Protein 5IRB (pdb70)

InterPro domains:
  IPR013783 Immunoglobulin-like fold [G3DSA:2.60.40.10] (187-290)
  IPR013783 Immunoglobulin-like fold [G3DSA:2.60.40.10] (291-393)
  IPR013783 Immunoglobulin-like fold [G3DSA:2.60.40.10] (394-494)
  IPR013783 Immunoglobulin-like fold [G3DSA:2.60.40.10] (497-598)
  IPR047777 LapA-like, retention module [NF033682] (15-150)
  IPR049826 Ig-like Ice domain [NF012196] (190-263)
  IPR049826 Ig-like Ice domain [NF012196] (267-366)
  IPR049826 Ig-like Ice domain [NF012196] (369-468)
  IPR049826 Ig-like Ice domain [NF012196] (473-572)

Structure (mmCIF, N/CA/C/O backbone):
data_5IRB
#
_entry.id   5IRB
#
_cell.length_a   85.601
_cell.length_b   247.023
_cell.length_c   84.255
_cell.angle_alpha   90.00
_cell.angle_beta   90.00
_cell.angle_gamma   90.00
#
_symmetry.space_group_name_H-M   'C 2 2 21'
#
loop_
_entity.id
_entity.type
_entity.pdbx_description
1 polymer RTX-adhesin
2 non-polymer 'CALCIUM ION'
3 non-polymer 'MAGNESIUM ION'
4 non-polymer 1,2-ETHANEDIOL
5 water water
#
loop_
_atom_site.group_PDB
_atom_site.id
_atom_site.type_symbol
_atom_site.label_atom_id
_atom_site.label_alt_id
_atom_site.label_comp_id
_atom_site.label_asym_id
_atom_site.label_entity_id
_atom_site.label_seq_id
_atom_site.pdbx_PDB_ins_code
_atom_site.Cartn_x
_atom_site.Cartn_y
_atom_site.Cartn_z
_atom_site.occupancy
_atom_site.B_iso_or_equiv
_atom_site.auth_seq_id
_atom_site.auth_comp_id
_atom_site.auth_asym_id
_atom_site.auth_atom_id
_atom_site.pdbx_PDB_model_num
ATOM 1 N N . LEU A 1 1 ? -24.455 27.456 -3.226 1.00 48.98 182 LEU A N 1
ATOM 2 C CA . LEU A 1 1 ? -25.824 27.406 -2.741 1.00 49.13 182 LEU A CA 1
ATOM 3 C C . LEU A 1 1 ? -26.685 27.589 -3.982 1.00 47.95 182 LEU A C 1
ATOM 4 O O . LEU A 1 1 ? -27.611 26.797 -4.231 1.00 47.69 182 LEU A O 1
ATOM 9 N N . ASN A 1 2 ? -26.309 28.581 -4.793 1.00 46.49 183 ASN A N 1
ATOM 10 C CA . ASN A 1 2 ? -26.600 28.565 -6.226 1.00 44.88 183 ASN A CA 1
ATOM 11 C C . ASN A 1 2 ? -25.352 28.245 -7.060 1.00 42.55 183 ASN A C 1
ATOM 12 O O . ASN A 1 2 ? -25.449 27.957 -8.255 1.00 40.94 183 ASN A O 1
ATOM 17 N N . GLN A 1 3 ? -24.178 28.338 -6.443 1.00 42.08 184 GLN A N 1
ATOM 18 C CA . GLN A 1 3 ? -22.939 28.033 -7.153 1.00 41.55 184 GLN A CA 1
ATOM 19 C C . GLN A 1 3 ? -22.268 26.760 -6.646 1.00 40.17 184 GLN A C 1
ATOM 20 O O . GLN A 1 3 ? -21.352 26.256 -7.283 1.00 39.61 184 GLN A O 1
ATOM 26 N N . SER A 1 4 ? -22.722 26.262 -5.500 1.00 39.80 185 SER A N 1
ATOM 27 C CA . SER A 1 4 ? -22.147 25.074 -4.842 1.00 39.20 185 SER A CA 1
ATOM 28 C C . SER A 1 4 ? -22.364 23.755 -5.556 1.00 37.77 185 SER A C 1
ATOM 29 O O . SER A 1 4 ? -23.266 23.640 -6.379 1.00 36.76 185 SER A O 1
ATOM 32 N N . PRO A 1 5 ? -21.459 22.779 -5.321 1.00 37.69 186 PRO A N 1
ATOM 33 C CA . PRO A 1 5 ? -21.720 21.435 -5.858 1.00 36.33 186 PRO A CA 1
ATOM 34 C C . PRO A 1 5 ? -23.001 20.917 -5.227 1.00 35.90 186 PRO A C 1
ATOM 35 O O . PRO A 1 5 ? -23.235 21.196 -4.060 1.00 36.76 186 PRO A O 1
ATOM 39 N N . LEU A 1 6 ? -23.798 20.133 -5.929 1.00 35.13 187 LEU A N 1
ATOM 40 C CA . LEU A 1 6 ? -24.948 19.536 -5.259 1.00 35.62 187 LEU A CA 1
ATOM 41 C C . LEU A 1 6 ? -24.542 18.325 -4.428 1.00 35.96 187 LEU A C 1
ATOM 42 O O . LEU A 1 6 ? -23.718 17.528 -4.868 1.00 35.66 187 LEU A O 1
ATOM 47 N N . LEU A 1 7 ? -25.071 18.229 -3.211 1.00 37.75 188 LEU A N 1
ATOM 48 C CA . LEU A 1 7 ? -24.793 17.085 -2.342 1.00 39.14 188 LEU A CA 1
ATOM 49 C C . LEU A 1 7 ? -25.940 16.055 -2.454 1.00 38.65 188 LEU A C 1
ATOM 50 O O . LEU A 1 7 ? -27.071 16.315 -2.030 1.00 38.79 188 LEU A O 1
ATOM 55 N N . ILE A 1 8 ? -25.650 14.915 -3.074 1.00 38.03 189 ILE A N 1
ATOM 56 C CA . ILE A 1 8 ? -26.634 13.831 -3.225 1.00 38.26 189 ILE A CA 1
ATOM 57 C C . ILE A 1 8 ? -26.164 12.462 -2.735 1.00 38.02 189 ILE A C 1
ATOM 58 O O . ILE A 1 8 ? -24.975 12.223 -2.533 1.00 37.65 189 ILE A O 1
ATOM 63 N N . ASN A 1 9 ? -27.133 11.570 -2.563 1.00 38.23 190 ASN A N 1
ATOM 64 C CA . ASN A 1 9 ? -26.899 10.211 -2.112 1.00 38.88 190 ASN A CA 1
ATOM 65 C C . ASN A 1 9 ? -27.552 9.235 -3.095 1.00 37.36 190 ASN A C 1
ATOM 66 O O . ASN A 1 9 ? -28.689 9.440 -3.504 1.00 36.61 190 ASN A O 1
ATOM 71 N N . LEU A 1 10 ? -26.846 8.166 -3.444 1.00 36.64 191 LEU A N 1
ATOM 72 C CA . LEU A 1 10 ? -27.327 7.208 -4.432 1.00 37.00 191 LEU A CA 1
ATOM 73 C C . LEU A 1 10 ? -27.545 5.847 -3.782 1.00 38.79 191 LEU A C 1
ATOM 74 O O . LEU A 1 10 ? -26.634 5.298 -3.173 1.00 38.68 191 LEU A O 1
ATOM 79 N N . ASP A 1 11 ? -28.760 5.322 -3.890 1.00 40.73 192 ASP A N 1
ATOM 80 C CA . ASP A 1 11 ? -29.065 3.997 -3.359 1.00 42.99 192 ASP A CA 1
ATOM 81 C C . ASP A 1 11 ? -29.536 3.079 -4.452 1.00 40.71 192 ASP A C 1
ATOM 82 O O . ASP A 1 11 ? -30.248 3.498 -5.369 1.00 38.76 192 ASP A O 1
ATOM 87 N N . ILE A 1 12 ? -29.147 1.812 -4.319 1.00 39.86 193 ILE A N 1
ATOM 88 C CA . ILE A 1 12 ? -29.585 0.741 -5.198 1.00 37.64 193 ILE A CA 1
ATOM 89 C C . ILE A 1 12 ? -30.473 -0.178 -4.372 1.00 38.58 193 ILE A C 1
ATOM 90 O O . ILE A 1 12 ? -30.096 -0.573 -3.267 1.00 39.78 193 ILE A O 1
ATOM 95 N N . ASP A 1 13 ? -31.669 -0.473 -4.873 1.00 38.92 194 ASP A N 1
ATOM 96 C CA . ASP A 1 13 ? -32.564 -1.416 -4.199 1.00 40.24 194 ASP A CA 1
ATOM 97 C C . ASP A 1 13 ? -31.993 -2.828 -4.281 1.00 39.50 194 ASP A C 1
ATOM 98 O O . ASP A 1 13 ? -31.225 -3.123 -5.200 1.00 37.99 194 ASP A O 1
ATOM 103 N N . PRO A 1 14 ? -32.375 -3.708 -3.335 1.00 41.14 195 PRO A N 1
ATOM 104 C CA . PRO A 1 14 ? -31.952 -5.113 -3.382 1.00 40.76 195 PRO A CA 1
ATOM 105 C C . PRO A 1 14 ? -32.216 -5.729 -4.749 1.00 39.78 195 PRO A C 1
ATOM 106 O O . PRO A 1 14 ? -33.292 -5.535 -5.309 1.00 40.38 195 PRO A O 1
ATOM 110 N N . VAL A 1 15 ? -31.230 -6.443 -5.279 1.00 38.35 196 VAL A N 1
ATOM 111 C CA . VAL A 1 15 ? -31.330 -7.019 -6.607 1.00 37.87 196 VAL A CA 1
ATOM 112 C C . VAL A 1 15 ? -32.441 -8.070 -6.733 1.00 39.40 196 VAL A C 1
ATOM 113 O O . VAL A 1 15 ? -32.438 -9.075 -6.012 1.00 39.84 196 VAL A O 1
ATOM 117 N N . THR A 1 16 ? -33.374 -7.812 -7.654 1.00 40.14 197 THR A N 1
ATOM 118 C CA . THR A 1 16 ? -34.642 -8.543 -7.797 1.00 42.27 197 THR A CA 1
ATOM 119 C C . THR A 1 16 ? -35.446 -8.658 -6.504 1.00 44.43 197 THR A C 1
ATOM 120 O O . THR A 1 16 ? -36.172 -9.637 -6.305 1.00 46.22 197 THR A O 1
ATOM 124 N N . GLY A 1 17 ? -35.322 -7.671 -5.624 1.00 45.03 198 GLY A N 1
ATOM 125 C CA . GLY A 1 17 ? -36.048 -7.704 -4.366 1.00 47.18 198 GLY A CA 1
ATOM 126 C C . GLY A 1 17 ? -35.488 -8.607 -3.274 1.00 48.20 198 GLY A C 1
ATOM 127 O O . GLY A 1 17 ? -35.438 -8.193 -2.112 1.00 49.62 198 GLY A O 1
ATOM 128 N N . ASP A 1 18 ? -35.117 -9.842 -3.612 1.00 47.72 199 ASP A N 1
ATOM 129 C CA . ASP A 1 18 ? -34.560 -10.754 -2.612 1.00 48.22 199 ASP A CA 1
ATOM 130 C C . ASP A 1 18 ? -33.026 -10.823 -2.564 1.00 45.86 199 ASP A C 1
ATOM 131 O O . ASP A 1 18 ? -32.477 -11.635 -1.809 1.00 46.56 199 ASP A O 1
ATOM 136 N N . SER A 1 19 ? -32.346 -9.994 -3.358 1.00 43.14 200 SER A N 1
ATOM 137 C CA . SER A 1 19 ? -30.876 -9.962 -3.387 1.00 41.40 200 SER A CA 1
ATOM 138 C C . SER A 1 19 ? -30.245 -11.259 -3.939 1.00 40.19 200 SER A C 1
ATOM 139 O O . SER A 1 19 ? -29.029 -11.451 -3.822 1.00 38.64 200 SER A O 1
ATOM 142 N N . VAL A 1 20 ? -31.061 -12.120 -4.558 1.00 40.13 201 VAL A N 1
ATOM 143 C CA . VAL A 1 20 ? -30.596 -13.411 -5.077 1.00 39.52 201 VAL A CA 1
ATOM 144 C C . VAL A 1 20 ? -30.902 -13.560 -6.560 1.00 38.68 201 VAL A C 1
ATOM 145 O O . VAL A 1 20 ? -32.039 -13.399 -7.001 1.00 39.33 201 VAL A O 1
ATOM 149 N N . ILE A 1 21 ? -29.871 -13.907 -7.320 1.00 37.45 202 ILE A N 1
ATOM 150 C CA . ILE A 1 21 ? -30.021 -14.213 -8.728 1.00 37.54 202 ILE A CA 1
ATOM 151 C C . ILE A 1 21 ? -30.024 -15.735 -8.960 1.00 38.70 202 ILE A C 1
ATOM 152 O O . ILE A 1 21 ? -29.033 -16.414 -8.668 1.00 38.48 202 ILE A O 1
ATOM 157 N N . ASN A 1 22 ? -31.148 -16.260 -9.434 1.00 39.95 203 ASN A N 1
ATOM 158 C CA . ASN A 1 22 ? -31.274 -17.692 -9.682 1.00 41.33 203 ASN A CA 1
ATOM 159 C C . ASN A 1 22 ? -31.086 -17.971 -11.168 1.00 41.51 203 ASN A C 1
ATOM 160 O O . ASN A 1 22 ? -30.814 -17.043 -11.941 1.00 40.26 203 ASN A O 1
ATOM 165 N N . ALA A 1 23 ? -31.225 -19.243 -11.557 1.00 42.76 204 ALA A N 1
ATOM 166 C CA . ALA A 1 23 ? -31.007 -19.684 -12.932 1.00 43.46 204 ALA A CA 1
ATOM 167 C C . ALA A 1 23 ? -31.910 -18.965 -13.913 1.00 44.02 204 ALA A C 1
ATOM 168 O O . ALA A 1 23 ? -31.485 -18.587 -15.003 1.00 44.11 204 ALA A O 1
ATOM 170 N N . ALA A 1 24 ? -33.188 -18.875 -13.576 1.00 45.18 205 ALA A N 1
ATOM 171 C CA . ALA A 1 24 ? -34.149 -18.264 -14.483 1.00 46.49 205 ALA A CA 1
ATOM 172 C C . ALA A 1 24 ? -33.872 -16.757 -14.636 1.00 45.28 205 ALA A C 1
ATOM 173 O O . ALA A 1 24 ? -33.929 -16.209 -15.742 1.00 45.93 205 ALA A O 1
ATOM 175 N N . GLU A 1 25 ? -33.539 -16.098 -13.530 1.00 43.83 206 GLU A N 1
ATOM 176 C CA . GLU A 1 25 ? -33.203 -14.678 -13.571 1.00 42.63 206 GLU A CA 1
ATOM 177 C C . GLU A 1 25 ? -31.940 -14.459 -14.402 1.00 42.22 206 GLU A C 1
ATOM 178 O O . GLU A 1 25 ? -31.910 -13.590 -15.278 1.00 42.07 206 GLU A O 1
ATOM 184 N N . ALA A 1 26 ? -30.914 -15.261 -14.132 1.00 42.07 207 ALA A N 1
ATOM 185 C CA . ALA A 1 26 ? -29.661 -15.228 -14.889 1.00 42.19 207 ALA A CA 1
ATOM 186 C C . ALA A 1 26 ? -29.838 -15.426 -16.395 1.00 44.19 207 ALA A C 1
ATOM 187 O O . ALA A 1 26 ? -29.095 -14.850 -17.204 1.00 44.52 207 ALA A O 1
ATOM 189 N N . GLY A 1 27 ? -30.811 -16.245 -16.778 1.00 46.01 208 GLY A N 1
ATOM 190 C CA . GLY A 1 27 ? -31.040 -16.496 -18.183 1.00 48.07 208 GLY A CA 1
ATOM 191 C C . GLY A 1 27 ? -31.860 -15.456 -18.917 1.00 49.36 208 GLY A C 1
ATOM 192 O O . GLY A 1 27 ? -32.107 -15.609 -20.111 1.00 51.34 208 GLY A O 1
ATOM 193 N N . GLY A 1 28 ? -32.279 -14.389 -18.238 1.00 48.42 209 GLY A N 1
ATOM 194 C CA . GLY A 1 28 ? -33.056 -13.362 -18.918 1.00 49.80 209 GLY A CA 1
ATOM 195 C C . GLY A 1 28 ? -32.572 -11.952 -18.630 1.00 48.24 209 GLY A C 1
ATOM 196 O O . GLY A 1 28 ? -31.425 -11.746 -18.245 1.00 46.30 209 GLY A O 1
ATOM 197 N N . THR A 1 29 ? -33.465 -10.977 -18.764 1.00 49.32 210 THR A N 1
ATOM 198 C CA . THR A 1 29 ? -33.134 -9.618 -18.381 1.00 47.47 210 THR A CA 1
ATOM 199 C C . THR A 1 29 ? -33.689 -9.315 -16.987 1.00 46.21 210 THR A C 1
ATOM 200 O O . THR A 1 29 ? -34.705 -9.875 -16.576 1.00 47.08 210 THR A O 1
ATOM 204 N N . VAL A 1 30 ? -32.989 -8.447 -16.261 1.00 43.69 211 VAL A N 1
ATOM 205 C CA . VAL A 1 30 ? -33.320 -8.127 -14.880 1.00 43.12 211 VAL A CA 1
ATOM 206 C C . VAL A 1 30 ? -33.436 -6.598 -14.715 1.00 42.19 211 VAL A C 1
ATOM 207 O O . VAL A 1 30 ? -32.657 -5.853 -15.301 1.00 42.00 211 VAL A O 1
ATOM 211 N N . THR A 1 31 ? -34.411 -6.149 -13.929 1.00 42.30 212 THR A N 1
ATOM 212 C CA . THR A 1 31 ? -34.593 -4.744 -13.639 1.00 41.62 212 THR A CA 1
ATOM 213 C C . THR A 1 31 ? -33.996 -4.366 -12.298 1.00 39.80 212 THR A C 1
ATOM 214 O O . THR A 1 31 ? -34.398 -4.889 -11.258 1.00 39.88 212 THR A O 1
ATOM 218 N N . LEU A 1 32 ? -33.000 -3.487 -12.340 1.00 38.12 213 LEU A N 1
ATOM 219 C CA . LEU A 1 32 ? -32.380 -2.964 -11.144 1.00 36.96 213 LEU A CA 1
ATOM 220 C C . LEU A 1 32 ? -32.943 -1.569 -10.935 1.00 36.85 213 LEU A C 1
ATOM 221 O O . LEU A 1 32 ? -33.263 -0.887 -11.898 1.00 36.48 213 LEU A O 1
ATOM 226 N N . THR A 1 33 ? -33.071 -1.149 -9.682 1.00 36.98 214 THR A N 1
ATOM 227 C CA . THR A 1 33 ? -33.787 0.075 -9.371 1.00 37.80 214 THR A CA 1
ATOM 228 C C . THR A 1 33 ? -33.113 0.739 -8.189 1.00 37.44 214 THR A C 1
ATOM 229 O O . THR A 1 33 ? -32.364 0.094 -7.457 1.00 36.95 214 THR A O 1
ATOM 233 N N . GLY A 1 34 ? -33.382 2.030 -8.006 1.00 37.59 215 GLY A N 1
ATOM 234 C CA . GLY A 1 34 ? -32.929 2.708 -6.821 1.00 37.90 215 GLY A CA 1
ATOM 235 C C . GLY A 1 34 ? -33.467 4.113 -6.747 1.00 38.78 215 GLY A C 1
ATOM 236 O O . GLY A 1 34 ? -34.444 4.470 -7.415 1.00 39.58 215 GLY A O 1
ATOM 237 N N . VAL A 1 35 ? -32.812 4.920 -5.924 1.00 38.75 216 VAL A N 1
ATOM 238 C CA . VAL A 1 35 ? -33.247 6.284 -5.673 1.00 39.56 216 VAL A CA 1
ATOM 239 C C . VAL A 1 35 ? -32.018 7.179 -5.573 1.00 38.54 216 VAL A C 1
ATOM 240 O O . VAL A 1 35 ? -30.932 6.721 -5.189 1.00 38.08 216 VAL A O 1
ATOM 244 N N . VAL A 1 36 ? -32.193 8.443 -5.939 1.00 37.83 217 VAL A N 1
ATOM 245 C CA . VAL A 1 36 ? -31.190 9.476 -5.710 1.00 37.00 217 VAL A CA 1
ATOM 246 C C . VAL A 1 36 ? -31.821 10.448 -4.718 1.00 38.22 217 VAL A C 1
ATOM 247 O O . VAL A 1 36 ? -32.916 10.921 -4.940 1.00 38.95 217 VAL A O 1
ATOM 251 N N . ASN A 1 37 ? -31.148 10.744 -3.623 1.00 38.66 218 ASN A N 1
ATOM 252 C CA . ASN A 1 37 ? -31.709 11.602 -2.599 1.00 40.87 218 ASN A CA 1
ATOM 253 C C . ASN A 1 37 ? -30.811 12.786 -2.366 1.00 39.54 218 ASN A C 1
ATOM 254 O O . ASN A 1 37 ? -29.680 12.785 -2.827 1.00 37.64 218 ASN A O 1
ATOM 259 N N . GLY A 1 38 ? -31.206 13.733 -1.526 1.00 40.97 219 GLY A N 1
ATOM 260 C CA . GLY A 1 38 ? -30.296 14.802 -1.208 1.00 42.86 219 GLY A CA 1
ATOM 261 C C . GLY A 1 38 ? -30.837 16.104 -1.725 1.00 42.19 219 GLY A C 1
ATOM 262 O O . GLY A 1 38 ? -32.034 16.309 -1.662 1.00 43.36 219 GLY A O 1
ATOM 263 N N . ASP A 1 39 ? -29.966 16.962 -2.213 1.00 40.96 220 ASP A N 1
ATOM 264 C CA . ASP A 1 39 ? -30.391 18.207 -2.864 1.00 41.27 220 ASP A CA 1
ATOM 265 C C . ASP A 1 39 ? -31.372 17.979 -4.014 1.00 40.67 220 ASP A C 1
ATOM 266 O O . ASP A 1 39 ? -31.321 16.960 -4.708 1.00 38.85 220 ASP A O 1
ATOM 271 N N . VAL A 1 40 ? -32.232 18.965 -4.219 1.00 41.18 221 VAL A N 1
ATOM 272 C CA . VAL A 1 40 ? -33.172 19.004 -5.326 1.00 41.50 221 VAL A CA 1
ATOM 273 C C . VAL A 1 40 ? -32.431 19.091 -6.673 1.00 39.50 221 VAL A C 1
ATOM 274 O O . VAL A 1 40 ? -31.364 19.697 -6.768 1.00 38.65 221 VAL A O 1
ATOM 278 N N . PHE A 1 41 ? -32.956 18.429 -7.694 1.00 39.15 222 PHE A N 1
ATOM 279 C CA . PHE A 1 41 ? -32.341 18.446 -9.016 1.00 38.07 222 PHE A CA 1
ATOM 280 C C . PHE A 1 41 ? -33.429 18.236 -10.074 1.00 39.36 222 PHE A C 1
ATOM 281 O O . PHE A 1 41 ? -34.534 17.799 -9.744 1.00 40.94 222 PHE A O 1
ATOM 289 N N . SER A 1 42 ? -33.148 18.583 -11.329 1.00 39.38 223 SER A N 1
ATOM 290 C CA . SER A 1 42 ? -34.171 18.472 -12.364 1.00 41.14 223 SER A CA 1
ATOM 291 C C . SER A 1 42 ? -33.910 17.366 -13.388 1.00 41.00 223 SER A C 1
ATOM 292 O O . SER A 1 42 ? -34.801 17.026 -14.170 1.00 42.58 223 SER A O 1
ATOM 295 N N . SER A 1 43 ? -32.704 16.795 -13.382 1.00 39.44 224 SER A N 1
ATOM 296 C CA . SER A 1 43 ? -32.437 15.581 -14.142 1.00 38.92 224 SER A CA 1
ATOM 297 C C . SER A 1 43 ? -31.170 14.934 -13.618 1.00 37.34 224 SER A C 1
ATOM 298 O O . SER A 1 43 ? -30.403 15.553 -12.870 1.00 35.98 224 SER A O 1
ATOM 301 N N . GLY A 1 44 ? -30.948 13.691 -14.020 1.00 36.85 225 GLY A N 1
ATOM 302 C CA . GLY A 1 44 ? -29.740 12.984 -13.646 1.00 35.96 225 GLY A CA 1
ATOM 303 C C . GLY A 1 44 ? -29.504 11.746 -14.494 1.00 36.04 225 GLY A C 1
ATOM 304 O O . GLY A 1 44 ? -30.423 11.254 -15.158 1.00 36.64 225 GLY A O 1
ATOM 305 N N . VAL A 1 45 ? -28.259 11.274 -14.481 1.00 35.64 226 VAL A N 1
ATOM 306 C CA . VAL A 1 45 ? -27.844 10.079 -15.209 1.00 36.11 226 VAL A CA 1
ATOM 307 C C . VAL A 1 45 ? -27.189 9.096 -14.256 1.00 35.32 226 VAL A C 1
ATOM 308 O O . VAL A 1 45 ? -26.124 9.379 -13.702 1.00 34.84 226 VAL A O 1
ATOM 312 N N . VAL A 1 46 ? -27.841 7.949 -14.061 1.00 35.15 227 VAL A N 1
ATOM 313 C CA . VAL A 1 46 ? -27.261 6.825 -13.323 1.00 34.29 227 VAL A CA 1
ATOM 314 C C . VAL A 1 46 ? -26.481 5.878 -14.233 1.00 34.80 227 VAL A C 1
ATOM 315 O O . VAL A 1 46 ? -26.986 5.415 -15.257 1.00 35.41 227 VAL A O 1
ATOM 319 N N . THR A 1 47 ? -25.230 5.629 -13.852 1.00 34.74 228 THR A N 1
ATOM 320 C CA . THR A 1 47 ? -24.373 4.680 -14.542 1.00 35.49 228 THR A CA 1
ATOM 321 C C . THR A 1 47 ? -24.085 3.472 -13.645 1.00 34.92 228 THR A C 1
ATOM 322 O O . THR A 1 47 ? -23.649 3.625 -12.502 1.00 33.88 228 THR A O 1
ATOM 326 N N . LEU A 1 48 ? -24.322 2.277 -14.186 1.00 35.75 229 LEU A N 1
ATOM 327 C CA . LEU A 1 48 ? -24.074 1.022 -13.477 1.00 35.56 229 LEU A CA 1
ATOM 328 C C . LEU A 1 48 ? -23.016 0.243 -14.223 1.00 36.23 229 LEU A C 1
ATOM 329 O O . LEU A 1 48 ? -23.025 0.221 -15.448 1.00 35.83 229 LEU A O 1
ATOM 334 N N . VAL A 1 49 ? -22.124 -0.426 -13.501 1.00 35.95 230 VAL A N 1
ATOM 335 C CA . VAL A 1 49 ? -21.180 -1.327 -14.163 1.00 36.78 230 VAL A CA 1
ATOM 336 C C . VAL A 1 49 ? -21.322 -2.719 -13.583 1.00 36.33 230 VAL A C 1
ATOM 337 O O . VAL A 1 49 ? -21.305 -2.895 -12.371 1.00 35.16 230 VAL A O 1
ATOM 341 N N . ILE A 1 50 ? -21.446 -3.707 -14.462 1.00 37.20 231 ILE A N 1
ATOM 342 C CA . ILE A 1 50 ? -21.650 -5.087 -14.051 1.00 37.87 231 ILE A CA 1
ATOM 343 C C . ILE A 1 50 ? -20.953 -5.974 -15.049 1.00 38.51 231 ILE A C 1
ATOM 344 O O . ILE A 1 50 ? -21.210 -5.895 -16.257 1.00 38.14 231 ILE A O 1
ATOM 349 N N . ASN A 1 51 ? -20.053 -6.805 -14.534 1.00 39.14 232 ASN A N 1
ATOM 350 C CA . ASN A 1 51 ? -19.280 -7.737 -15.361 1.00 40.46 232 ASN A CA 1
ATOM 351 C C . ASN A 1 51 ? -18.539 -6.971 -16.466 1.00 41.45 232 ASN A C 1
ATOM 352 O O . ASN A 1 51 ? -18.467 -7.416 -17.609 1.00 42.41 232 ASN A O 1
ATOM 357 N N . GLY A 1 52 ? -18.006 -5.794 -16.113 1.00 41.11 233 GLY A N 1
ATOM 358 C CA . GLY A 1 52 ? -17.400 -4.876 -17.070 1.00 42.07 233 GLY A CA 1
ATOM 359 C C . GLY A 1 52 ? -18.319 -4.191 -18.073 1.00 42.20 233 GLY A C 1
ATOM 360 O O . GLY A 1 52 ? -17.868 -3.473 -18.977 1.00 44.43 233 GLY A O 1
ATOM 361 N N . VAL A 1 53 ? -19.623 -4.363 -17.903 1.00 40.69 234 VAL A N 1
ATOM 362 C CA . VAL A 1 53 ? -20.565 -3.824 -18.877 1.00 40.72 234 VAL A CA 1
ATOM 363 C C . VAL A 1 53 ? -21.281 -2.645 -18.231 1.00 38.78 234 VAL A C 1
ATOM 364 O O . VAL A 1 53 ? -21.755 -2.743 -17.096 1.00 36.81 234 VAL A O 1
ATOM 368 N N . THR A 1 54 ? -21.357 -1.535 -18.964 1.00 39.12 235 THR A N 1
ATOM 369 C CA . THR A 1 54 ? -22.015 -0.321 -18.489 1.00 37.94 235 THR A CA 1
ATOM 370 C C . THR A 1 54 ? -23.480 -0.273 -18.887 1.00 37.61 235 THR A C 1
ATOM 371 O O . THR A 1 54 ? -23.824 -0.546 -20.036 1.00 38.38 235 THR A O 1
ATOM 375 N N . TYR A 1 55 ? -24.340 -0.001 -17.912 1.00 36.42 236 TYR A N 1
ATOM 376 C CA . TYR A 1 55 ? -25.740 0.302 -18.182 1.00 37.52 236 TYR A CA 1
ATOM 377 C C . TYR A 1 55 ? -26.027 1.709 -17.683 1.00 37.32 236 TYR A C 1
ATOM 378 O O . TYR A 1 55 ? -25.456 2.136 -16.670 1.00 35.82 236 TYR A O 1
ATOM 387 N N . SER A 1 56 ? -26.994 2.367 -18.318 1.00 39.06 237 SER A N 1
ATOM 388 C CA . SER A 1 56 ? -27.335 3.755 -18.020 1.00 40.28 237 SER A CA 1
ATOM 389 C C . SER A 1 56 ? -28.823 4.008 -18.061 1.00 39.88 237 SER A C 1
ATOM 390 O O . SER A 1 56 ? -29.552 3.387 -18.814 1.00 40.86 237 SER A O 1
ATOM 393 N N . THR A 1 57 ? -29.269 4.955 -17.258 1.00 38.75 238 THR A N 1
ATOM 394 C CA . THR A 1 57 ? -30.661 5.365 -17.318 1.00 39.78 238 THR A CA 1
ATOM 395 C C . THR A 1 57 ? -30.853 6.771 -16.762 1.00 39.93 238 THR A C 1
ATOM 396 O O . THR A 1 57 ? -29.930 7.330 -16.178 1.00 38.19 238 THR A O 1
ATOM 400 N N . ASN A 1 58 ? -32.072 7.292 -16.899 1.00 42.22 239 ASN A N 1
ATOM 401 C CA . ASN A 1 58 ? -32.454 8.587 -16.342 1.00 44.69 239 ASN A CA 1
ATOM 402 C C . ASN A 1 58 ? -32.932 8.444 -14.925 1.00 43.73 239 ASN A C 1
ATOM 403 O O . ASN A 1 58 ? -33.223 7.325 -14.491 1.00 43.08 239 ASN A O 1
ATOM 408 N N . VAL A 1 59 ? -32.989 9.555 -14.187 1.00 42.38 240 VAL A N 1
ATOM 409 C CA . VAL A 1 59 ? -33.688 9.514 -12.914 1.00 42.51 240 VAL A CA 1
ATOM 410 C C . VAL A 1 59 ? -35.023 10.250 -13.065 1.00 44.79 240 VAL A C 1
ATOM 411 O O . VAL A 1 59 ? -35.120 11.331 -13.662 1.00 46.21 240 VAL A O 1
ATOM 415 N N . ASN A 1 60 ? -36.056 9.617 -12.537 1.00 45.72 241 ASN A N 1
ATOM 416 C CA . ASN A 1 60 ? -37.419 10.092 -12.634 1.00 48.60 241 ASN A CA 1
ATOM 417 C C . ASN A 1 60 ? -37.597 11.347 -11.795 1.00 49.22 241 ASN A C 1
ATOM 418 O O . ASN A 1 60 ? -36.739 11.669 -10.956 1.00 47.60 241 ASN A O 1
ATOM 423 N N . PRO A 1 61 ? -38.668 12.102 -12.056 1.00 51.97 242 PRO A N 1
ATOM 424 C CA . PRO A 1 61 ? -38.752 13.355 -11.303 1.00 52.49 242 PRO A CA 1
ATOM 425 C C . PRO A 1 61 ? -38.825 13.084 -9.799 1.00 51.89 242 PRO A C 1
ATOM 426 O O . PRO A 1 61 ? -38.305 13.876 -9.020 1.00 50.72 242 PRO A O 1
ATOM 430 N N . ASN A 1 62 ? -39.399 11.951 -9.403 1.00 52.51 243 ASN A N 1
ATOM 431 C CA . ASN A 1 62 ? -39.455 11.603 -7.984 1.00 52.26 243 ASN A CA 1
ATOM 432 C C . ASN A 1 62 ? -38.157 10.995 -7.441 1.00 48.89 243 ASN A C 1
ATOM 433 O O . ASN A 1 62 ? -38.171 10.368 -6.387 1.00 49.71 243 ASN A O 1
ATOM 438 N N . GLY A 1 63 ? -37.047 11.149 -8.157 1.00 45.70 244 GLY A N 1
ATOM 439 C CA . GLY A 1 63 ? -35.787 10.653 -7.641 1.00 43.47 244 GLY A CA 1
ATOM 440 C C . GLY A 1 63 ? -35.501 9.176 -7.851 1.00 42.01 244 GLY A C 1
ATOM 441 O O . GLY A 1 63 ? -34.379 8.730 -7.600 1.00 40.80 244 GLY A O 1
ATOM 442 N N . THR A 1 64 ? -36.500 8.404 -8.274 1.00 42.61 245 THR A N 1
ATOM 443 C CA . THR A 1 64 ? -36.275 6.982 -8.521 1.00 41.69 245 THR A CA 1
ATOM 444 C C . THR A 1 64 ? -35.677 6.738 -9.902 1.00 40.13 245 THR A C 1
ATOM 445 O O . THR A 1 64 ? -35.689 7.611 -10.767 1.00 40.18 245 THR A O 1
ATOM 449 N N . TRP A 1 65 ? -35.161 5.531 -10.104 1.00 38.57 246 TRP A N 1
ATOM 450 C CA . TRP A 1 65 ? -34.644 5.134 -11.399 1.00 38.02 246 TRP A CA 1
ATOM 451 C C . TRP A 1 65 ? -34.714 3.616 -11.502 1.00 38.51 246 TRP A C 1
ATOM 452 O O . TRP A 1 65 ? -34.827 2.919 -10.498 1.00 38.23 246 TRP A O 1
ATOM 463 N N . SER A 1 66 ? -34.629 3.129 -12.729 1.00 39.35 247 SER A N 1
ATOM 464 C CA . SER A 1 66 ? -34.829 1.727 -13.026 1.00 40.67 247 SER A CA 1
ATOM 465 C C . SER A 1 66 ? -34.207 1.460 -14.387 1.00 39.98 247 SER A C 1
ATOM 466 O O . SER A 1 66 ? -34.289 2.301 -15.279 1.00 40.13 247 SER A O 1
ATOM 469 N N . VAL A 1 67 ? -33.551 0.314 -14.527 1.00 39.00 248 VAL A N 1
ATOM 470 C CA . VAL A 1 67 ? -32.813 -0.007 -15.743 1.00 39.29 248 VAL A CA 1
ATOM 471 C C . VAL A 1 67 ? -32.733 -1.518 -15.970 1.00 40.09 248 VAL A C 1
ATOM 472 O O . VAL A 1 67 ? -32.534 -2.290 -15.040 1.00 39.22 248 VAL A O 1
ATOM 476 N N . SER A 1 68 ? -32.943 -1.909 -17.218 1.00 41.98 249 SER A N 1
ATOM 477 C CA . SER A 1 68 ? -32.813 -3.293 -17.659 1.00 43.16 249 SER A CA 1
ATOM 478 C C . SER A 1 68 ? -31.352 -3.715 -17.845 1.00 42.09 249 SER A C 1
ATOM 479 O O . SER A 1 68 ? -30.587 -3.043 -18.559 1.00 41.97 249 SER A O 1
ATOM 482 N N . VAL A 1 69 ? -30.959 -4.818 -17.201 1.00 40.38 250 VAL A N 1
ATOM 483 C CA . VAL A 1 69 ? -29.600 -5.336 -17.367 1.00 39.84 250 VAL A CA 1
ATOM 484 C C . VAL A 1 69 ? -29.624 -6.832 -17.721 1.00 41.09 250 VAL A C 1
ATOM 485 O O . VAL A 1 69 ? -30.618 -7.512 -17.474 1.00 41.78 250 VAL A O 1
ATOM 489 N N . ALA A 1 70 ? -28.550 -7.331 -18.326 1.00 41.19 251 ALA A N 1
ATOM 490 C CA . ALA A 1 70 ? -28.456 -8.764 -18.629 1.00 42.08 251 ALA A CA 1
ATOM 491 C C . ALA A 1 70 ? -28.265 -9.594 -17.352 1.00 40.30 251 ALA A C 1
ATOM 492 O O . ALA A 1 70 ? -27.312 -9.405 -16.600 1.00 38.23 251 ALA A O 1
ATOM 494 N N . GLY A 1 71 ? -29.165 -10.540 -17.118 1.00 41.06 252 GLY A N 1
ATOM 495 C CA . GLY A 1 71 ? -28.948 -11.493 -16.034 1.00 40.49 252 GLY A CA 1
ATOM 496 C C . GLY A 1 71 ? -27.580 -12.158 -16.108 1.00 39.83 252 GLY A C 1
ATOM 497 O O . GLY A 1 71 ? -26.950 -12.398 -15.081 1.00 38.66 252 GLY A O 1
ATOM 498 N N . SER A 1 72 ? -27.082 -12.365 -17.324 1.00 41.14 253 SER A N 1
ATOM 499 C CA . SER A 1 72 ? -25.803 -13.046 -17.537 1.00 42.06 253 SER A CA 1
ATOM 500 C C . SER A 1 72 ? -24.645 -12.232 -16.991 1.00 40.91 253 SER A C 1
ATOM 501 O O . SER A 1 72 ? -23.692 -12.796 -16.451 1.00 40.61 253 SER A O 1
ATOM 504 N N . ASP A 1 73 ? -24.748 -10.901 -17.094 1.00 39.85 254 ASP A N 1
ATOM 505 C CA . ASP A 1 73 ? -23.745 -10.024 -16.510 1.00 38.54 254 ASP A CA 1
ATOM 506 C C . ASP A 1 73 ? -23.786 -10.059 -14.992 1.00 37.15 254 ASP A C 1
ATOM 507 O O . ASP A 1 73 ? -22.742 -10.073 -14.351 1.00 37.06 254 ASP A O 1
ATOM 512 N N . LEU A 1 74 ? -24.979 -10.105 -14.415 1.00 36.42 255 LEU A N 1
ATOM 513 C CA . LEU A 1 74 ? -25.087 -10.237 -12.968 1.00 36.06 255 LEU A CA 1
ATOM 514 C C . LEU A 1 74 ? -24.512 -11.598 -12.523 1.00 37.72 255 LEU A C 1
ATOM 515 O O . LEU A 1 74 ? -23.709 -11.681 -11.592 1.00 37.64 255 LEU A O 1
ATOM 520 N N . SER A 1 75 ? -24.865 -12.654 -13.243 1.00 40.09 256 SER A N 1
ATOM 521 C CA . SER A 1 75 ? -24.407 -13.984 -12.873 1.00 42.17 256 SER A CA 1
ATOM 522 C C . SER A 1 75 ? -22.882 -14.115 -12.995 1.00 42.62 256 SER A C 1
ATOM 523 O O . SER A 1 75 ? -22.229 -14.709 -12.132 1.00 43.43 256 SER A O 1
ATOM 526 N N . ALA A 1 76 ? -22.319 -13.490 -14.024 1.00 43.03 257 ALA A N 1
ATOM 527 C CA . ALA A 1 76 ? -20.879 -13.531 -14.277 1.00 43.67 257 ALA A CA 1
ATOM 528 C C . ALA A 1 76 ? -20.055 -12.544 -13.450 1.00 43.21 257 ALA A C 1
ATOM 529 O O . ALA A 1 76 ? -18.830 -12.694 -13.365 1.00 43.66 257 ALA A O 1
ATOM 531 N N . ASP A 1 77 ? -20.699 -11.524 -12.877 1.00 42.09 258 ASP A N 1
ATOM 532 C CA . ASP A 1 77 ? -19.955 -10.436 -12.228 1.00 41.46 258 ASP A CA 1
ATOM 533 C C . ASP A 1 77 ? -19.074 -11.000 -11.114 1.00 41.93 258 ASP A C 1
ATOM 534 O O . ASP A 1 77 ? -19.571 -11.545 -10.124 1.00 41.46 258 ASP A O 1
ATOM 539 N N . SER A 1 78 ? -17.764 -10.831 -11.280 1.00 43.21 259 SER A N 1
ATOM 540 C CA . SER A 1 78 ? -16.784 -11.538 -10.451 1.00 44.95 259 SER A CA 1
ATOM 541 C C . SER A 1 78 ? -16.983 -11.342 -8.949 1.00 43.73 259 SER A C 1
ATOM 542 O O . SER A 1 78 ? -16.920 -12.315 -8.201 1.00 43.72 259 SER A O 1
ATOM 545 N N . ASP A 1 79 ? -17.214 -10.111 -8.487 1.00 41.26 260 ASP A N 1
ATOM 546 C CA . ASP A 1 79 ? -17.332 -9.940 -7.043 1.00 40.46 260 ASP A CA 1
ATOM 547 C C . ASP A 1 79 ? -18.770 -9.893 -6.545 1.00 38.45 260 ASP A C 1
ATOM 548 O O . ASP A 1 79 ? -18.991 -9.645 -5.367 1.00 38.31 260 ASP A O 1
ATOM 553 N N . ARG A 1 80 ? -19.733 -10.162 -7.424 1.00 37.31 261 ARG A N 1
ATOM 554 C CA . ARG A 1 80 ? -21.153 -10.079 -7.058 1.00 36.74 261 ARG A CA 1
ATOM 555 C C . ARG A 1 80 ? -21.482 -8.714 -6.433 1.00 35.77 261 ARG A C 1
ATOM 556 O O . ARG A 1 80 ? -22.192 -8.622 -5.432 1.00 35.75 261 ARG A O 1
ATOM 564 N N . ILE A 1 81 ? -20.914 -7.664 -7.020 1.00 35.20 262 ILE A N 1
ATOM 565 C CA . ILE A 1 81 ? -21.205 -6.284 -6.609 1.00 34.64 262 ILE A CA 1
ATOM 566 C C . ILE A 1 81 ? -21.509 -5.443 -7.829 1.00 33.52 262 ILE A C 1
ATOM 567 O O . ILE A 1 81 ? -20.743 -5.448 -8.793 1.00 33.25 262 ILE A O 1
ATOM 572 N N . VAL A 1 82 ? -22.643 -4.752 -7.782 1.00 32.89 263 VAL A N 1
ATOM 573 C CA . VAL A 1 82 ? -22.980 -3.740 -8.764 1.00 32.70 263 VAL A CA 1
ATOM 574 C C . VAL A 1 82 ? -22.288 -2.425 -8.346 1.00 32.83 263 VAL A C 1
ATOM 575 O O . VAL A 1 82 ? -22.517 -1.947 -7.240 1.00 32.68 263 VAL A O 1
ATOM 579 N N . ASP A 1 83 ? -21.456 -1.850 -9.216 1.00 33.55 264 ASP A N 1
ATOM 580 C CA . ASP A 1 83 ? -20.913 -0.502 -8.980 1.00 34.55 264 ASP A CA 1
ATOM 581 C C . ASP A 1 83 ? -21.786 0.539 -9.678 1.00 33.15 264 ASP A C 1
ATOM 582 O O . ASP A 1 83 ? -22.110 0.399 -10.859 1.00 33.39 264 ASP A O 1
ATOM 587 N N . ALA A 1 84 ? -22.139 1.597 -8.957 1.00 32.38 265 ALA A N 1
ATOM 588 C CA . ALA A 1 84 ? -23.030 2.598 -9.518 1.00 31.87 265 ALA A CA 1
ATOM 589 C C . ALA A 1 84 ? -22.522 4.007 -9.257 1.00 31.41 265 ALA A C 1
ATOM 590 O O . ALA A 1 84 ? -21.911 4.275 -8.229 1.00 31.14 265 ALA A O 1
ATOM 592 N N . SER A 1 85 ? -22.770 4.894 -10.200 1.00 31.40 266 SER A N 1
ATOM 593 C CA . SER A 1 85 ? -22.561 6.313 -9.939 1.00 31.49 266 SER A CA 1
ATOM 594 C C . SER A 1 85 ? -23.642 7.168 -10.598 1.00 31.32 266 SER A C 1
ATOM 595 O O . SER A 1 85 ? -24.355 6.713 -11.509 1.00 31.29 266 SER A O 1
ATOM 598 N N . VAL A 1 86 ? -23.803 8.394 -10.096 1.00 31.08 267 VAL A N 1
ATOM 599 C CA . VAL A 1 86 ? -24.815 9.288 -10.640 1.00 31.15 267 VAL A CA 1
ATOM 600 C C . VAL A 1 86 ? -24.255 10.720 -10.771 1.00 31.34 267 VAL A C 1
ATOM 601 O O . VAL A 1 86 ? -23.452 11.156 -9.946 1.00 30.94 267 VAL A O 1
ATOM 605 N N . VAL A 1 87 ? -24.636 11.410 -11.839 1.00 31.75 268 VAL A N 1
ATOM 606 C CA . VAL A 1 87 ? -24.503 12.866 -11.896 1.00 32.50 268 VAL A CA 1
ATOM 607 C C . VAL A 1 87 ? -25.892 13.474 -12.104 1.00 32.45 268 VAL A C 1
ATOM 608 O O . VAL A 1 87 ? -26.679 12.962 -12.909 1.00 32.66 268 VAL A O 1
ATOM 612 N N . VAL A 1 88 ? -26.209 14.517 -11.336 1.00 31.91 269 VAL A N 1
ATOM 613 C CA . VAL A 1 88 ? -27.494 15.197 -11.437 1.00 32.50 269 VAL A CA 1
ATOM 614 C C . VAL A 1 88 ? -27.289 16.697 -11.732 1.00 33.22 269 VAL A C 1
ATOM 615 O O . VAL A 1 88 ? -26.226 17.248 -11.445 1.00 32.76 269 VAL A O 1
ATOM 619 N N . THR A 1 89 ? -28.314 17.337 -12.282 1.00 34.34 270 THR A N 1
ATOM 620 C CA . THR A 1 89 ? -28.265 18.762 -12.635 1.00 35.56 270 THR A CA 1
ATOM 621 C C . THR A 1 89 ? -29.533 19.417 -12.142 1.00 36.64 270 THR A C 1
ATOM 622 O O . THR A 1 89 ? -30.588 18.797 -12.191 1.00 36.83 270 THR A O 1
ATOM 626 N N . ASN A 1 90 ? -29.447 20.660 -11.665 1.00 37.76 271 ASN A N 1
ATOM 627 C CA . ASN A 1 90 ? -30.669 21.391 -11.322 1.00 39.41 271 ASN A CA 1
ATOM 628 C C . ASN A 1 90 ? -30.944 22.507 -12.315 1.00 41.29 271 ASN A C 1
ATOM 629 O O . ASN A 1 90 ? -30.202 22.684 -13.281 1.00 41.00 271 ASN A O 1
ATOM 634 N N . GLY A 1 91 ? -32.054 23.209 -12.104 1.00 43.86 272 GLY A N 1
ATOM 635 C CA . GLY A 1 91 ? -32.432 24.333 -12.937 1.00 46.10 272 GLY A CA 1
ATOM 636 C C . GLY A 1 91 ? -31.374 25.399 -13.173 1.00 46.73 272 GLY A C 1
ATOM 637 O O . GLY A 1 91 ? -31.203 25.857 -14.303 1.00 49.14 272 GLY A O 1
ATOM 638 N N . ALA A 1 92 ? -30.660 25.797 -12.122 1.00 45.89 273 ALA A N 1
ATOM 639 C CA . ALA A 1 92 ? -29.558 26.761 -12.254 1.00 45.61 273 ALA A CA 1
ATOM 640 C C . ALA A 1 92 ? -28.281 26.227 -12.910 1.00 44.82 273 ALA A C 1
ATOM 641 O O . ALA A 1 92 ? -27.335 26.990 -13.120 1.00 44.72 273 ALA A O 1
ATOM 643 N N . GLY A 1 93 ? -28.240 24.933 -13.233 1.00 43.98 274 GLY A N 1
ATOM 644 C CA . GLY A 1 93 ? -27.060 24.355 -13.861 1.00 42.81 274 GLY A CA 1
ATOM 645 C C . GLY A 1 93 ? -25.991 23.912 -12.865 1.00 40.82 274 GLY A C 1
ATOM 646 O O . GLY A 1 93 ? -24.873 23.560 -13.251 1.00 40.72 274 GLY A O 1
ATOM 647 N N . GLN A 1 94 ? -26.329 23.917 -11.580 1.00 39.56 275 GLN A N 1
ATOM 648 C CA . GLN A 1 94 ? -25.498 23.244 -10.591 1.00 38.65 275 GLN A CA 1
ATOM 649 C C . GLN A 1 94 ? -25.534 21.759 -10.846 1.00 37.80 275 GLN A C 1
ATOM 650 O O . GLN A 1 94 ? -26.558 21.245 -11.281 1.00 37.22 275 GLN A O 1
ATOM 656 N N . GLN A 1 95 ? -24.408 21.087 -10.616 1.00 37.75 276 GLN A N 1
ATOM 657 C CA . GLN A 1 95 ? -24.358 19.633 -10.635 1.00 37.05 276 GLN A CA 1
ATOM 658 C C . GLN A 1 95 ? -23.854 19.002 -9.338 1.00 35.98 276 GLN A C 1
ATOM 659 O O . GLN A 1 95 ? -23.268 19.682 -8.480 1.00 36.02 276 GLN A O 1
ATOM 665 N N . GLY A 1 96 ? -24.091 17.691 -9.212 1.00 34.24 277 GLY A N 1
ATOM 666 C CA . GLY A 1 96 ? -23.615 16.909 -8.085 1.00 33.92 277 GLY A CA 1
ATOM 667 C C . GLY A 1 96 ? -23.379 15.472 -8.539 1.00 33.15 277 GLY A C 1
ATOM 668 O O . GLY A 1 96 ? -24.047 15.001 -9.454 1.00 32.62 277 GLY A O 1
ATOM 669 N N . THR A 1 97 ? -22.404 14.799 -7.935 1.00 32.91 278 THR A N 1
ATOM 670 C CA . THR A 1 97 ? -22.110 13.408 -8.228 1.00 32.39 278 THR A CA 1
ATOM 671 C C . THR A 1 97 ? -22.157 12.570 -6.959 1.00 32.34 278 THR A C 1
ATOM 672 O O . THR A 1 97 ? -21.898 13.071 -5.869 1.00 32.27 278 THR A O 1
ATOM 676 N N . ALA A 1 98 ? -22.498 11.290 -7.100 1.00 32.11 279 ALA A N 1
ATOM 677 C CA . ALA A 1 98 ? -22.309 10.338 -5.998 1.00 32.55 279 ALA A CA 1
ATOM 678 C C . ALA A 1 98 ? -22.015 8.933 -6.524 1.00 32.45 279 ALA A C 1
ATOM 679 O O . ALA A 1 98 ? -22.195 8.679 -7.712 1.00 31.61 279 ALA A O 1
ATOM 681 N N . ASP A 1 99 ? -21.544 8.057 -5.629 1.00 33.44 280 ASP A N 1
ATOM 682 C CA . ASP A 1 99 ? -21.225 6.663 -5.929 1.00 34.63 280 ASP A CA 1
ATOM 683 C C . ASP A 1 99 ? -22.041 5.737 -5.047 1.00 34.26 280 ASP A C 1
ATOM 684 O O . ASP A 1 99 ? -22.527 6.140 -4.000 1.00 34.06 280 ASP A O 1
ATOM 689 N N . SER A 1 100 ? -22.132 4.471 -5.438 1.00 33.80 281 SER A N 1
ATOM 690 C CA . SER A 1 100 ? -22.758 3.496 -4.567 1.00 34.39 281 SER A CA 1
ATOM 691 C C . SER A 1 100 ? -22.405 2.094 -5.046 1.00 33.39 281 SER A C 1
ATOM 692 O O . SER A 1 100 ? -21.931 1.908 -6.173 1.00 32.46 281 SER A O 1
ATOM 695 N N . THR A 1 101 ? -22.641 1.115 -4.192 1.00 33.68 282 THR A N 1
ATOM 696 C CA . THR A 1 101 ? -22.472 -0.273 -4.585 1.00 33.61 282 THR A CA 1
ATOM 697 C C . THR A 1 101 ? -23.645 -1.056 -4.029 1.00 34.32 282 THR A C 1
ATOM 698 O O . THR A 1 101 ? -24.320 -0.599 -3.098 1.00 34.53 282 THR A O 1
ATOM 702 N N . GLU A 1 102 ? -23.865 -2.239 -4.616 1.00 34.44 283 GLU A N 1
ATOM 703 C CA . GLU A 1 102 ? -24.876 -3.179 -4.184 1.00 35.46 283 GLU A CA 1
ATOM 704 C C . GLU A 1 102 ? -24.356 -4.595 -4.400 1.00 34.85 283 GLU A C 1
ATOM 705 O O . GLU A 1 102 ? -24.083 -5.011 -5.523 1.00 34.08 283 GLU A O 1
ATOM 711 N N . SER A 1 103 ? -24.192 -5.316 -3.305 1.00 36.20 284 SER A N 1
ATOM 712 C CA . SER A 1 103 ? -23.834 -6.724 -3.376 1.00 36.86 284 SER A CA 1
ATOM 713 C C . SER A 1 103 ? -25.074 -7.594 -3.509 1.00 36.63 284 SER A C 1
ATOM 714 O O . SER A 1 103 ? -26.189 -7.193 -3.162 1.00 36.00 284 SER A O 1
ATOM 717 N N . PHE A 1 104 ? -24.879 -8.779 -4.067 1.00 36.42 285 PHE A N 1
ATOM 718 C CA . PHE A 1 104 ? -25.984 -9.701 -4.267 1.00 36.54 285 PHE A CA 1
ATOM 719 C C . PHE A 1 104 ? -25.429 -11.112 -4.240 1.00 36.84 285 PHE A C 1
ATOM 720 O O . PHE A 1 104 ? -24.210 -11.306 -4.215 1.00 36.50 285 PHE A O 1
ATOM 728 N N . ILE A 1 105 ? -26.335 -12.083 -4.199 1.00 37.29 286 ILE A N 1
ATOM 729 C CA . ILE A 1 105 ? -25.977 -13.505 -4.213 1.00 37.83 286 ILE A CA 1
ATOM 730 C C . ILE A 1 105 ? -26.372 -14.169 -5.528 1.00 37.56 286 ILE A C 1
ATOM 731 O O . ILE A 1 105 ? -27.480 -13.964 -6.028 1.00 37.26 286 ILE A O 1
ATOM 736 N N . VAL A 1 106 ? -25.468 -14.974 -6.081 1.00 37.92 287 VAL A N 1
ATOM 737 C CA . VAL A 1 106 ? -25.791 -15.795 -7.245 1.00 38.18 287 VAL A CA 1
ATOM 738 C C . VAL A 1 106 ? -25.886 -17.272 -6.832 1.00 39.63 287 VAL A C 1
ATOM 739 O O . VAL A 1 106 ? -24.930 -17.840 -6.314 1.00 39.85 287 VAL A O 1
ATOM 743 N N . LYS A 1 107 ? -27.053 -17.856 -7.092 1.00 40.43 288 LYS A N 1
ATOM 744 C CA . LYS A 1 107 ? -27.406 -19.242 -6.777 1.00 42.07 288 LYS A CA 1
ATOM 745 C C . LYS A 1 107 ? -28.230 -19.800 -7.918 1.00 42.22 288 LYS A C 1
ATOM 746 O O . LYS A 1 107 ? -29.452 -19.710 -7.906 1.00 42.35 288 LYS A O 1
ATOM 752 N N . THR A 1 108 ? -27.557 -20.356 -8.917 1.00 42.31 289 THR A N 1
ATOM 753 C CA . THR A 1 108 ? -28.249 -20.763 -10.120 1.00 42.99 289 THR A CA 1
ATOM 754 C C . THR A 1 108 ? -28.446 -22.274 -10.244 1.00 44.61 289 THR A C 1
ATOM 755 O O . THR A 1 108 ? -29.146 -22.726 -11.147 1.00 45.15 289 THR A O 1
ATOM 759 N N . SER A 1 109 ? -27.840 -23.047 -9.348 1.00 45.36 290 SER A N 1
ATOM 760 C CA . SER A 1 109 ? -28.190 -24.457 -9.222 1.00 47.31 290 SER A CA 1
ATOM 761 C C . SER A 1 109 ? -27.898 -25.014 -7.835 1.00 48.09 290 SER A C 1
ATOM 762 O O . SER A 1 109 ? -27.312 -24.342 -6.987 1.00 47.01 290 SER A O 1
ATOM 765 N N . SER A 1 110 ? -28.334 -26.253 -7.616 1.00 33.97 291 SER A N 1
ATOM 766 C CA . SER A 1 110 ? -28.135 -26.943 -6.351 1.00 32.70 291 SER A CA 1
ATOM 767 C C . SER A 1 110 ? -27.868 -28.403 -6.683 1.00 31.69 291 SER A C 1
ATOM 768 O O . SER A 1 110 ? -28.107 -28.838 -7.808 1.00 32.83 291 SER A O 1
ATOM 771 N N . ARG A 1 111 ? -27.333 -29.146 -5.727 1.00 30.93 292 ARG A N 1
ATOM 772 C CA . ARG A 1 111 ? -26.974 -30.538 -5.997 1.00 30.32 292 ARG A CA 1
ATOM 773 C C . ARG A 1 111 ? -27.776 -31.446 -5.101 1.00 29.16 292 ARG A C 1
ATOM 774 O O . ARG A 1 111 ? -27.918 -31.198 -3.900 1.00 29.21 292 ARG A O 1
ATOM 782 N N . ALA A 1 112 ? -28.291 -32.512 -5.699 1.00 28.78 293 ALA A N 1
ATOM 783 C CA . ALA A 1 112 ? -29.086 -33.496 -4.977 1.00 27.98 293 ALA A CA 1
ATOM 784 C C . ALA A 1 112 ? -28.515 -34.881 -5.249 1.00 27.18 293 ALA A C 1
ATOM 785 O O . ALA A 1 112 ? -28.179 -35.210 -6.390 1.00 27.87 293 ALA A O 1
ATOM 787 N N . THR A 1 113 ? -28.398 -35.686 -4.200 1.00 26.65 294 THR A N 1
ATOM 788 C CA . THR A 1 113 ? -27.936 -37.053 -4.378 1.00 26.60 294 THR A CA 1
ATOM 789 C C . THR A 1 113 ? -29.034 -38.025 -3.936 1.00 26.21 294 THR A C 1
ATOM 790 O O . THR A 1 113 ? -29.937 -37.659 -3.188 1.00 26.12 294 THR A O 1
ATOM 794 N N . ILE A 1 114 ? -28.893 -39.292 -4.338 1.00 26.63 295 ILE A N 1
ATOM 795 C CA . ILE A 1 114 ? -29.821 -40.349 -3.903 1.00 26.97 295 ILE A CA 1
ATOM 796 C C . ILE A 1 114 ? -29.049 -41.669 -3.900 1.00 28.05 295 ILE A C 1
ATOM 797 O O . ILE A 1 114 ? -28.198 -41.902 -4.756 1.00 28.33 295 ILE A O 1
ATOM 802 N N . ARG A 1 115 ? -29.272 -42.475 -2.868 1.00 29.89 296 ARG A N 1
ATOM 803 C CA . ARG A 1 115 ? -28.789 -43.855 -2.891 1.00 31.73 296 ARG A CA 1
ATOM 804 C C . ARG A 1 115 ? -29.968 -44.819 -2.653 1.00 31.07 296 ARG A C 1
ATOM 805 O O . ARG A 1 115 ? -30.978 -44.463 -2.025 1.00 29.93 296 ARG A O 1
ATOM 813 N N . VAL A 1 116 ? -29.815 -46.038 -3.160 1.00 31.91 297 VAL A N 1
ATOM 814 C CA . VAL A 1 116 ? -30.789 -47.110 -2.995 1.00 32.57 297 VAL A CA 1
ATOM 815 C C . VAL A 1 116 ? -30.132 -48.299 -2.291 1.00 35.08 297 VAL A C 1
ATOM 816 O O . VAL A 1 116 ? -29.059 -48.755 -2.695 1.00 35.43 297 VAL A O 1
ATOM 820 N N . ASN A 1 117 ? -30.768 -48.736 -1.205 1.00 27.97 298 ASN A N 1
ATOM 821 C CA . ASN A 1 117 ? -30.328 -49.876 -0.420 1.00 30.12 298 ASN A CA 1
ATOM 822 C C . ASN A 1 117 ? -30.447 -51.192 -1.204 1.00 29.65 298 ASN A C 1
ATOM 823 O O . ASN A 1 117 ? -31.028 -51.235 -2.289 1.00 28.27 298 ASN A O 1
ATOM 828 N N . SER A 1 118 ? -29.956 -52.275 -0.626 1.00 31.51 299 SER A N 1
ATOM 829 C CA . SER A 1 118 ? -30.100 -53.567 -1.294 1.00 31.93 299 SER A CA 1
ATOM 830 C C . SER A 1 118 ? -31.579 -53.970 -1.455 1.00 30.88 299 SER A C 1
ATOM 831 O O . SER A 1 118 ? -32.449 -53.590 -0.652 1.00 28.96 299 SER A O 1
ATOM 834 N N . ILE A 1 119 ? -31.858 -54.646 -2.576 1.00 31.76 300 ILE A N 1
ATOM 835 C CA . ILE A 1 119 ? -33.161 -55.256 -2.893 1.00 30.58 300 ILE A CA 1
ATOM 836 C C . ILE A 1 119 ? -33.347 -56.564 -2.109 1.00 31.57 300 ILE A C 1
ATOM 837 O O . ILE A 1 119 ? -32.820 -57.592 -2.497 1.00 32.01 300 ILE A O 1
ATOM 842 N N . THR A 1 120 ? -34.023 -56.481 -0.967 1.00 31.54 301 THR A N 1
ATOM 843 C CA . THR A 1 120 ? -34.074 -57.514 0.058 1.00 33.15 301 THR A CA 1
ATOM 844 C C . THR A 1 120 ? -32.687 -57.662 0.674 1.00 34.72 301 THR A C 1
ATOM 845 O O . THR A 1 120 ? -31.730 -57.025 0.240 1.00 36.54 301 THR A O 1
ATOM 849 N N . SER A 1 121 ? -32.596 -58.506 1.696 1.00 36.29 302 SER A N 1
ATOM 850 C CA . SER A 1 121 ? -31.412 -58.617 2.530 1.00 39.43 302 SER A CA 1
ATOM 851 C C . SER A 1 121 ? -30.095 -58.900 1.809 1.00 38.44 302 SER A C 1
ATOM 852 O O . SER A 1 121 ? -29.059 -58.388 2.204 1.00 39.52 302 SER A O 1
ATOM 855 N N . ASP A 1 122 ? -30.140 -59.706 0.748 1.00 37.43 303 ASP A N 1
ATOM 856 C CA . ASP A 1 122 ? -28.920 -60.146 0.079 1.00 37.86 303 ASP A CA 1
ATOM 857 C C . ASP A 1 122 ? -28.800 -59.579 -1.319 1.00 36.00 303 ASP A C 1
ATOM 858 O O . ASP A 1 122 ? -27.925 -60.012 -2.057 1.00 36.94 303 ASP A O 1
ATOM 863 N N . ASP A 1 123 ? -29.706 -58.668 -1.686 1.00 32.66 304 ASP A N 1
ATOM 864 C CA . ASP A 1 123 ? -29.671 -58.030 -3.002 1.00 31.77 304 ASP A CA 1
ATOM 865 C C . ASP A 1 123 ? -29.963 -59.073 -4.095 1.00 32.23 304 ASP A C 1
ATOM 866 O O . ASP A 1 123 ? -29.588 -58.901 -5.265 1.00 32.49 304 ASP A O 1
ATOM 871 N N . VAL A 1 124 ? -30.615 -60.162 -3.693 1.00 32.32 305 VAL A N 1
ATOM 872 C CA . VAL A 1 124 ? -31.106 -61.184 -4.619 1.00 32.42 305 VAL A CA 1
ATOM 873 C C . VAL A 1 124 ? -32.618 -61.408 -4.453 1.00 31.30 305 VAL A C 1
ATOM 874 O O . VAL A 1 124 ? -33.127 -61.636 -3.341 1.00 29.98 305 VAL A O 1
ATOM 878 N N . VAL A 1 125 ? -33.347 -61.375 -5.562 1.00 31.82 306 VAL A N 1
ATOM 879 C CA . VAL A 1 125 ? -34.776 -61.659 -5.507 1.00 32.39 306 VAL A CA 1
ATOM 880 C C . VAL A 1 125 ? -35.005 -63.147 -5.726 1.00 34.42 306 VAL A C 1
ATOM 881 O O . VAL A 1 125 ? -34.831 -63.646 -6.842 1.00 36.21 306 VAL A O 1
ATOM 885 N N . ASN A 1 126 ? -35.387 -63.863 -4.673 1.00 34.68 307 ASN A N 1
ATOM 886 C CA . ASN A 1 126 ? -35.655 -65.294 -4.833 1.00 36.52 307 ASN A CA 1
ATOM 887 C C . ASN A 1 126 ? -37.108 -65.581 -5.224 1.00 37.37 307 ASN A C 1
ATOM 888 O O . ASN A 1 126 ? -37.904 -64.653 -5.376 1.00 35.76 307 ASN A O 1
ATOM 893 N N . ALA A 1 127 ? -37.439 -66.872 -5.353 1.00 39.31 308 ALA A N 1
ATOM 894 C CA . ALA A 1 127 ? -38.768 -67.290 -5.804 1.00 41.35 308 ALA A CA 1
ATOM 895 C C . ALA A 1 127 ? -39.900 -66.717 -4.957 1.00 41.37 308 ALA A C 1
ATOM 896 O O . ALA A 1 127 ? -40.847 -66.134 -5.474 1.00 41.79 308 ALA A O 1
ATOM 898 N N . GLU A 1 128 ? -39.795 -66.892 -3.651 1.00 42.26 309 GLU A N 1
ATOM 899 C CA . GLU A 1 128 ? -40.793 -66.394 -2.723 1.00 44.56 309 GLU A CA 1
ATOM 900 C C . GLU A 1 128 ? -40.903 -64.875 -2.703 1.00 41.92 309 GLU A C 1
ATOM 901 O O . GLU A 1 128 ? -42.004 -64.325 -2.619 1.00 41.59 309 GLU A O 1
ATOM 907 N N . GLU A 1 129 ? -39.771 -64.195 -2.834 1.00 39.37 310 GLU A N 1
ATOM 908 C CA . GLU A 1 129 ? -39.768 -62.737 -2.798 1.00 37.22 310 GLU A CA 1
ATOM 909 C C . GLU A 1 129 ? -40.415 -62.215 -4.072 1.00 37.11 310 GLU A C 1
ATOM 910 O O . GLU A 1 129 ? -41.066 -61.170 -4.072 1.00 36.79 310 GLU A O 1
ATOM 916 N N . SER A 1 130 ? -40.289 -62.986 -5.145 1.00 38.54 311 SER A N 1
ATOM 917 C CA . SER A 1 130 ? -40.848 -62.606 -6.431 1.00 39.30 311 SER A CA 1
ATOM 918 C C . SER A 1 130 ? -42.364 -62.676 -6.444 1.00 42.35 311 SER A C 1
ATOM 919 O O . SER A 1 130 ? -42.992 -62.149 -7.357 1.00 42.70 311 SER A O 1
ATOM 922 N N . ASN A 1 131 ? -42.959 -63.317 -5.443 1.00 45.27 312 ASN A N 1
ATOM 923 C CA . ASN A 1 131 ? -44.416 -63.350 -5.348 1.00 50.07 312 ASN A CA 1
ATOM 924 C C . ASN A 1 131 ? -44.922 -62.550 -4.162 1.00 49.47 312 ASN A C 1
ATOM 925 O O . ASN A 1 131 ? -46.011 -62.824 -3.644 1.00 50.90 312 ASN A O 1
ATOM 930 N N . SER A 1 132 ? -44.133 -61.559 -3.742 1.00 46.03 313 SER A N 1
ATOM 931 C CA . SER A 1 132 ? -44.457 -60.778 -2.568 1.00 46.48 313 SER A CA 1
ATOM 932 C C . SER A 1 132 ? -44.252 -59.303 -2.834 1.00 42.39 313 SER A C 1
ATOM 933 O O . SER A 1 132 ? -43.709 -58.908 -3.863 1.00 40.97 313 SER A O 1
ATOM 936 N N . THR A 1 133 ? -44.614 -58.498 -1.854 1.00 40.73 314 THR A N 1
ATOM 937 C CA . THR A 1 133 ? -44.254 -57.088 -1.886 1.00 37.52 314 THR A CA 1
ATOM 938 C C . THR A 1 133 ? -42.846 -56.935 -1.330 1.00 35.23 314 THR A C 1
ATOM 939 O O . THR A 1 133 ? -42.563 -57.403 -0.233 1.00 36.08 314 THR A O 1
ATOM 943 N N . ILE A 1 134 ? -41.970 -56.260 -2.066 1.00 32.60 315 ILE A N 1
ATOM 944 C CA . ILE A 1 134 ? -40.617 -56.000 -1.595 1.00 31.89 315 ILE A CA 1
ATOM 945 C C . ILE A 1 134 ? -40.395 -54.483 -1.395 1.00 31.56 315 ILE A C 1
ATOM 946 O O . ILE A 1 134 ? -40.717 -53.690 -2.274 1.00 31.54 315 ILE A O 1
ATOM 951 N N . THR A 1 135 ? -39.873 -54.108 -0.230 1.00 31.78 316 THR A N 1
ATOM 952 C CA . THR A 1 135 ? -39.547 -52.716 0.076 1.00 30.90 316 THR A CA 1
ATOM 953 C C . THR A 1 135 ? -38.312 -52.225 -0.672 1.00 30.82 316 THR A C 1
ATOM 954 O O . THR A 1 135 ? -37.222 -52.810 -0.557 1.00 30.26 316 THR A O 1
ATOM 958 N N . VAL A 1 136 ? -38.467 -51.145 -1.431 1.00 29.46 317 VAL A N 1
ATOM 959 C CA . VAL A 1 136 ? -37.306 -50.486 -2.004 1.00 28.18 317 VAL A CA 1
ATOM 960 C C . VAL A 1 136 ? -37.099 -49.206 -1.224 1.00 27.77 317 VAL A C 1
ATOM 961 O O . VAL A 1 136 ? -38.017 -48.395 -1.099 1.00 26.50 317 VAL A O 1
ATOM 965 N N . SER A 1 137 ? -35.899 -49.024 -0.681 1.00 27.13 318 SER A N 1
ATOM 966 C CA . SER A 1 137 ? -35.651 -47.890 0.202 1.00 27.42 318 SER A CA 1
ATOM 967 C C . SER A 1 137 ? -34.272 -47.294 -0.055 1.00 27.72 318 SER A C 1
ATOM 968 O O . SER A 1 137 ? -33.440 -47.871 -0.762 1.00 28.64 318 SER A O 1
ATOM 971 N N . GLY A 1 138 ? -34.034 -46.133 0.532 1.00 28.92 319 GLY A N 1
ATOM 972 C CA . GLY A 1 138 ? -32.789 -45.428 0.313 1.00 29.93 319 GLY A CA 1
ATOM 973 C C . GLY A 1 138 ? -32.797 -44.146 1.101 1.00 30.47 319 GLY A C 1
ATOM 974 O O . GLY A 1 138 ? -33.605 -43.981 2.013 1.00 30.12 319 GLY A O 1
ATOM 975 N N . ARG A 1 139 ? -31.876 -43.245 0.764 1.00 31.34 320 ARG A N 1
ATOM 976 C CA . ARG A 1 139 ? -31.829 -41.944 1.408 1.00 33.01 320 ARG A CA 1
ATOM 977 C C . ARG A 1 139 ? -31.508 -40.921 0.324 1.00 31.89 320 ARG A C 1
ATOM 978 O O . ARG A 1 139 ? -31.057 -41.291 -0.747 1.00 30.95 320 ARG A O 1
ATOM 986 N N . VAL A 1 140 ? -31.744 -39.641 0.587 1.00 29.08 321 VAL A N 1
ATOM 987 C CA . VAL A 1 140 ? -31.303 -38.594 -0.343 1.00 28.46 321 VAL A CA 1
ATOM 988 C C . VAL A 1 140 ? -30.282 -37.714 0.379 1.00 28.88 321 VAL A C 1
ATOM 989 O O . VAL A 1 140 ? -30.187 -37.744 1.612 1.00 29.06 321 VAL A O 1
ATOM 993 N N . GLY A 1 141 ? -29.443 -36.999 -0.366 1.00 28.07 322 GLY A N 1
ATOM 994 C CA . GLY A 1 141 ? -28.433 -36.186 0.290 1.00 28.25 322 GLY A CA 1
ATOM 995 C C . GLY A 1 141 ? -28.223 -34.820 -0.336 1.00 27.90 322 GLY A C 1
ATOM 996 O O . GLY A 1 141 ? -28.922 -34.444 -1.278 1.00 27.58 322 GLY A O 1
ATOM 997 N N . LEU A 1 142 ? -27.189 -34.134 0.144 1.00 28.59 323 LEU A N 1
ATOM 998 C CA . LEU A 1 142 ? -26.856 -32.765 -0.234 1.00 28.69 323 LEU A CA 1
ATOM 999 C C . LEU A 1 142 ? -28.088 -31.864 -0.109 1.00 27.93 323 LEU A C 1
ATOM 1000 O O . LEU A 1 142 ? -28.652 -31.768 0.980 1.00 27.02 323 LEU A O 1
ATOM 1005 N N . ASP A 1 143 ? -28.479 -31.194 -1.193 1.00 28.48 324 ASP A N 1
ATOM 1006 C CA . ASP A 1 143 ? -29.586 -30.232 -1.154 1.00 29.57 324 ASP A CA 1
ATOM 1007 C C . ASP A 1 143 ? -30.982 -30.822 -1.329 1.00 29.16 324 ASP A C 1
ATOM 1008 O O . ASP A 1 143 ? -31.955 -30.088 -1.280 1.00 28.62 324 ASP A O 1
ATOM 1013 N N . ALA A 1 144 ? -31.082 -32.136 -1.545 1.00 28.93 325 ALA A N 1
ATOM 1014 C CA . ALA A 1 144 ? -32.374 -32.827 -1.556 1.00 28.72 325 ALA A CA 1
ATOM 1015 C C . ALA A 1 144 ? -33.063 -32.679 -0.195 1.00 29.07 325 ALA A C 1
ATOM 1016 O O . ALA A 1 144 ? -32.395 -32.526 0.821 1.00 29.13 325 ALA A O 1
ATOM 1018 N N . SER A 1 145 ? -34.393 -32.679 -0.165 1.00 29.99 326 SER A N 1
ATOM 1019 C CA . SER A 1 145 ? -35.097 -32.302 1.057 1.00 30.66 326 SER A CA 1
ATOM 1020 C C . SER A 1 145 ? -36.276 -33.198 1.337 1.00 30.26 326 SER A C 1
ATOM 1021 O O . SER A 1 145 ? -36.880 -33.712 0.413 1.00 29.70 326 SER A O 1
ATOM 1024 N N . ALA A 1 146 ? -36.607 -33.348 2.617 1.00 30.50 327 ALA A N 1
ATOM 1025 C CA . ALA A 1 146 ? -37.889 -33.860 3.053 1.00 31.15 327 ALA A CA 1
ATOM 1026 C C . ALA A 1 146 ? -38.970 -33.290 2.170 1.00 32.03 327 ALA A C 1
ATOM 1027 O O . ALA A 1 146 ? -39.002 -32.079 1.919 1.00 32.57 327 ALA A O 1
ATOM 1029 N N . GLY A 1 147 ? -39.858 -34.146 1.698 1.00 31.57 328 GLY A N 1
ATOM 1030 C CA . GLY A 1 147 ? -40.995 -33.686 0.937 1.00 32.69 328 GLY A CA 1
ATOM 1031 C C . GLY A 1 147 ? -40.753 -33.808 -0.551 1.00 31.55 328 GLY A C 1
ATOM 1032 O O . GLY A 1 147 ? -41.696 -33.731 -1.328 1.00 32.50 328 GLY A O 1
ATOM 1033 N N . ASP A 1 148 ? -39.515 -34.058 -0.950 1.00 29.78 329 ASP A N 1
ATOM 1034 C CA . ASP A 1 148 ? -39.208 -34.233 -2.374 1.00 29.85 329 ASP A CA 1
ATOM 1035 C C . ASP A 1 148 ? -39.794 -35.523 -2.932 1.00 30.45 329 ASP A C 1
ATOM 1036 O O . ASP A 1 148 ? -40.011 -36.487 -2.191 1.00 30.01 329 ASP A O 1
ATOM 1041 N N . THR A 1 149 ? -40.028 -35.535 -4.244 1.00 31.61 330 THR A N 1
ATOM 1042 C CA . THR A 1 149 ? -40.554 -36.704 -4.926 1.00 32.98 330 THR A CA 1
ATOM 1043 C C . THR A 1 149 ? -39.445 -37.686 -5.292 1.00 33.36 330 THR A C 1
ATOM 1044 O O . THR A 1 149 ? -38.409 -37.302 -5.837 1.00 33.06 330 THR A O 1
ATOM 1048 N N . VAL A 1 150 ? -39.669 -38.957 -4.956 1.00 33.15 331 VAL A N 1
ATOM 1049 C CA . VAL A 1 150 ? -38.790 -40.053 -5.359 1.00 32.61 331 VAL A CA 1
ATOM 1050 C C . VAL A 1 150 ? -39.538 -40.945 -6.335 1.00 33.76 331 VAL A C 1
ATOM 1051 O O . VAL A 1 150 ? -40.658 -41.364 -6.053 1.00 34.86 331 VAL A O 1
ATOM 1055 N N . SER A 1 151 ? -38.955 -41.185 -7.503 1.00 34.25 332 SER A N 1
ATOM 1056 C CA . SER A 1 151 ? -39.626 -42.016 -8.487 1.00 35.96 332 SER A CA 1
ATOM 1057 C C . SER A 1 151 ? -38.699 -43.044 -9.149 1.00 35.80 332 SER A C 1
ATOM 1058 O O . SER A 1 151 ? -37.469 -42.911 -9.150 1.00 34.78 332 SER A O 1
ATOM 1061 N N . MET A 1 152 ? -39.310 -44.089 -9.693 1.00 36.10 333 MET A N 1
ATOM 1062 C CA . MET A 1 152 ? -38.582 -45.172 -10.337 1.00 36.23 333 MET A CA 1
ATOM 1063 C C . MET A 1 152 ? -39.569 -45.904 -11.213 1.00 37.88 333 MET A C 1
ATOM 1064 O O . MET A 1 152 ? -40.750 -45.980 -10.873 1.00 37.79 333 MET A O 1
ATOM 1069 N N . THR A 1 153 ? -39.107 -46.408 -12.352 1.00 38.50 334 THR A N 1
ATOM 1070 C CA . THR A 1 153 ? -39.960 -47.200 -13.218 1.00 40.08 334 THR A CA 1
ATOM 1071 C C . THR A 1 153 ? -39.369 -48.608 -13.342 1.00 39.77 334 THR A C 1
ATOM 1072 O O . THR A 1 153 ? -38.258 -48.794 -13.851 1.00 39.52 334 THR A O 1
ATOM 1076 N N . ILE A 1 154 ? -40.123 -49.588 -12.862 1.00 39.31 335 ILE A N 1
ATOM 1077 C CA . ILE A 1 154 ? -39.611 -50.944 -12.685 1.00 39.38 335 ILE A CA 1
ATOM 1078 C C . ILE A 1 154 ? -40.507 -51.896 -13.453 1.00 41.25 335 ILE A C 1
ATOM 1079 O O . ILE A 1 154 ? -41.694 -52.028 -13.140 1.00 41.34 335 ILE A O 1
ATOM 1084 N N . ASN A 1 155 ? -39.938 -52.520 -14.481 1.00 42.97 336 ASN A N 1
ATOM 1085 C CA . ASN A 1 155 ? -40.690 -53.371 -15.397 1.00 45.19 336 ASN A CA 1
ATOM 1086 C C . ASN A 1 155 ? -41.856 -52.617 -16.015 1.00 46.81 336 ASN A C 1
ATOM 1087 O O . ASN A 1 155 ? -42.947 -53.158 -16.183 1.00 47.88 336 ASN A O 1
ATOM 1092 N N . GLY A 1 156 ? -41.625 -51.353 -16.352 1.00 47.38 337 GLY A N 1
ATOM 1093 C CA . GLY A 1 156 ? -42.667 -50.540 -16.961 1.00 49.12 337 GLY A CA 1
ATOM 1094 C C . GLY A 1 156 ? -43.635 -49.904 -15.988 1.00 48.07 337 GLY A C 1
ATOM 1095 O O . GLY A 1 156 ? -44.480 -49.107 -16.386 1.00 50.11 337 GLY A O 1
ATOM 1096 N N . THR A 1 157 ? -43.509 -50.210 -14.705 1.00 45.68 338 THR A N 1
ATOM 1097 C CA . THR A 1 157 ? -44.433 -49.625 -13.743 1.00 44.94 338 THR A CA 1
ATOM 1098 C C . THR A 1 157 ? -43.750 -48.539 -12.941 1.00 42.43 338 THR A C 1
ATOM 1099 O O . THR A 1 157 ? -42.694 -48.755 -12.335 1.00 39.75 338 THR A O 1
ATOM 1103 N N . LEU A 1 158 ? -44.386 -47.370 -12.943 1.00 42.59 339 LEU A N 1
ATOM 1104 C CA . LEU A 1 158 ? -43.926 -46.217 -12.198 1.00 40.82 339 LEU A CA 1
ATOM 1105 C C . LEU A 1 158 ? -44.255 -46.360 -10.731 1.00 39.06 339 LEU A C 1
ATOM 1106 O O . LEU A 1 158 ? -45.412 -46.538 -10.375 1.00 40.38 339 LEU A O 1
ATOM 1111 N N . TYR A 1 159 ? -43.246 -46.286 -9.880 1.00 36.54 340 TYR A N 1
ATOM 1112 C CA . TYR A 1 159 ? -43.480 -46.228 -8.445 1.00 35.45 340 TYR A CA 1
ATOM 1113 C C . TYR A 1 159 ? -43.035 -44.869 -7.927 1.00 35.06 340 TYR A C 1
ATOM 1114 O O . TYR A 1 159 ? -41.951 -44.412 -8.271 1.00 34.35 340 TYR A O 1
ATOM 1123 N N . THR A 1 160 ? -43.852 -44.258 -7.069 1.00 35.65 341 THR A N 1
ATOM 1124 C CA . THR A 1 160 ? -43.548 -42.947 -6.508 1.00 36.43 341 THR A CA 1
ATOM 1125 C C . THR A 1 160 ? -43.624 -42.955 -4.996 1.00 35.14 341 THR A C 1
ATOM 1126 O O . THR A 1 160 ? -44.503 -43.597 -4.429 1.00 36.96 341 THR A O 1
ATOM 1130 N N . THR A 1 161 ? -42.778 -42.166 -4.347 1.00 32.98 342 THR A N 1
ATOM 1131 C CA . THR A 1 161 ? -42.950 -41.882 -2.925 1.00 32.37 342 THR A CA 1
ATOM 1132 C C . THR A 1 161 ? -42.354 -40.502 -2.593 1.00 32.22 342 THR A C 1
ATOM 1133 O O . THR A 1 161 ? -42.033 -39.713 -3.495 1.00 31.67 342 THR A O 1
ATOM 1137 N N . VAL A 1 162 ? -42.270 -40.187 -1.307 1.00 32.77 343 VAL A N 1
ATOM 1138 C CA . VAL A 1 162 ? -41.801 -38.880 -0.885 1.00 33.80 343 VAL A CA 1
ATOM 1139 C C . VAL A 1 162 ? -40.707 -39.002 0.172 1.00 32.56 343 VAL A C 1
ATOM 1140 O O . VAL A 1 162 ? -40.721 -39.922 0.992 1.00 32.91 343 VAL A O 1
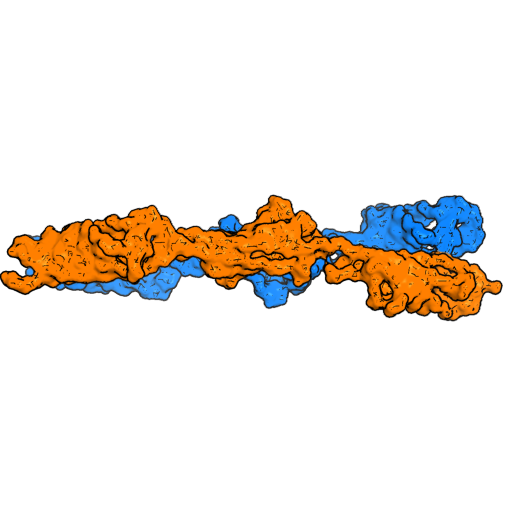ATOM 1144 N N . VAL A 1 163 ? -39.746 -38.081 0.142 1.00 31.21 344 VAL A N 1
ATOM 1145 C CA . VAL A 1 163 ? -38.694 -38.076 1.129 1.00 30.27 344 VAL A CA 1
ATOM 1146 C C . VAL A 1 163 ? -39.258 -37.736 2.516 1.00 31.41 344 VAL A C 1
ATOM 1147 O O . VAL A 1 163 ? -39.915 -36.710 2.698 1.00 32.02 344 VAL A O 1
ATOM 1151 N N . LEU A 1 164 ? -38.973 -38.589 3.498 1.00 31.23 345 LEU A N 1
ATOM 1152 C CA . LEU A 1 164 ? -39.410 -38.363 4.879 1.00 32.54 345 LEU A CA 1
ATOM 1153 C C . LEU A 1 164 ? -38.565 -37.313 5.575 1.00 32.25 345 LEU A C 1
ATOM 1154 O O . LEU A 1 164 ? -37.542 -36.886 5.047 1.00 31.08 345 LEU A O 1
ATOM 1159 N N . ALA A 1 165 ? -38.947 -36.986 6.803 1.00 33.52 346 ALA A N 1
ATOM 1160 C CA . ALA A 1 165 ? -38.298 -35.909 7.546 1.00 34.29 346 ALA A CA 1
ATOM 1161 C C . ALA A 1 165 ? -36.819 -36.183 7.705 1.00 33.69 346 ALA A C 1
ATOM 1162 O O . ALA A 1 165 ? -35.997 -35.285 7.572 1.00 33.23 346 ALA A O 1
ATOM 1164 N N . ASN A 1 166 ? -36.463 -37.437 7.954 1.00 33.28 347 ASN A N 1
ATOM 1165 C CA . ASN A 1 166 ? -35.050 -37.733 8.137 1.00 32.94 347 ASN A CA 1
ATOM 1166 C C . ASN A 1 166 ? -34.307 -38.019 6.828 1.00 31.42 347 ASN A C 1
ATOM 1167 O O . ASN A 1 166 ? -33.217 -38.561 6.864 1.00 32.11 347 ASN A O 1
ATOM 1172 N N . LYS A 1 167 ? -34.930 -37.706 5.693 1.00 31.06 348 LYS A N 1
ATOM 1173 C CA . LYS A 1 167 ? -34.329 -37.849 4.358 1.00 30.65 348 LYS A CA 1
ATOM 1174 C C . LYS A 1 167 ? -34.215 -39.294 3.854 1.00 29.80 348 LYS A C 1
ATOM 1175 O O . LYS A 1 167 ? -33.677 -39.536 2.776 1.00 28.36 348 LYS A O 1
ATOM 1181 N N . THR A 1 168 ? -34.749 -40.251 4.603 1.00 30.30 349 THR A N 1
ATOM 1182 C CA . THR A 1 168 ? -34.948 -41.575 4.036 1.00 29.99 349 THR A CA 1
ATOM 1183 C C . THR A 1 168 ? -36.248 -41.618 3.247 1.00 29.96 349 THR A C 1
ATOM 1184 O O . THR A 1 168 ? -37.029 -40.650 3.247 1.00 30.60 349 THR A O 1
ATOM 1188 N N . TRP A 1 169 ? -36.425 -42.707 2.501 1.00 28.74 350 TRP A N 1
ATOM 1189 C CA . TRP A 1 169 ? -37.627 -42.917 1.717 1.00 28.91 350 TRP A CA 1
ATOM 1190 C C . TRP A 1 169 ? -37.789 -44.419 1.544 1.00 28.95 350 TRP A C 1
ATOM 1191 O O . TRP A 1 169 ? -36.801 -45.138 1.552 1.00 28.53 350 TRP A O 1
ATOM 1202 N N . SER A 1 170 ? -39.015 -44.893 1.374 1.00 29.39 351 SER A N 1
ATOM 1203 C CA . SER A 1 170 ? -39.195 -46.284 0.977 1.00 29.83 351 SER A CA 1
ATOM 1204 C C . SER A 1 170 ? -40.513 -46.431 0.270 1.00 29.84 351 SER A C 1
ATOM 1205 O O . SER A 1 170 ? -41.430 -45.639 0.476 1.00 30.10 351 SER A O 1
ATOM 1208 N N . VAL A 1 1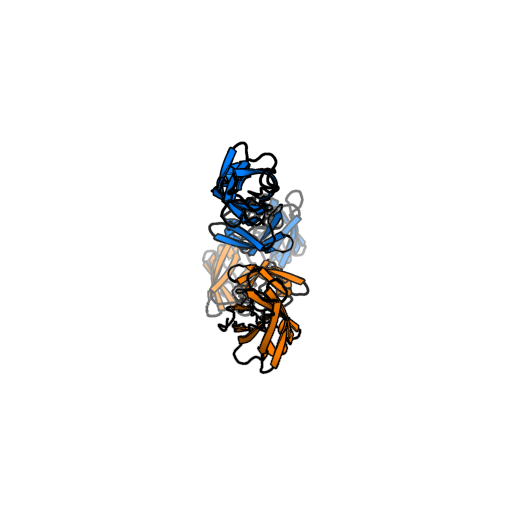71 ? -40.611 -47.458 -0.562 1.00 29.15 352 VAL A N 1
ATOM 1209 C CA . VAL A 1 171 ? -41.851 -47.717 -1.272 1.00 29.82 352 VAL A CA 1
ATOM 1210 C C . VAL A 1 171 ? -41.960 -49.222 -1.572 1.00 30.34 352 VAL A C 1
ATOM 1211 O O . VAL A 1 171 ? -40.956 -49.888 -1.875 1.00 28.92 352 VAL A O 1
ATOM 1215 N N . GLY A 1 172 ? -43.168 -49.750 -1.433 1.00 31.62 353 GLY A N 1
ATOM 1216 C CA . GLY A 1 172 ? -43.441 -51.152 -1.703 1.00 32.91 353 GLY A CA 1
ATOM 1217 C C . GLY A 1 172 ? -43.512 -51.404 -3.196 1.00 33.56 353 GLY A C 1
ATOM 1218 O O . GLY A 1 172 ? -44.230 -50.721 -3.917 1.00 34.59 353 GLY A O 1
ATOM 1219 N N . VAL A 1 173 ? -42.743 -52.368 -3.671 1.00 33.60 354 VAL A N 1
ATOM 1220 C CA . VAL A 1 173 ? -42.698 -52.682 -5.097 1.00 34.77 354 VAL A CA 1
ATOM 1221 C C . VAL A 1 173 ? -43.091 -54.158 -5.258 1.00 36.68 354 VAL A C 1
ATOM 1222 O O . VAL A 1 173 ? -42.790 -54.969 -4.398 1.00 36.33 354 VAL A O 1
ATOM 1226 N N . SER A 1 174 ? -43.765 -54.502 -6.343 1.00 38.89 355 SER A N 1
ATOM 1227 C CA . SER A 1 174 ? -44.138 -55.891 -6.554 1.00 41.77 355 SER A CA 1
ATOM 1228 C C . SER A 1 174 ? -42.923 -56.739 -6.952 1.00 40.02 355 SER A C 1
ATOM 1229 O O . SER A 1 174 ? -42.163 -56.389 -7.857 1.00 39.11 355 SER A O 1
ATOM 1232 N N . GLY A 1 175 ? -42.733 -57.841 -6.230 1.00 39.93 356 GLY A N 1
ATOM 1233 C CA . GLY A 1 175 ? -41.719 -58.837 -6.553 1.00 38.99 356 GLY A CA 1
ATOM 1234 C C . GLY A 1 175 ? -41.625 -59.235 -8.014 1.00 39.08 356 GLY A C 1
ATOM 1235 O O . GLY A 1 175 ? -40.534 -59.450 -8.534 1.00 38.42 356 GLY A O 1
ATOM 1236 N N . SER A 1 176 ? -42.759 -59.333 -8.690 1.00 40.36 357 SER A N 1
ATOM 1237 C CA . SER A 1 176 ? -42.724 -59.774 -10.077 1.00 42.25 357 SER A CA 1
ATOM 1238 C C . SER A 1 176 ? -42.121 -58.722 -11.005 1.00 41.52 357 SER A C 1
ATOM 1239 O O . SER A 1 176 ? -41.467 -59.082 -11.985 1.00 41.80 357 SER A O 1
ATOM 1242 N N . ASP A 1 177 ? -42.312 -57.431 -10.705 1.00 40.29 358 ASP A N 1
ATOM 1243 C CA . ASP A 1 177 ? -41.595 -56.412 -11.469 1.00 39.75 358 ASP A CA 1
ATOM 1244 C C . ASP A 1 177 ? -40.102 -56.524 -11.222 1.00 38.32 358 ASP A C 1
ATOM 1245 O O . ASP A 1 177 ? -39.306 -56.497 -12.153 1.00 38.89 358 ASP A O 1
ATOM 1250 N N . LEU A 1 178 ? -39.723 -56.671 -9.963 1.00 36.87 359 LEU A N 1
ATOM 1251 C CA . LEU A 1 178 ? -38.314 -56.789 -9.622 1.00 36.32 359 LEU A CA 1
ATOM 1252 C C . LEU A 1 178 ? -37.711 -58.067 -10.196 1.00 38.35 359 LEU A C 1
ATOM 1253 O O . LEU A 1 178 ? -36.538 -58.086 -10.554 1.00 38.90 359 LEU A O 1
ATOM 1258 N N . ALA A 1 179 ? -38.505 -59.135 -10.275 1.00 40.18 360 ALA A N 1
ATOM 1259 C CA . ALA A 1 179 ? -38.046 -60.378 -10.909 1.00 42.31 360 ALA A CA 1
ATOM 1260 C C . ALA A 1 179 ? -37.721 -60.183 -12.392 1.00 44.45 360 ALA A C 1
ATOM 1261 O O . ALA A 1 179 ? -36.909 -60.926 -12.957 1.00 44.58 360 ALA A O 1
ATOM 1263 N N . GLN A 1 180 ? -38.364 -59.199 -13.019 1.00 67.82 361 GLN A N 1
ATOM 1264 C CA . GLN A 1 180 ? -38.227 -59.001 -14.456 1.00 70.12 361 GLN A CA 1
ATOM 1265 C C . GLN A 1 180 ? -37.366 -57.820 -14.861 1.00 68.02 361 GLN A C 1
ATOM 1266 O O . GLN A 1 180 ? -37.099 -57.636 -16.040 1.00 70.12 361 GLN A O 1
ATOM 1272 N N . ASP A 1 181 ? -36.943 -57.012 -13.898 1.00 65.24 362 ASP A N 1
ATOM 1273 C CA . ASP A 1 181 ? -36.205 -55.797 -14.198 1.00 65.61 362 ASP A CA 1
ATOM 1274 C C . ASP A 1 181 ? -35.117 -55.671 -13.142 1.00 63.66 362 ASP A C 1
ATOM 1275 O O . ASP A 1 181 ? -35.374 -55.152 -12.052 1.00 61.37 362 ASP A O 1
ATOM 1280 N N . ASN A 1 182 ? -33.906 -56.130 -13.441 1.00 64.69 363 ASN A N 1
ATOM 1281 C CA . ASN A 1 182 ? -32.881 -56.197 -12.400 1.00 63.76 363 ASN A CA 1
ATOM 1282 C C . ASN A 1 182 ? -31.970 -54.978 -12.327 1.00 63.43 363 ASN A C 1
ATOM 1283 O O . ASN A 1 182 ? -31.086 -54.905 -11.471 1.00 62.58 363 ASN A O 1
ATOM 1288 N N . SER A 1 183 ? -32.221 -54.005 -13.197 1.00 64.57 364 SER A N 1
ATOM 1289 C CA . SER A 1 183 ? -31.488 -52.753 -13.167 1.00 65.45 364 SER A CA 1
ATOM 1290 C C . SER A 1 183 ? -32.402 -51.586 -13.558 1.00 64.82 364 SER A C 1
ATOM 1291 O O . SER A 1 183 ? -32.955 -51.548 -14.655 1.00 66.78 364 SER A O 1
ATOM 1294 N N . PHE A 1 184 ? -32.530 -50.619 -12.665 1.00 63.46 365 PHE A N 1
ATOM 1295 C CA . PHE A 1 184 ? -33.352 -49.439 -12.949 1.00 65.24 365 PHE A CA 1
ATOM 1296 C C . PHE A 1 184 ? -32.853 -48.140 -12.309 1.00 67.64 365 PHE A C 1
ATOM 1297 O O . PHE A 1 184 ? -32.133 -48.161 -11.314 1.00 66.69 365 PHE A O 1
ATOM 1305 N N . GLN A 1 185 ? -33.223 -47.009 -12.906 1.00 72.77 366 GLN A N 1
ATOM 1306 C CA . GLN A 1 185 ? -32.965 -45.705 -12.316 1.00 75.99 366 GLN A CA 1
ATOM 1307 C C . GLN A 1 185 ? -33.976 -45.269 -11.266 1.00 71.75 366 GLN A C 1
ATOM 1308 O O . GLN A 1 185 ? -35.171 -45.567 -11.373 1.00 69.44 366 GLN A O 1
ATOM 1314 N N . VAL A 1 186 ? -33.443 -44.675 -10.200 1.00 31.80 367 VAL A N 1
ATOM 1315 C CA . VAL A 1 186 ? -34.218 -44.017 -9.156 1.00 30.83 367 VAL A CA 1
ATOM 1316 C C . VAL A 1 186 ? -33.836 -42.538 -9.100 1.00 31.13 367 VAL A C 1
ATOM 1317 O O . VAL A 1 186 ? -32.650 -42.214 -9.098 1.00 31.69 367 VAL A O 1
ATOM 1321 N N . SER A 1 187 ? -34.825 -41.646 -9.059 1.00 32.52 368 SER A N 1
ATOM 1322 C CA . SER A 1 187 ? -34.538 -40.207 -9.030 1.00 33.40 368 SER A CA 1
ATOM 1323 C C . SER A 1 187 ? -35.214 -39.476 -7.905 1.00 32.99 368 SER A C 1
ATOM 1324 O O . SER A 1 187 ? -36.294 -39.877 -7.448 1.00 32.21 368 SER A O 1
ATOM 1327 N N . VAL A 1 188 ? -34.627 -38.336 -7.551 1.00 31.20 369 VAL A N 1
ATOM 1328 C CA . VAL A 1 188 ? -35.213 -37.438 -6.584 1.00 31.08 369 VAL A CA 1
ATOM 1329 C C . VAL A 1 188 ? -35.270 -36.093 -7.286 1.00 32.10 369 VAL A C 1
ATOM 1330 O O . VAL A 1 188 ? -34.299 -35.650 -7.890 1.00 32.72 369 VAL A O 1
ATOM 1334 N N . THR A 1 189 ? -36.427 -35.453 -7.238 1.00 33.20 370 THR A N 1
ATOM 1335 C CA . THR A 1 189 ? -36.557 -34.146 -7.831 1.00 35.83 370 THR A CA 1
ATOM 1336 C C . THR A 1 189 ? -37.130 -33.163 -6.812 1.00 35.41 370 THR A C 1
ATOM 1337 O O . THR A 1 189 ? -37.843 -33.553 -5.890 1.00 33.90 370 THR A O 1
ATOM 1341 N N . GLY A 1 190 ? -36.816 -31.890 -6.985 1.00 35.08 371 GLY A N 1
ATOM 1342 C CA . GLY A 1 190 ? -37.354 -30.872 -6.112 1.00 35.64 371 GLY A CA 1
ATOM 1343 C C . GLY A 1 190 ? -36.886 -29.492 -6.514 1.00 34.94 371 GLY A C 1
ATOM 1344 O O . GLY A 1 190 ? -36.410 -29.301 -7.628 1.00 33.74 371 GLY A O 1
ATOM 1345 N N . GLN A 1 191 ? -36.946 -28.551 -5.583 1.00 35.60 372 GLN A N 1
ATOM 1346 C CA . GLN A 1 191 ? -36.585 -27.171 -5.889 1.00 38.50 372 GLN A CA 1
ATOM 1347 C C . GLN A 1 191 ? -35.812 -26.538 -4.742 1.00 37.01 372 GLN A C 1
ATOM 1348 O O . GLN A 1 191 ? -36.198 -26.691 -3.593 1.00 37.97 372 GLN A O 1
ATOM 1354 N N . ASP A 1 192 ? -34.739 -25.813 -5.027 1.00 35.91 373 ASP A N 1
ATOM 1355 C CA . ASP A 1 192 ? -33.970 -25.245 -3.935 1.00 35.11 373 ASP A CA 1
ATOM 1356 C C . ASP A 1 192 ? -34.607 -23.938 -3.438 1.00 36.46 373 ASP A C 1
ATOM 1357 O O . ASP A 1 192 ? -35.615 -23.502 -3.990 1.00 37.35 373 ASP A O 1
ATOM 1362 N N . SER A 1 193 ? -34.045 -23.326 -2.400 1.00 36.70 374 SER A N 1
ATOM 1363 C CA . SER A 1 193 ? -34.670 -22.129 -1.816 1.00 40.08 374 SER A CA 1
ATOM 1364 C C . SER A 1 193 ? -34.689 -20.923 -2.755 1.00 40.04 374 SER A C 1
ATOM 1365 O O . SER A 1 193 ? -35.446 -19.970 -2.532 1.00 41.72 374 SER A O 1
ATOM 1368 N N . ALA A 1 194 ? -33.847 -20.942 -3.782 1.00 39.72 375 ALA A N 1
ATOM 1369 C CA . ALA A 1 194 ? -33.859 -19.864 -4.774 1.00 39.90 375 ALA A CA 1
ATOM 1370 C C . ALA A 1 194 ? -34.789 -20.181 -5.931 1.00 40.29 375 ALA A C 1
ATOM 1371 O O . ALA A 1 194 ? -34.900 -19.395 -6.859 1.00 43.91 375 ALA A O 1
ATOM 1373 N N . GLY A 1 195 ? -35.440 -21.338 -5.899 1.00 39.98 376 GLY A N 1
ATOM 1374 C CA . GLY A 1 195 ? -36.370 -21.695 -6.956 1.00 40.29 376 GLY A CA 1
ATOM 1375 C C . GLY A 1 195 ? -35.784 -22.548 -8.082 1.00 40.02 376 GLY A C 1
ATOM 1376 O O . GLY A 1 195 ? -36.478 -22.863 -9.056 1.00 40.44 376 GLY A O 1
ATOM 1377 N N . ASN A 1 196 ? -34.524 -22.959 -7.966 1.00 37.40 377 ASN A N 1
ATOM 1378 C CA . ASN A 1 196 ? -33.958 -23.727 -9.051 1.00 37.39 377 ASN A CA 1
ATOM 1379 C C . ASN A 1 196 ? -34.411 -25.163 -8.914 1.00 36.53 377 ASN A C 1
ATOM 1380 O O . ASN A 1 196 ? -34.313 -25.755 -7.826 1.00 35.47 377 ASN A O 1
ATOM 1385 N N . PRO A 1 197 ? -34.894 -25.746 -10.015 1.00 38.17 378 PRO A N 1
ATOM 1386 C CA . PRO A 1 197 ? -35.215 -27.170 -9.895 1.00 37.62 378 PRO A CA 1
ATOM 1387 C C . PRO A 1 197 ? -33.928 -27.950 -9.838 1.00 36.11 378 PRO A C 1
ATOM 1388 O O . PRO A 1 197 ? -32.911 -27.494 -10.355 1.00 37.71 378 PRO A O 1
ATOM 1392 N N . TYR A 1 198 ? -33.958 -29.113 -9.203 1.00 35.05 379 TYR A N 1
ATOM 1393 C CA . TYR A 1 198 ? -32.810 -29.997 -9.223 1.00 33.81 379 TYR A CA 1
ATOM 1394 C C . TYR A 1 198 ? -33.286 -31.425 -9.343 1.00 34.24 379 TYR A C 1
ATOM 1395 O O . TYR A 1 198 ? -34.461 -31.733 -9.115 1.00 34.78 379 TYR A O 1
ATOM 1404 N N . ALA A 1 199 ? -32.363 -32.300 -9.706 1.00 34.74 380 ALA A N 1
ATOM 1405 C CA . ALA A 1 199 ? -32.656 -33.703 -9.861 1.00 33.91 380 ALA A CA 1
ATOM 1406 C C . ALA A 1 199 ? -31.390 -34.469 -9.508 1.00 35.03 380 ALA A C 1
ATOM 1407 O O . ALA A 1 199 ? -30.293 -34.048 -9.864 1.00 36.53 380 ALA A O 1
ATOM 1409 N N . GLY A 1 200 ? -31.533 -35.535 -8.731 1.00 33.46 381 GLY A N 1
ATOM 1410 C CA . GLY A 1 200 ? -30.445 -36.475 -8.524 1.00 34.39 381 GLY A CA 1
ATOM 1411 C C . GLY A 1 200 ? -30.921 -37.854 -8.935 1.00 33.41 381 GLY A C 1
ATOM 1412 O O . GLY A 1 200 ? -32.106 -38.155 -8.825 1.00 31.82 381 GLY A O 1
ATOM 1413 N N . THR A 1 201 ? -30.014 -38.683 -9.431 1.00 35.10 382 THR A N 1
ATOM 1414 C CA . THR A 1 201 ? -30.371 -40.040 -9.847 1.00 36.28 382 THR A CA 1
ATOM 1415 C C . THR A 1 201 ? -29.275 -41.027 -9.476 1.00 36.74 382 THR A C 1
ATOM 1416 O O . THR A 1 201 ? -28.109 -40.643 -9.300 1.00 36.61 382 THR A O 1
ATOM 1420 N N . THR A 1 202 ? -29.642 -42.299 -9.436 1.00 35.77 383 THR A N 1
ATOM 1421 C CA . THR A 1 202 ? -28.701 -43.377 -9.166 1.00 35.43 383 THR A CA 1
ATOM 1422 C C . THR A 1 202 ? -29.280 -44.603 -9.796 1.00 36.25 383 THR A C 1
ATOM 1423 O O . THR A 1 202 ? -30.490 -44.670 -10.068 1.00 34.69 383 THR A O 1
ATOM 1427 N N . THR A 1 203 ? -28.418 -45.573 -10.054 1.00 37.48 384 THR A N 1
ATOM 1428 C CA . THR A 1 203 ? -28.873 -46.806 -10.654 1.00 38.60 384 THR A CA 1
ATOM 1429 C C . THR A 1 203 ? -28.843 -47.935 -9.626 1.00 37.45 384 THR A C 1
ATOM 1430 O O . THR A 1 203 ? -27.813 -48.203 -9.015 1.00 38.52 384 THR A O 1
ATOM 1434 N N . SER A 1 204 ? -29.985 -48.581 -9.431 1.00 36.29 385 SER A N 1
ATOM 1435 C CA . SER A 1 204 ? -30.068 -49.735 -8.559 1.00 35.40 385 SER A CA 1
ATOM 1436 C C . SER A 1 204 ? -30.008 -51.012 -9.392 1.00 36.75 385 SER A C 1
ATOM 1437 O O . SER A 1 204 ? -30.741 -51.175 -10.376 1.00 37.92 385 SER A O 1
ATOM 1440 N N . THR A 1 205 ? -29.134 -51.924 -8.999 1.00 36.62 386 THR A N 1
ATOM 1441 C CA . THR A 1 205 ? -29.086 -53.200 -9.673 1.00 38.11 386 THR A CA 1
ATOM 1442 C C . THR A 1 205 ? -29.222 -54.294 -8.624 1.00 36.98 386 THR A C 1
ATOM 1443 O O . THR A 1 205 ? -28.799 -54.126 -7.468 1.00 34.53 386 THR A O 1
ATOM 1447 N N . HIS A 1 206 ? -29.786 -55.417 -9.043 1.00 37.70 387 HIS A N 1
ATOM 1448 C CA . HIS A 1 206 ? -29.880 -56.596 -8.199 1.00 37.38 387 HIS A CA 1
ATOM 1449 C C . HIS A 1 206 ? -29.844 -57.831 -9.092 1.00 38.23 387 HIS A C 1
ATOM 1450 O O . HIS A 1 206 ? -29.825 -57.707 -10.318 1.00 38.23 387 HIS A O 1
ATOM 1457 N N . THR A 1 207 ? -29.802 -59.019 -8.502 1.00 39.40 388 THR A N 1
ATOM 1458 C CA . THR A 1 207 ? -29.864 -60.229 -9.322 1.00 40.80 388 THR A CA 1
ATOM 1459 C C . THR A 1 207 ? -31.132 -61.002 -8.993 1.00 39.35 388 THR A C 1
ATOM 1460 O O . THR A 1 207 ? -31.724 -60.829 -7.921 1.00 37.22 388 THR A O 1
ATOM 1464 N N . VAL A 1 208 ? -31.567 -61.825 -9.939 1.00 39.16 389 VAL A N 1
ATOM 1465 C CA . VAL A 1 208 ? -32.778 -62.592 -9.758 1.00 38.33 389 VAL A CA 1
ATOM 1466 C C . VAL A 1 208 ? -32.423 -64.081 -9.817 1.00 39.03 389 VAL A C 1
ATOM 1467 O O . VAL A 1 208 ? -31.800 -64.542 -10.773 1.00 39.63 389 VAL A O 1
ATOM 1471 N N . ASP A 1 209 ? -32.794 -64.810 -8.769 1.00 38.48 390 ASP A N 1
ATOM 1472 C CA . ASP A 1 209 ? -32.534 -66.253 -8.659 1.00 38.63 390 ASP A CA 1
ATOM 1473 C C . ASP A 1 209 ? -33.764 -66.916 -8.067 1.00 37.85 390 ASP A C 1
ATOM 1474 O O . ASP A 1 209 ? -33.959 -66.888 -6.852 1.00 36.81 390 ASP A O 1
ATOM 1479 N N . THR A 1 210 ? -34.599 -67.516 -8.914 1.00 38.52 391 THR A N 1
ATOM 1480 C CA . THR A 1 210 ? -35.849 -68.072 -8.413 1.00 38.37 391 THR A CA 1
ATOM 1481 C C . THR A 1 210 ? -35.913 -69.600 -8.448 1.00 39.57 391 THR A C 1
ATOM 1482 O O . THR A 1 210 ? -36.993 -70.168 -8.355 1.00 39.64 391 THR A O 1
ATOM 1486 N N . SER A 1 211 ? -34.788 -70.285 -8.594 1.00 41.39 392 SER A N 1
ATOM 1487 C CA .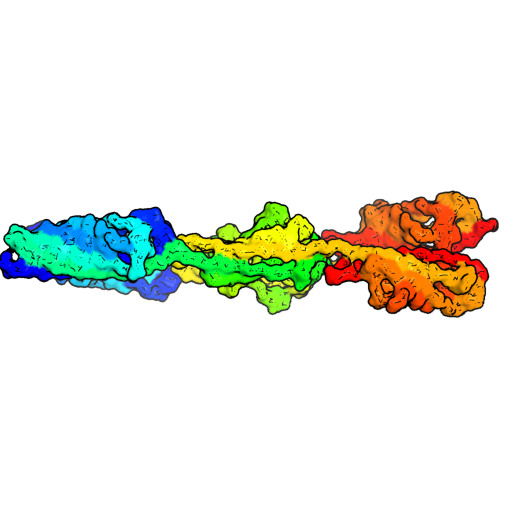 SER A 1 211 ? -34.841 -71.730 -8.397 1.00 42.42 392 SER A CA 1
ATOM 1488 C C . SER A 1 211 ? -33.528 -72.309 -7.944 1.00 43.65 392 SER A C 1
ATOM 1489 O O . SER A 1 211 ? -32.451 -71.819 -8.295 1.00 44.79 392 SER A O 1
ATOM 1492 N N . ALA A 1 212 ? -33.656 -73.354 -7.136 1.00 43.94 393 ALA A N 1
ATOM 1493 C CA . ALA A 1 212 ? -32.552 -74.189 -6.715 1.00 42.52 393 ALA A CA 1
ATOM 1494 C C . ALA A 1 212 ? -32.537 -75.436 -7.5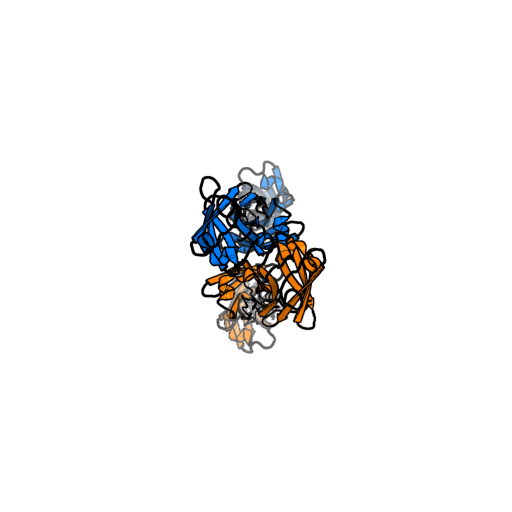96 1.00 41.71 393 ALA A C 1
ATOM 1495 O O . ALA A 1 212 ? -33.544 -75.757 -8.225 1.00 41.63 393 ALA A O 1
ATOM 1497 N N . ASP A 1 213 ? -31.388 -76.105 -7.670 1.00 40.75 394 ASP A N 1
ATOM 1498 C CA . ASP A 1 213 ? -31.156 -77.154 -8.658 1.00 41.76 394 ASP A CA 1
ATOM 1499 C C . ASP A 1 213 ? -31.053 -78.548 -8.027 1.00 39.41 394 ASP A C 1
ATOM 1500 O O . ASP A 1 213 ? -30.261 -78.769 -7.121 1.00 39.14 394 ASP A O 1
ATOM 1505 N N . ALA A 1 214 ? -31.884 -79.465 -8.503 1.00 38.35 395 ALA A N 1
ATOM 1506 C CA . ALA A 1 214 ? -31.846 -80.852 -8.048 1.00 37.41 395 ALA A CA 1
ATOM 1507 C C . ALA A 1 214 ? -30.536 -81.506 -8.483 1.00 36.62 395 ALA A C 1
ATOM 1508 O O . ALA A 1 214 ? -29.967 -81.140 -9.515 1.00 38.34 395 ALA A O 1
ATOM 1510 N N . GLY A 1 215 ? -30.034 -82.423 -7.667 1.00 35.93 396 GLY A N 1
ATOM 1511 C CA . GLY A 1 215 ? -28.900 -83.251 -8.041 1.00 35.91 396 GLY A CA 1
ATOM 1512 C C . GLY A 1 215 ? -29.336 -84.660 -8.405 1.00 36.00 396 GLY A C 1
ATOM 1513 O O . GLY A 1 215 ? -30.324 -84.860 -9.119 1.00 36.31 396 GLY A O 1
ATOM 1514 N N . THR A 1 216 ? -28.604 -85.640 -7.879 1.00 36.67 397 THR A N 1
ATOM 1515 C CA . THR A 1 216 ? -28.874 -87.063 -8.121 1.00 36.59 397 THR A CA 1
ATOM 1516 C C . THR A 1 216 ? -28.852 -87.811 -6.805 1.00 35.46 397 THR A C 1
ATOM 1517 O O . THR A 1 216 ? -27.883 -87.741 -6.045 1.00 35.07 397 THR A O 1
ATOM 1521 N N . VAL A 1 217 ? -29.935 -88.521 -6.545 1.00 34.67 398 VAL A N 1
ATOM 1522 C CA . VAL A 1 217 ? -30.041 -89.354 -5.367 1.00 34.77 398 VAL A CA 1
ATOM 1523 C C . VAL A 1 217 ? -30.185 -90.812 -5.772 1.00 34.86 398 VAL A C 1
ATOM 1524 O O . VAL A 1 217 ? -30.960 -91.128 -6.671 1.00 35.28 398 VAL A O 1
ATOM 1528 N N . THR A 1 218 ? -29.432 -91.693 -5.119 1.00 35.23 399 THR A N 1
ATOM 1529 C CA . THR A 1 218 ? -29.523 -93.133 -5.372 1.00 34.61 399 THR A CA 1
ATOM 1530 C C . THR A 1 218 ? -29.768 -93.883 -4.064 1.00 34.67 399 THR A C 1
ATOM 1531 O O . THR A 1 218 ? -29.450 -93.374 -2.989 1.00 32.74 399 THR A O 1
ATOM 1535 N N . VAL A 1 219 ? -30.335 -95.102 -4.154 1.00 35.57 400 VAL A N 1
ATOM 1536 C CA . VAL A 1 219 ? -30.452 -95.980 -2.996 1.00 36.02 400 VAL A CA 1
ATOM 1537 C C . VAL A 1 219 ? -29.705 -97.288 -3.298 1.00 37.12 400 VAL A C 1
ATOM 1538 O O . VAL A 1 219 ? -29.950 -97.928 -4.332 1.00 37.15 400 VAL A O 1
ATOM 1542 N N . ASN A 1 220 ? -28.845 -97.715 -2.378 1.00 37.25 401 ASN A N 1
ATOM 1543 C CA . ASN A 1 220 ? -28.137 -98.967 -2.558 1.00 38.68 401 ASN A CA 1
ATOM 1544 C C . ASN A 1 220 ? -29.081 -100.157 -2.396 1.00 39.59 401 ASN A C 1
ATOM 1545 O O . ASN A 1 220 ? -30.235 -99.996 -2.026 1.00 39.21 401 ASN A O 1
ATOM 1550 N N . ALA A 1 221 ? -28.560 -101.346 -2.654 1.00 41.15 402 ALA A N 1
ATOM 1551 C CA . ALA A 1 221 ? -29.269 -102.589 -2.438 1.00 42.86 402 ALA A CA 1
ATOM 1552 C C . ALA A 1 221 ? -29.774 -102.674 -1.004 1.00 43.71 402 ALA A C 1
ATOM 1553 O O . ALA A 1 221 ? -29.112 -102.201 -0.070 1.00 43.54 402 ALA A O 1
ATOM 1555 N N . ILE A 1 222 ? -30.953 -103.253 -0.837 1.00 45.03 403 ILE A N 1
ATOM 1556 C CA . ILE A 1 222 ? -31.536 -103.407 0.487 1.00 47.03 403 ILE A CA 1
ATOM 1557 C C . ILE A 1 222 ? -31.007 -104.698 1.084 1.00 50.16 403 ILE A C 1
ATOM 1558 O O . ILE A 1 222 ? -31.468 -105.785 0.737 1.00 51.00 403 ILE A O 1
ATOM 1563 N N . THR A 1 223 ? -30.034 -104.557 1.982 1.00 52.20 404 THR A N 1
ATOM 1564 C CA . THR A 1 223 ? -29.062 -105.614 2.322 1.00 55.50 404 THR A CA 1
ATOM 1565 C C . THR A 1 223 ? -28.278 -106.030 1.064 1.00 56.61 404 THR A C 1
ATOM 1566 O O . THR A 1 223 ? -28.582 -105.587 -0.053 1.00 54.82 404 THR A O 1
ATOM 1570 N N . SER A 1 224 ? -27.263 -106.875 1.243 1.00 60.02 405 SER A N 1
ATOM 1571 C CA . SER A 1 224 ? -26.288 -107.124 0.171 1.00 60.43 405 SER A CA 1
ATOM 1572 C C . SER A 1 224 ? -26.890 -107.769 -1.098 1.00 60.23 405 SER A C 1
ATOM 1573 O O . SER A 1 224 ? -26.422 -107.519 -2.216 1.00 59.54 405 SER A O 1
ATOM 1576 N N . ASP A 1 225 ? -27.909 -108.601 -0.930 1.00 60.70 406 ASP A N 1
ATOM 1577 C CA . ASP A 1 225 ? -28.548 -109.236 -2.080 1.00 60.62 406 ASP A CA 1
ATOM 1578 C C . ASP A 1 225 ? -29.874 -108.593 -2.500 1.00 58.07 406 ASP A C 1
ATOM 1579 O O . ASP A 1 225 ? -30.536 -109.096 -3.403 1.00 58.04 406 ASP A O 1
ATOM 1584 N N . ASP A 1 226 ? -30.245 -107.490 -1.849 1.00 56.14 407 ASP A N 1
ATOM 1585 C CA . ASP A 1 226 ? -31.417 -106.697 -2.228 1.00 53.35 407 ASP A CA 1
ATOM 1586 C C . ASP A 1 226 ? -32.703 -107.495 -1.956 1.00 55.07 407 ASP A C 1
ATOM 1587 O O . ASP A 1 226 ? -33.743 -107.264 -2.579 1.00 54.41 407 ASP A O 1
ATOM 1592 N N . VAL A 1 227 ? -32.616 -108.417 -0.997 1.00 57.22 408 VAL A N 1
ATOM 1593 C CA . VAL A 1 227 ? -33.740 -109.259 -0.579 1.00 58.91 408 VAL A CA 1
ATOM 1594 C C . VAL A 1 227 ? -33.854 -109.295 0.951 1.00 60.25 408 VAL A C 1
ATOM 1595 O O . VAL A 1 227 ? -32.873 -109.562 1.638 1.00 61.49 408 VAL A O 1
ATOM 1599 N N . ILE A 1 228 ? -35.049 -109.078 1.487 1.00 60.81 409 ILE A N 1
ATOM 1600 C CA . ILE A 1 228 ? -35.259 -109.154 2.934 1.00 62.95 409 ILE A CA 1
ATOM 1601 C C . ILE A 1 228 ? -35.628 -110.577 3.348 1.00 67.17 409 ILE A C 1
ATOM 1602 O O . ILE A 1 228 ? -36.672 -111.079 2.945 1.00 67.19 409 ILE A O 1
ATOM 1607 N N . ASN A 1 229 ? -34.786 -111.229 4.149 1.00 70.72 410 ASN A N 1
ATOM 1608 C CA . ASN A 1 229 ? -35.123 -112.568 4.649 1.00 75.82 410 ASN A CA 1
ATOM 1609 C C . ASN A 1 229 ? -35.921 -112.483 5.950 1.00 77.14 410 ASN A C 1
ATOM 1610 O O . ASN A 1 229 ? -36.110 -111.383 6.493 1.00 75.77 410 ASN A O 1
ATOM 1615 N N . ALA A 1 230 ? -36.393 -113.632 6.440 1.00 79.85 411 ALA A N 1
ATOM 1616 C CA . ALA A 1 230 ? -37.128 -113.690 7.708 1.00 82.73 411 ALA A CA 1
ATOM 1617 C C . ALA A 1 230 ? -36.320 -113.026 8.827 1.00 82.64 411 ALA A C 1
ATOM 1618 O O . ALA A 1 230 ? -36.835 -112.240 9.633 1.00 82.34 411 ALA A O 1
ATOM 1620 N N . SER A 1 231 ? -35.034 -113.345 8.847 1.00 82.81 412 SER A N 1
ATOM 1621 C CA . SER A 1 231 ? -34.121 -112.868 9.869 1.00 83.36 412 SER A CA 1
ATOM 1622 C C . SER A 1 231 ? -33.858 -111.355 9.826 1.00 79.75 412 SER A C 1
ATOM 1623 O O . SER A 1 231 ? -33.922 -110.676 10.852 1.00 81.14 412 SER A O 1
ATOM 1626 N N . GLU A 1 232 ? -33.554 -110.838 8.636 1.00 75.04 413 GLU A N 1
ATOM 1627 C CA . GLU A 1 232 ? -33.370 -109.409 8.418 1.00 70.63 413 GLU A CA 1
ATOM 1628 C C . GLU A 1 232 ? -34.630 -108.621 8.773 1.00 70.06 413 GLU A C 1
ATOM 1629 O O . GLU A 1 232 ? -34.553 -107.541 9.367 1.00 68.46 413 GLU A O 1
ATOM 1635 N N . ALA A 1 233 ? -35.78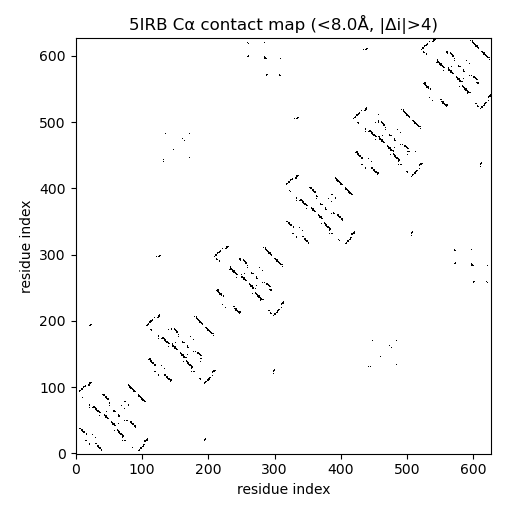5 -109.174 8.407 1.00 71.49 414 ALA A N 1
ATOM 1636 C CA . ALA A 1 233 ? -37.086 -108.589 8.746 1.00 71.73 414 ALA A CA 1
ATOM 1637 C C . ALA A 1 233 ? -37.359 -108.493 10.245 1.00 74.59 414 ALA A C 1
ATOM 1638 O O . ALA A 1 233 ? -38.045 -107.575 10.703 1.00 75.17 414 ALA A O 1
ATOM 1640 N N . ALA A 1 234 ? -36.808 -109.434 11.001 1.00 77.04 415 ALA A N 1
ATOM 1641 C CA . ALA A 1 234 ? -36.905 -109.426 12.458 1.00 79.53 415 ALA A CA 1
ATOM 1642 C C . ALA A 1 234 ? -36.165 -108.254 13.112 1.00 78.13 415 ALA A C 1
ATOM 1643 O O . ALA A 1 234 ? -36.514 -107.836 14.220 1.00 79.59 415 ALA A O 1
ATOM 1645 N N . GLY A 1 235 ? -35.146 -107.732 12.432 1.00 74.78 416 GLY A N 1
ATOM 1646 C CA . GLY A 1 235 ? -34.238 -106.772 13.038 1.00 73.91 416 GLY A CA 1
ATOM 1647 C C . GLY A 1 235 ? -34.246 -105.367 12.465 1.00 70.19 416 GLY A C 1
ATOM 1648 O O . GLY A 1 235 ? -35.284 -104.840 12.066 1.00 68.86 416 GLY A O 1
ATOM 1649 N N . THR A 1 236 ? -33.071 -104.748 12.451 1.00 68.66 417 THR A N 1
ATOM 1650 C CA . THR A 1 236 ? -32.905 -103.401 11.925 1.00 64.73 417 THR A CA 1
ATOM 1651 C C . THR A 1 236 ? -32.071 -103.502 10.666 1.00 62.28 417 THR A C 1
ATOM 1652 O O . THR A 1 236 ? -31.125 -104.287 10.619 1.00 63.91 417 THR A O 1
ATOM 1656 N N . VAL A 1 237 ? -32.438 -102.757 9.632 1.00 58.65 418 VAL A N 1
ATOM 1657 C CA . VAL A 1 237 ? -31.655 -102.752 8.403 1.00 56.55 418 VAL A CA 1
ATOM 1658 C C . VAL A 1 237 ? -31.146 -101.348 8.077 1.00 54.23 418 VAL A C 1
ATOM 1659 O O . VAL A 1 237 ? -31.915 -100.383 8.090 1.00 52.56 418 VAL A O 1
ATOM 1663 N N . ALA A 1 238 ? -29.854 -101.243 7.773 1.00 53.92 419 ALA A N 1
ATOM 1664 C CA . ALA A 1 238 ? -29.257 -99.970 7.369 1.00 51.72 419 ALA A CA 1
ATOM 1665 C C . ALA A 1 238 ? -29.518 -99.703 5.890 1.00 49.38 419 ALA A C 1
ATOM 1666 O O . ALA A 1 238 ? -28.954 -100.377 5.020 1.00 50.85 419 ALA A O 1
ATOM 1668 N N . VAL A 1 239 ? -30.390 -98.740 5.607 1.00 47.29 420 VAL A N 1
ATOM 1669 C CA . VAL A 1 239 ? -30.636 -98.326 4.240 1.00 44.97 420 VAL A CA 1
ATOM 1670 C C . VAL A 1 239 ? -29.739 -97.134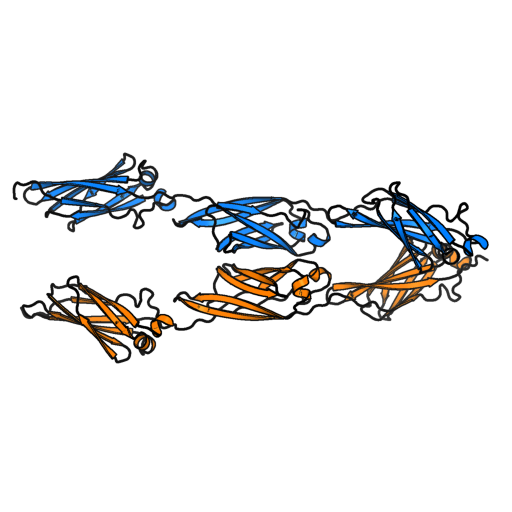 3.889 1.00 43.54 420 VAL A C 1
ATOM 1671 O O . VAL A 1 239 ? -29.703 -96.143 4.617 1.00 42.58 420 VAL A O 1
ATOM 1675 N N . SER A 1 240 ? -29.026 -97.239 2.770 1.00 42.01 421 SER A N 1
ATOM 1676 C CA . SER A 1 240 ? -28.034 -96.244 2.389 1.00 41.10 421 SER A CA 1
ATOM 1677 C C . SER A 1 240 ? -28.110 -95.922 0.898 1.00 39.64 421 SER A C 1
ATOM 1678 O O . SER A 1 240 ? -28.750 -96.654 0.125 1.00 38.74 421 SER A O 1
ATOM 1681 N N . GLY A 1 241 ? -27.479 -94.806 0.513 1.00 38.17 422 GLY A N 1
ATOM 1682 C CA . GLY A 1 241 ? -27.447 -94.362 -0.866 1.00 36.64 422 GLY A CA 1
ATOM 1683 C C . GLY A 1 241 ? -26.525 -93.164 -1.043 1.00 35.82 422 GLY A C 1
ATOM 1684 O O . GLY A 1 241 ? -25.676 -92.903 -0.191 1.00 36.49 422 GLY A O 1
ATOM 1685 N N . THR A 1 242 ? -26.644 -92.496 -2.189 1.00 34.45 423 THR A N 1
ATOM 1686 C CA . THR A 1 242 ? -25.871 -91.295 -2.501 1.00 33.70 423 THR A CA 1
ATOM 1687 C C . THR A 1 242 ? -26.800 -90.097 -2.762 1.00 33.36 423 THR A C 1
ATOM 1688 O O . THR A 1 242 ? -28.022 -90.251 -2.927 1.00 32.44 423 THR A O 1
ATOM 1692 N N . ALA A 1 243 ? -26.209 -88.904 -2.748 1.00 33.24 424 ALA A N 1
ATOM 1693 C CA . ALA A 1 243 ? -26.932 -87.640 -2.930 1.00 32.95 424 ALA A CA 1
ATOM 1694 C C . ALA A 1 243 ? -25.842 -86.620 -3.232 1.00 33.24 424 ALA A C 1
ATOM 1695 O O . ALA A 1 243 ? -25.105 -86.252 -2.338 1.00 32.91 424 ALA A O 1
ATOM 1697 N N . THR A 1 244 ? -25.680 -86.281 -4.510 1.00 34.14 425 THR A N 1
ATOM 1698 C CA . THR A 1 244 ? -24.683 -85.330 -4.987 1.00 35.69 425 THR A CA 1
ATOM 1699 C C . THR A 1 244 ? -25.233 -84.544 -6.164 1.00 34.92 425 THR A C 1
ATOM 1700 O O . THR A 1 244 ? -26.234 -84.926 -6.745 1.00 33.91 425 THR A O 1
ATOM 1704 N N . GLY A 1 245 ? -24.534 -83.478 -6.541 1.00 35.34 426 GLY A N 1
ATOM 1705 C CA . GLY A 1 245 ? -24.894 -82.664 -7.694 1.00 35.71 426 GLY A CA 1
ATOM 1706 C C . GLY A 1 245 ? -25.848 -81.527 -7.366 1.00 35.32 426 GLY A C 1
ATOM 1707 O O . GLY A 1 245 ? -26.428 -81.475 -6.275 1.00 34.51 426 GLY A O 1
ATOM 1708 N N . GLY A 1 246 ? -26.039 -80.624 -8.321 1.00 35.95 427 GLY A N 1
ATOM 1709 C CA . GLY A 1 246 ? -26.955 -79.510 -8.118 1.00 36.25 427 GLY A CA 1
ATOM 1710 C C . GLY A 1 246 ? -26.619 -78.767 -6.837 1.00 35.50 427 GLY A C 1
ATOM 1711 O O . GLY A 1 246 ? -25.448 -78.521 -6.550 1.00 36.48 427 GLY A O 1
ATOM 1712 N N . ASP A 1 247 ? -27.640 -78.429 -6.056 1.00 35.11 428 ASP A N 1
ATOM 1713 C CA . ASP A 1 247 ? -27.442 -77.747 -4.785 1.00 34.98 428 ASP A CA 1
ATOM 1714 C C . ASP A 1 247 ? -27.417 -78.676 -3.580 1.00 34.49 428 ASP A C 1
ATOM 1715 O O . ASP A 1 247 ? -27.464 -78.214 -2.438 1.00 34.13 428 ASP A O 1
ATOM 1720 N N . ILE A 1 248 ? -27.337 -79.981 -3.820 1.00 35.00 429 ILE A N 1
ATOM 1721 C CA . ILE A 1 248 ? -27.259 -80.925 -2.707 1.00 34.49 429 ILE A CA 1
ATOM 1722 C C . ILE A 1 248 ? -25.981 -80.658 -1.908 1.00 34.40 429 ILE A C 1
ATOM 1723 O O . ILE A 1 248 ? -24.904 -80.462 -2.481 1.00 35.23 429 ILE A O 1
ATOM 1728 N N . ALA A 1 249 ? -26.088 -80.659 -0.584 1.00 34.41 430 ALA A N 1
ATOM 1729 C CA . ALA A 1 249 ? -24.936 -80.332 0.236 1.00 35.32 430 ALA A CA 1
ATOM 1730 C C . ALA A 1 249 ? -24.883 -81.198 1.487 1.00 36.19 430 ALA A C 1
ATOM 1731 O O . ALA A 1 249 ? -25.916 -81.668 1.955 1.00 36.90 430 ALA A O 1
ATOM 1733 N N . GLU A 1 250 ? -23.682 -81.406 2.015 1.00 36.74 431 GLU A N 1
ATOM 1734 C CA . GLU A 1 250 ? -23.513 -82.029 3.328 1.00 38.62 431 GLU A CA 1
ATOM 1735 C C . GLU A 1 250 ? -24.470 -81.418 4.337 1.00 39.58 431 GLU A C 1
ATOM 1736 O O . GLU A 1 250 ? -24.574 -80.205 4.422 1.00 39.85 431 GLU A O 1
ATOM 1742 N N . GLY A 1 251 ? -25.164 -82.251 5.108 1.00 39.78 432 GLY A N 1
ATOM 1743 C CA . GLY A 1 251 ? -26.123 -81.744 6.075 1.00 40.08 432 GLY A CA 1
ATOM 1744 C C . GLY A 1 251 ? -27.557 -81.686 5.587 1.00 39.58 432 GLY A C 1
ATOM 1745 O O . GLY A 1 251 ? -28.482 -81.539 6.399 1.00 39.65 432 GLY A O 1
ATOM 1746 N N . ASP A 1 252 ? -27.759 -81.798 4.276 1.00 38.25 433 ASP A N 1
ATOM 1747 C CA . ASP A 1 252 ? -29.111 -81.820 3.742 1.00 37.89 433 ASP A CA 1
ATOM 1748 C C . ASP A 1 252 ? -29.915 -82.984 4.330 1.00 38.99 433 ASP A C 1
ATOM 1749 O O . ASP A 1 252 ? -29.374 -84.062 4.586 1.00 39.34 433 ASP A O 1
ATOM 1754 N N . THR A 1 253 ? -31.219 -82.791 4.482 1.00 39.07 434 THR A N 1
ATOM 1755 C CA . THR A 1 253 ? -32.071 -83.834 5.047 1.00 39.50 434 THR A CA 1
ATOM 1756 C C . THR A 1 253 ? -32.439 -84.851 3.987 1.00 38.42 434 THR A C 1
ATOM 1757 O O . THR A 1 253 ? -32.805 -84.478 2.867 1.00 37.24 434 THR A O 1
ATOM 1761 N N . VAL A 1 254 ? -32.324 -86.132 4.354 1.00 38.48 435 VAL A N 1
ATOM 1762 C CA . VAL A 1 254 ? -32.779 -87.232 3.526 1.00 38.05 435 VAL A CA 1
ATOM 1763 C C . VAL A 1 254 ? -34.007 -87.852 4.185 1.00 39.10 435 VAL A C 1
ATOM 1764 O O . VAL A 1 254 ? -33.970 -88.237 5.349 1.00 40.33 435 VAL A O 1
ATOM 1768 N N . THR A 1 255 ? -35.101 -87.933 3.447 1.00 38.75 436 THR A N 1
ATOM 1769 C CA . THR A 1 255 ? -36.347 -88.431 4.007 1.00 40.07 436 THR A CA 1
ATOM 1770 C C . THR A 1 255 ? -36.782 -89.658 3.240 1.00 39.69 436 THR A C 1
ATOM 1771 O O . THR A 1 255 ? -36.802 -89.636 2.016 1.00 38.07 436 THR A O 1
ATOM 1775 N N . LEU A 1 256 ? -37.097 -90.723 3.976 1.00 41.54 437 LEU A N 1
ATOM 1776 C CA . LEU A 1 256 ? -37.641 -91.964 3.423 1.00 43.53 437 LEU A CA 1
ATOM 1777 C C . LEU A 1 256 ? -38.976 -92.298 4.070 1.00 45.35 437 LEU A C 1
ATOM 1778 O O . LEU A 1 256 ? -39.067 -92.309 5.295 1.00 46.35 437 LEU A O 1
ATOM 1783 N N . GLU A 1 257 ? -40.009 -92.545 3.267 1.00 46.81 438 GLU A N 1
ATOM 1784 C CA . GLU A 1 257 ? -41.280 -93.040 3.799 1.00 50.80 438 GLU A CA 1
ATOM 1785 C C . GLU A 1 257 ? -41.468 -94.504 3.386 1.00 50.00 438 GLU A C 1
ATOM 1786 O O . GLU A 1 257 ? -41.585 -94.838 2.202 1.00 47.47 438 GLU A O 1
ATOM 1792 N N . ILE A 1 258 ? -41.425 -95.369 4.393 1.00 49.10 439 ILE A N 1
ATOM 1793 C CA . ILE A 1 258 ? -41.495 -96.810 4.219 1.00 49.60 439 ILE A CA 1
ATOM 1794 C C . ILE A 1 258 ? -42.579 -97.395 5.093 1.00 51.51 439 ILE A C 1
ATOM 1795 O O . ILE A 1 258 ? -42.564 -97.207 6.309 1.00 52.49 439 ILE A O 1
ATOM 1800 N N . ASN A 1 259 ? -43.526 -98.080 4.464 1.00 51.97 440 ASN A N 1
ATOM 1801 C CA . ASN A 1 259 ? -44.638 -98.686 5.172 1.00 54.29 440 ASN A CA 1
ATOM 1802 C C . ASN A 1 259 ? -45.379 -97.701 6.087 1.00 55.36 440 ASN A C 1
ATOM 1803 O O . ASN A 1 259 ? -45.791 -98.047 7.201 1.00 56.47 440 ASN A O 1
ATOM 1808 N N . GLY A 1 260 ? -45.589 -96.483 5.595 1.00 54.35 441 GLY A N 1
ATOM 1809 C CA . GLY A 1 260 ? -46.257 -95.476 6.396 1.00 55.88 441 GLY A CA 1
ATOM 1810 C C . GLY A 1 260 ? -45.383 -94.828 7.460 1.00 55.56 441 GLY A C 1
ATOM 1811 O O . GLY A 1 260 ? -45.846 -93.947 8.181 1.00 55.96 441 GLY A O 1
ATOM 1812 N N . GLU A 1 261 ? -44.130 -95.259 7.583 1.00 54.59 442 GLU A N 1
ATOM 1813 C CA . GLU A 1 261 ? -43.256 -94.695 8.612 1.00 54.84 442 GLU A CA 1
ATOM 1814 C C . GLU A 1 261 ? -42.262 -93.730 7.984 1.00 51.98 442 GLU A C 1
ATOM 1815 O O . GLU A 1 261 ? -41.754 -93.966 6.886 1.00 50.50 442 GLU A O 1
ATOM 1821 N N . THR A 1 262 ? -41.979 -92.641 8.685 1.00 51.22 443 THR A N 1
ATOM 1822 C CA . THR A 1 262 ? -41.021 -91.671 8.184 1.00 49.62 443 THR A CA 1
ATOM 1823 C C . THR A 1 262 ? -39.652 -91.859 8.838 1.00 48.94 443 THR A C 1
ATOM 1824 O O . THR A 1 262 ? -39.547 -91.914 10.062 1.00 50.62 443 THR A O 1
ATOM 1828 N N . TYR A 1 263 ? -38.613 -91.967 8.017 1.00 46.72 444 TYR A N 1
ATOM 1829 C CA . TYR A 1 263 ? -37.243 -92.104 8.503 1.00 46.50 444 TYR A CA 1
ATOM 1830 C C . TYR A 1 263 ? -36.423 -90.934 7.956 1.00 44.26 444 TYR A C 1
ATOM 1831 O O . TYR A 1 263 ? -36.596 -90.565 6.796 1.00 42.39 444 TYR A O 1
ATOM 1840 N N . THR A 1 264 ? -35.522 -90.367 8.759 1.00 44.53 445 THR A N 1
ATOM 1841 C CA . THR A 1 264 ? -34.685 -89.268 8.271 1.00 43.58 445 THR A CA 1
ATOM 1842 C C . THR A 1 264 ? -33.224 -89.418 8.674 1.00 43.78 445 THR A C 1
ATOM 1843 O O . THR A 1 264 ? -32.898 -90.045 9.680 1.00 45.72 445 THR A O 1
ATOM 1847 N N . THR A 1 265 ? -32.355 -88.815 7.877 1.00 42.02 446 THR A N 1
ATOM 1848 C CA . THR A 1 265 ? -30.934 -88.746 8.152 1.00 42.11 446 THR A CA 1
ATOM 1849 C C . THR A 1 265 ? -30.440 -87.532 7.358 1.00 40.21 446 THR A C 1
ATOM 1850 O O . THR A 1 265 ? -31.246 -86.779 6.795 1.00 39.75 446 THR A O 1
ATOM 1854 N N . THR A 1 266 ? -29.127 -87.347 7.307 1.00 39.89 447 THR A N 1
ATOM 1855 C CA . THR A 1 266 ? -28.543 -86.260 6.548 1.00 38.61 447 THR A CA 1
ATOM 1856 C C . THR A 1 266 ? -27.448 -86.777 5.634 1.00 37.73 447 THR A C 1
ATOM 1857 O O . THR A 1 266 ? -26.916 -87.876 5.835 1.00 38.67 447 THR A O 1
ATOM 1861 N N . VAL A 1 267 ? -27.145 -85.986 4.613 1.00 36.09 448 VAL A N 1
ATOM 1862 C CA . VAL A 1 267 ? -26.093 -86.312 3.670 1.00 35.68 448 VAL A CA 1
ATOM 1863 C C . VAL A 1 267 ? -24.752 -86.088 4.352 1.00 36.87 448 VAL A C 1
ATOM 1864 O O . VAL A 1 267 ? -24.573 -85.060 5.030 1.00 37.06 448 VAL A O 1
ATOM 1868 N N . ASP A 1 268 ? -23.790 -86.994 4.148 1.00 37.67 449 ASP A N 1
ATOM 1869 C CA . ASP A 1 268 ? -22.474 -86.783 4.745 1.00 39.14 449 ASP A CA 1
ATOM 1870 C C . ASP A 1 268 ? -21.528 -86.125 3.746 1.00 38.50 449 ASP A C 1
ATOM 1871 O O . ASP A 1 268 ? -21.945 -85.809 2.631 1.00 38.09 449 ASP A O 1
ATOM 1876 N N . ALA A 1 269 ? -20.269 -85.930 4.155 1.00 39.08 450 ALA A N 1
ATOM 1877 C CA . ALA A 1 269 ? -19.264 -85.169 3.400 1.00 38.42 450 ALA A CA 1
ATOM 1878 C C . ALA A 1 269 ? -18.778 -85.903 2.146 1.00 37.96 450 ALA A C 1
ATOM 1879 O O . ALA A 1 269 ? -18.208 -85.290 1.233 1.00 36.81 450 ALA A O 1
ATOM 1881 N N . ASN A 1 270 ? -18.993 -87.217 2.115 1.00 38.16 451 ASN A N 1
ATOM 1882 C CA . ASN A 1 270 ? -18.697 -87.985 0.919 1.00 37.76 451 ASN A CA 1
ATOM 1883 C C . ASN A 1 270 ? -19.819 -87.990 -0.094 1.00 36.16 451 ASN A C 1
ATOM 1884 O O . ASN A 1 270 ? -19.670 -88.570 -1.165 1.00 36.29 451 ASN A O 1
ATOM 1889 N N . GLY A 1 271 ? -20.938 -87.367 0.255 1.00 35.50 452 GLY A N 1
ATOM 1890 C CA . GLY A 1 271 ? -22.160 -87.465 -0.521 1.00 34.81 452 GLY A CA 1
ATOM 1891 C C . GLY A 1 271 ? -22.939 -88.777 -0.337 1.00 35.10 452 GLY A C 1
ATOM 1892 O O . GLY A 1 271 ? -23.692 -89.184 -1.215 1.00 33.81 452 GLY A O 1
ATOM 1893 N N . GLU A 1 272 ? -22.774 -89.415 0.819 1.00 37.03 453 GLU A N 1
ATOM 1894 C CA A GLU A 1 272 ? -23.535 -90.634 1.130 0.84 37.81 453 GLU A CA 1
ATOM 1895 C CA B GLU A 1 272 ? -23.507 -90.633 1.163 0.16 37.60 453 GLU A CA 1
ATOM 1896 C C . GLU A 1 272 ? -24.484 -90.396 2.304 1.00 38.11 453 GLU A C 1
ATOM 1897 O O . GLU A 1 272 ? -24.398 -89.379 3.020 1.00 37.81 453 GLU A O 1
ATOM 1908 N N . TRP A 1 273 ? -25.411 -91.322 2.485 1.00 38.18 454 TRP A N 1
ATOM 1909 C CA . TRP A 1 273 ? -26.310 -91.259 3.617 1.00 38.69 454 TRP A CA 1
ATOM 1910 C C . TRP A 1 273 ? -26.672 -92.678 4.012 1.00 40.24 454 TRP A C 1
ATOM 1911 O O . TRP A 1 273 ? -26.673 -93.579 3.167 1.00 39.39 454 TRP A O 1
ATOM 1922 N N . SER A 1 274 ? -26.946 -92.885 5.294 1.00 41.74 455 SER A N 1
ATOM 1923 C CA . SER A 1 274 ? -27.446 -94.179 5.775 1.00 43.77 455 SER A CA 1
ATOM 1924 C C . SER A 1 274 ? -28.421 -93.917 6.920 1.00 45.36 455 SER A C 1
ATOM 1925 O O . SER A 1 274 ? -28.264 -92.944 7.676 1.00 46.06 455 SER A O 1
ATOM 1928 N N . VAL A 1 275 ? -29.450 -94.751 7.025 1.00 46.25 456 VAL A N 1
ATOM 1929 C CA . VAL A 1 275 ? -30.389 -94.636 8.130 1.00 47.67 456 VAL A CA 1
ATOM 1930 C C . VAL A 1 275 ? -30.894 -96.011 8.536 1.00 50.32 456 VAL A C 1
ATOM 1931 O O . VAL A 1 275 ? -31.066 -96.900 7.692 1.00 50.54 456 VAL A O 1
ATOM 1935 N N . ASP A 1 276 ? -31.107 -96.201 9.835 1.00 52.90 457 ASP A N 1
ATOM 1936 C CA . ASP A 1 276 ? -31.577 -97.492 10.327 1.00 55.86 457 ASP A CA 1
ATOM 1937 C C . ASP A 1 276 ? -33.095 -97.618 10.216 1.00 55.22 457 ASP A C 1
ATOM 1938 O O . ASP A 1 276 ? -33.851 -96.782 10.709 1.00 55.72 457 ASP A O 1
ATOM 1943 N N . VAL A 1 277 ? -33.529 -98.682 9.556 1.00 54.69 458 VAL A N 1
ATOM 1944 C CA . VAL A 1 277 ? -34.940 -98.909 9.292 1.00 54.46 458 VAL A CA 1
ATOM 1945 C C . VAL A 1 277 ? -35.397 -100.231 9.915 1.00 56.64 458 VAL A C 1
ATOM 1946 O O . VAL A 1 277 ? -34.681 -101.218 9.844 1.00 57.16 458 VAL A O 1
ATOM 1950 N N . ALA A 1 278 ? -36.574 -100.248 10.535 1.00 57.83 459 ALA A N 1
ATOM 1951 C CA . ALA A 1 278 ? -37.146 -101.497 11.025 1.00 60.02 459 ALA A CA 1
ATOM 1952 C C . ALA A 1 278 ? -37.391 -102.481 9.884 1.00 58.84 459 ALA A C 1
ATOM 1953 O O . ALA A 1 278 ? -38.045 -102.150 8.895 1.00 56.50 459 ALA A O 1
ATOM 1955 N N . GLY A 1 279 ? -36.917 -103.709 10.053 1.00 60.46 460 GLY A N 1
ATOM 1956 C CA . GLY A 1 279 ? -37.094 -104.737 9.045 1.00 60.00 460 GLY A CA 1
ATOM 1957 C C . GLY A 1 279 ? -38.548 -105.029 8.729 1.00 60.30 460 GLY A C 1
ATOM 1958 O O . GLY A 1 279 ? -38.892 -105.376 7.591 1.00 59.20 460 GLY A O 1
ATOM 1959 N N . SER A 1 280 ? -39.404 -104.908 9.739 1.00 61.85 461 SER A N 1
ATOM 1960 C CA . SER A 1 280 ? -40.823 -105.181 9.545 1.00 62.67 461 SER A CA 1
ATOM 1961 C C . SER A 1 280 ? -41.398 -104.210 8.515 1.00 59.48 461 SER A C 1
ATOM 1962 O O . SER A 1 280 ? -42.283 -104.565 7.745 1.00 58.82 461 SER A O 1
ATOM 1965 N N . ASP A 1 281 ? -40.884 -102.984 8.499 1.00 57.48 462 ASP A N 1
ATOM 1966 C CA . ASP A 1 281 ? -41.326 -101.997 7.528 1.00 54.80 462 ASP A CA 1
ATOM 1967 C C . ASP A 1 281 ? -40.871 -102.340 6.114 1.00 53.31 462 ASP A C 1
ATOM 1968 O O . ASP A 1 281 ? -41.634 -102.220 5.159 1.00 52.41 462 ASP A O 1
ATOM 1973 N N . LEU A 1 282 ? -39.629 -102.778 5.975 1.00 53.23 463 LEU A N 1
ATOM 1974 C CA . LEU A 1 282 ? -39.131 -103.134 4.656 1.00 52.26 463 LEU A CA 1
ATOM 1975 C C . LEU A 1 282 ? -39.838 -104.382 4.144 1.00 54.21 463 LEU A C 1
ATOM 1976 O O . LEU A 1 282 ? -40.044 -104.527 2.935 1.00 53.44 463 LEU A O 1
ATOM 1981 N N . ALA A 1 283 ? -40.199 -105.278 5.066 1.00 57.19 464 ALA A N 1
ATOM 1982 C CA . ALA A 1 283 ? -40.977 -106.477 4.739 1.00 59.60 464 ALA A CA 1
ATOM 1983 C C . ALA A 1 283 ? -42.364 -106.175 4.176 1.00 59.75 464 ALA A C 1
ATOM 1984 O O . ALA A 1 283 ? -42.885 -106.930 3.366 1.00 61.27 464 ALA A O 1
ATOM 1986 N N . ALA A 1 284 ? -42.955 -105.059 4.580 1.00 58.94 465 ALA A N 1
ATOM 1987 C CA . ALA A 1 284 ? -44.325 -104.761 4.174 1.00 59.15 465 ALA A CA 1
ATOM 1988 C C . ALA A 1 284 ? -44.354 -103.871 2.943 1.00 56.61 465 ALA A C 1
ATOM 1989 O O . ALA A 1 284 ? -45.348 -103.813 2.221 1.00 57.04 465 ALA A O 1
ATOM 1991 N N . ASP A 1 285 ? -43.247 -103.195 2.695 1.00 54.60 466 ASP A N 1
ATOM 1992 C CA . ASP A 1 285 ? -43.212 -102.169 1.666 1.00 52.63 466 ASP A CA 1
ATOM 1993 C C . ASP A 1 285 ? -41.997 -102.374 0.766 1.00 51.58 466 ASP A C 1
ATOM 1994 O O . ASP A 1 285 ? -40.888 -101.952 1.093 1.00 49.74 466 ASP A O 1
ATOM 1999 N N . THR A 1 286 ? -42.241 -102.953 -0.405 1.00 52.36 467 THR A N 1
ATOM 2000 C CA . THR A 1 286 ? -41.166 -103.396 -1.291 1.00 52.44 467 THR A CA 1
ATOM 2001 C C . THR A 1 286 ? -40.612 -102.344 -2.267 1.00 50.55 467 THR A C 1
ATOM 2002 O O . THR A 1 286 ? -39.777 -102.670 -3.120 1.00 50.38 467 THR A O 1
ATOM 2006 N N . ALA A 1 287 ? -41.071 -101.095 -2.159 1.00 48.84 468 ALA A N 1
ATOM 2007 C CA . ALA A 1 287 ? -40.553 -100.017 -3.011 1.00 46.34 468 ALA A CA 1
ATOM 2008 C C . ALA A 1 287 ? -40.737 -98.662 -2.335 1.00 45.52 468 ALA A C 1
ATOM 2009 O O . ALA A 1 287 ? -41.767 -98.430 -1.737 1.00 45.66 468 ALA A O 1
ATOM 2011 N N . PHE A 1 288 ? -39.738 -97.786 -2.385 1.00 43.66 469 PHE A N 1
ATOM 2012 C CA . PHE A 1 288 ? -39.881 -96.493 -1.720 1.00 42.99 469 PHE A CA 1
ATOM 2013 C C . PHE A 1 288 ? -38.926 -95.472 -2.303 1.00 41.50 469 PHE A C 1
ATOM 2014 O O . PHE A 1 288 ? -37.982 -95.820 -3.021 1.00 40.80 469 PHE A O 1
ATOM 2022 N N . ASP A 1 289 ? -39.181 -94.205 -1.998 1.00 40.45 470 ASP A N 1
ATOM 2023 C CA . ASP A 1 289 ? -38.353 -93.120 -2.479 1.00 39.76 470 ASP A CA 1
ATOM 2024 C C . ASP A 1 289 ? -37.470 -92.582 -1.368 1.00 38.28 470 ASP A C 1
ATOM 2025 O O . ASP A 1 289 ? -37.858 -92.564 -0.192 1.00 39.01 470 ASP A O 1
ATOM 2030 N N . ALA A 1 290 ? -36.286 -92.125 -1.744 1.00 36.23 471 ALA A N 1
ATOM 2031 C CA . ALA A 1 290 ? -35.480 -91.349 -0.836 1.00 35.23 471 ALA A CA 1
ATOM 2032 C C . ALA A 1 290 ? -35.515 -89.919 -1.380 1.00 34.45 471 ALA A C 1
ATOM 2033 O O . ALA A 1 290 ? -35.232 -89.692 -2.565 1.00 33.41 471 ALA A O 1
ATOM 2035 N N . VAL A 1 291 ? -35.888 -88.966 -0.531 1.00 34.36 472 VAL A N 1
ATOM 2036 C CA . VAL A 1 291 ? -36.020 -87.569 -0.964 1.00 34.62 472 VAL A CA 1
ATOM 2037 C C . VAL A 1 291 ? -35.041 -86.656 -0.234 1.00 33.59 472 VAL A C 1
ATOM 2038 O O . VAL A 1 291 ? -35.019 -86.623 0.992 1.00 34.31 472 VAL A O 1
ATOM 2042 N N . VAL A 1 292 ? -34.193 -85.967 -0.988 1.00 32.22 473 VAL A N 1
ATOM 2043 C CA . VAL A 1 292 ? -33.243 -85.022 -0.392 1.00 32.18 473 VAL A CA 1
ATOM 2044 C C . VAL A 1 292 ? -33.733 -83.582 -0.592 1.00 32.49 473 VAL A C 1
ATOM 2045 O O . VAL A 1 292 ? -34.127 -83.193 -1.693 1.00 32.43 473 VAL A O 1
ATOM 2049 N N . THR A 1 293 ? -33.777 -82.828 0.505 1.00 33.26 474 THR A N 1
ATOM 2050 C CA . THR A 1 293 ? -34.213 -81.434 0.486 1.00 34.73 474 THR A CA 1
ATOM 2051 C C . THR A 1 293 ? -32.983 -80.524 0.509 1.00 34.94 474 THR A C 1
ATOM 2052 O O . THR A 1 293 ? -32.176 -80.587 1.439 1.00 34.00 474 THR A O 1
ATOM 2056 N N . SER A 1 294 ? -32.821 -79.721 -0.543 1.00 35.53 475 SER A N 1
ATOM 2057 C CA . SER A 1 294 ? -31.700 -78.799 -0.610 1.00 35.43 475 SER A CA 1
ATOM 2058 C C . SER A 1 294 ? -32.120 -77.333 -0.772 1.00 35.95 475 SER A C 1
ATOM 2059 O O . SER A 1 294 ? -33.281 -77.008 -0.973 1.00 36.07 475 SER A O 1
ATOM 2062 N N . SER A 1 295 ? -31.139 -76.451 -0.675 1.00 35.83 476 SER A N 1
ATOM 2063 C CA . SER A 1 295 ? -31.384 -75.039 -0.895 1.00 36.59 476 SER A CA 1
ATOM 2064 C C . SER A 1 295 ? -30.124 -74.378 -1.450 1.00 35.17 476 SER A C 1
ATOM 2065 O O . SER A 1 295 ? -29.017 -74.870 -1.239 1.00 35.45 476 SER A O 1
ATOM 2068 N N . ASP A 1 296 ? -30.307 -73.309 -2.226 1.00 35.69 477 ASP A N 1
ATOM 2069 C CA . ASP A 1 296 ? -29.187 -72.484 -2.679 1.00 35.44 477 ASP A CA 1
ATOM 2070 C C . ASP A 1 296 ? -28.983 -71.268 -1.759 1.00 35.56 477 ASP A C 1
ATOM 2071 O O . ASP A 1 296 ? -29.726 -71.085 -0.791 1.00 35.97 477 ASP A O 1
ATOM 2076 N N . ALA A 1 297 ? -27.956 -70.467 -2.027 1.00 35.91 478 ALA A N 1
ATOM 2077 C CA . ALA A 1 297 ? -27.642 -69.337 -1.153 1.00 36.74 478 ALA A CA 1
ATOM 2078 C C . ALA A 1 297 ? -28.751 -68.299 -1.141 1.00 37.16 478 ALA A C 1
ATOM 2079 O O . ALA A 1 297 ? -28.950 -67.632 -0.132 1.00 37.55 478 ALA A O 1
ATOM 2081 N N . ALA A 1 298 ? -29.480 -68.169 -2.246 1.00 37.20 479 ALA A N 1
ATOM 2082 C CA . ALA A 1 298 ? -30.640 -67.266 -2.290 1.00 39.03 479 ALA A CA 1
ATOM 2083 C C . ALA A 1 298 ? -31.792 -67.702 -1.410 1.00 38.89 479 ALA A C 1
ATOM 2084 O O . ALA A 1 298 ? -32.680 -66.900 -1.144 1.00 39.07 479 ALA A O 1
ATOM 2086 N N . GLY A 1 299 ? -31.787 -68.958 -0.960 1.00 38.17 480 GLY A N 1
ATOM 2087 C CA . GLY A 1 299 ? -32.838 -69.437 -0.079 1.00 38.34 480 GLY A CA 1
ATOM 2088 C C . GLY A 1 299 ? -33.944 -70.221 -0.760 1.00 38.13 480 GLY A C 1
ATOM 2089 O O . GLY A 1 299 ? -34.923 -70.596 -0.110 1.00 38.27 480 GLY A O 1
ATOM 2090 N N . ASN A 1 300 ? -33.808 -70.466 -2.060 1.00 37.57 481 ASN A N 1
ATOM 2091 C CA . ASN A 1 300 ? -34.763 -71.311 -2.751 1.00 37.18 481 ASN A CA 1
ATOM 2092 C C . ASN A 1 300 ? -34.574 -72.739 -2.278 1.00 36.30 481 ASN A C 1
ATOM 2093 O O . ASN A 1 300 ? -33.494 -73.094 -1.849 1.00 34.65 481 ASN A O 1
ATOM 2098 N N . THR A 1 301 ? -35.608 -73.560 -2.377 1.00 37.35 482 THR A N 1
ATOM 2099 C CA . THR A 1 301 ? -35.480 -74.968 -1.985 1.00 37.55 482 THR A CA 1
ATOM 2100 C C . THR A 1 301 ? -35.838 -75.876 -3.139 1.00 37.65 482 THR A C 1
ATOM 2101 O O . THR A 1 301 ? -36.546 -75.468 -4.062 1.00 38.15 482 THR A O 1
ATOM 2105 N N . VAL A 1 302 ? -35.355 -77.114 -3.072 1.00 36.45 483 VAL A N 1
ATOM 2106 C CA . VAL A 1 302 ? -35.588 -78.101 -4.109 1.00 36.39 483 VAL A CA 1
ATOM 2107 C C . VAL A 1 302 ? -35.429 -79.519 -3.529 1.00 34.88 483 VAL A C 1
ATOM 2108 O O . VAL A 1 302 ? -34.573 -79.762 -2.677 1.00 33.55 483 VAL A O 1
ATOM 2112 N N . ASP A 1 303 ? -36.322 -80.407 -3.954 1.00 35.72 484 ASP A N 1
ATOM 2113 C CA . ASP A 1 303 ? -36.283 -81.843 -3.626 1.00 35.34 484 ASP A CA 1
ATOM 2114 C C . ASP A 1 303 ? -35.660 -82.670 -4.748 1.00 35.27 484 ASP A C 1
ATOM 2115 O O . ASP A 1 303 ? -36.016 -82.485 -5.917 1.00 37.18 484 ASP A O 1
ATOM 2120 N N . THR A 1 304 ? -34.739 -83.574 -4.390 1.00 34.03 485 THR A N 1
ATOM 2121 C CA . THR A 1 304 ? -34.153 -84.505 -5.330 1.00 34.23 485 THR A CA 1
ATOM 2122 C C . THR A 1 304 ? -34.581 -85.924 -4.904 1.00 34.98 485 THR A C 1
ATOM 2123 O O . THR A 1 304 ? -34.474 -86.296 -3.723 1.00 33.51 485 THR A O 1
ATOM 2127 N N . THR A 1 305 ? -35.071 -86.704 -5.861 1.00 35.96 486 THR A N 1
ATOM 2128 C CA . THR A 1 305 ? -35.661 -87.992 -5.524 1.00 37.01 486 THR A CA 1
ATOM 2129 C C . THR A 1 305 ? -34.896 -89.154 -6.171 1.00 36.66 486 THR A C 1
ATOM 2130 O O . THR A 1 305 ? -34.576 -89.114 -7.362 1.00 36.13 486 THR A O 1
ATOM 2134 N N . GLY A 1 306 ? -34.609 -90.175 -5.364 1.00 36.50 487 GLY A N 1
ATOM 2135 C CA . GLY A 1 306 ? -34.138 -91.466 -5.853 1.00 37.42 487 GLY A CA 1
ATOM 2136 C C . GLY A 1 306 ? -35.107 -92.561 -5.419 1.00 38.58 487 GLY A C 1
ATOM 2137 O O . GLY A 1 306 ? -35.670 -92.524 -4.321 1.00 39.47 487 GLY A O 1
ATOM 2138 N N . SER A 1 307 ? -35.318 -93.534 -6.297 1.00 39.38 488 SER A N 1
ATOM 2139 C CA . SER A 1 307 ? -36.366 -94.520 -6.095 1.00 41.95 488 SER A CA 1
ATOM 2140 C C . SER A 1 307 ? -35.742 -95.908 -5.919 1.00 42.12 488 SER A C 1
ATOM 2141 O O . SER A 1 307 ? -34.700 -96.185 -6.503 1.00 44.02 488 SER A O 1
ATOM 2144 N N . SER A 1 308 ? -36.348 -96.753 -5.084 1.00 42.13 489 SER A N 1
ATOM 2145 C CA . SER A 1 308 ? -35.765 -98.043 -4.735 1.00 43.04 489 SER A CA 1
ATOM 2146 C C . SER A 1 308 ? -36.830 -99.112 -4.756 1.00 44.68 489 SER A C 1
ATOM 2147 O O . SER A 1 308 ? -37.983 -98.841 -4.443 1.00 44.03 489 SER A O 1
ATOM 2150 N N . THR A 1 309 ? -36.419 -100.326 -5.116 1.00 45.57 490 THR A N 1
ATOM 2151 C CA . THR A 1 309 ? -37.256 -101.502 -5.046 1.00 47.27 490 THR A CA 1
ATOM 2152 C C . THR A 1 309 ? -36.456 -102.647 -4.446 1.00 47.53 490 THR A C 1
ATOM 2153 O O . THR A 1 309 ? -35.251 -102.742 -4.651 1.00 46.63 490 THR A O 1
ATOM 2157 N N . HIS A 1 310 ? -37.122 -103.509 -3.698 1.00 48.20 491 HIS A N 1
ATOM 2158 C CA . HIS A 1 310 ? -36.492 -104.749 -3.251 1.00 50.00 491 HIS A CA 1
ATOM 2159 C C . HIS A 1 310 ? -37.541 -105.840 -3.165 1.00 51.65 491 HIS A C 1
ATOM 2160 O O . HIS A 1 310 ? -38.730 -105.568 -3.301 1.00 51.09 491 HIS A O 1
ATOM 2167 N N . THR A 1 311 ? -37.086 -107.074 -2.960 1.00 53.86 492 THR A N 1
ATOM 2168 C CA . THR A 1 311 ? -37.966 -108.213 -2.754 1.00 56.76 492 THR A CA 1
ATOM 2169 C C . THR A 1 311 ? -37.820 -108.800 -1.342 1.00 58.46 492 THR A C 1
ATOM 2170 O O . THR A 1 311 ? -36.894 -108.443 -0.598 1.00 58.02 492 THR A O 1
ATOM 2174 N N . VAL A 1 312 ? -38.777 -109.651 -0.978 1.00 60.77 493 VAL A N 1
ATOM 2175 C CA . VAL A 1 312 ? -38.949 -110.179 0.381 1.00 63.28 493 VAL A CA 1
ATOM 2176 C C . VAL A 1 312 ? -39.103 -111.703 0.398 1.00 66.75 493 VAL A C 1
ATOM 2177 O O . VAL A 1 312 ? -39.916 -112.258 -0.347 1.00 67.18 493 VAL A O 1
ATOM 2181 N N . ASP A 1 313 ? -38.342 -112.378 1.256 1.00 68.80 494 ASP A N 1
ATOM 2182 C CA . ASP A 1 313 ? -38.467 -113.824 1.384 1.00 71.94 494 ASP A CA 1
ATOM 2183 C C . ASP A 1 313 ? -38.156 -114.313 2.804 1.00 74.09 494 ASP A C 1
ATOM 2184 O O . ASP A 1 313 ? -39.062 -114.487 3.631 1.00 76.21 494 ASP A O 1
ATOM 2189 N N . ASN B 1 2 ? -60.227 28.898 3.184 1.00 98.86 183 ASN B N 1
ATOM 2190 C CA . ASN B 1 2 ? -60.989 28.075 2.249 1.00 96.98 183 ASN B CA 1
ATOM 2191 C C . ASN B 1 2 ? -61.878 27.042 2.955 1.00 95.16 183 ASN B C 1
ATOM 2192 O O . ASN B 1 2 ? -61.501 26.446 3.973 1.00 95.22 183 ASN B O 1
ATOM 2197 N N . GLN B 1 3 ? -63.049 26.798 2.373 1.00 94.65 184 GLN B N 1
ATOM 2198 C CA . GLN B 1 3 ? -64.083 26.030 3.058 1.00 92.62 184 GLN B CA 1
ATOM 2199 C C . GLN B 1 3 ? -64.267 24.601 2.562 1.00 90.56 184 GLN B C 1
ATOM 2200 O O . GLN B 1 3 ? -65.056 23.869 3.146 1.00 88.64 184 GLN B O 1
ATOM 2206 N N . SER B 1 4 ? -63.590 24.209 1.486 1.00 90.67 185 SER B N 1
ATOM 2207 C CA . SER B 1 4 ? -63.735 22.840 1.011 1.00 90.20 185 SER B CA 1
ATOM 2208 C C . SER B 1 4 ? -63.142 21.899 2.057 1.00 88.41 185 SER B C 1
ATOM 2209 O O . SER B 1 4 ? -62.191 22.264 2.749 1.00 88.28 185 SER B O 1
ATOM 2212 N N . PRO B 1 5 ? -63.702 20.683 2.174 1.00 88.27 186 PRO B N 1
ATOM 2213 C CA . PRO B 1 5 ? -63.133 19.633 3.032 1.00 86.02 186 PRO B CA 1
ATOM 2214 C C . PRO B 1 5 ? -61.732 19.248 2.583 1.00 85.61 186 PRO B C 1
ATOM 2215 O O . PRO B 1 5 ? -61.401 19.472 1.416 1.00 87.45 186 PRO B O 1
ATOM 2219 N N . LEU B 1 6 ? -60.922 18.713 3.494 1.00 83.83 187 LEU B N 1
ATOM 2220 C CA . LEU B 1 6 ? -59.656 18.113 3.096 1.00 82.27 187 LEU B CA 1
ATOM 2221 C C . LEU B 1 6 ? -59.962 16.736 2.492 1.00 80.15 187 LEU B C 1
ATOM 2222 O O . LEU B 1 6 ? -60.809 15.999 2.997 1.00 78.54 187 LEU B O 1
ATOM 2227 N N . LEU B 1 7 ? -59.299 16.412 1.389 1.00 80.28 188 LEU B N 1
ATOM 2228 C CA . LEU B 1 7 ? -59.522 15.148 0.692 1.00 80.30 188 LEU B CA 1
ATOM 2229 C C . LEU B 1 7 ? -58.541 14.089 1.147 1.00 77.28 188 LEU B C 1
ATOM 2230 O O . LEU B 1 7 ? -57.347 14.190 0.872 1.00 77.24 188 LEU B O 1
ATOM 2235 N N . ILE B 1 8 ? -59.023 13.089 1.871 1.00 74.62 189 ILE B N 1
ATOM 2236 C CA . ILE B 1 8 ? -58.132 12.004 2.259 1.00 72.32 189 ILE B CA 1
ATOM 2237 C C . ILE B 1 8 ? -58.683 10.624 1.900 1.00 70.55 189 ILE B C 1
ATOM 2238 O O . ILE B 1 8 ? -59.855 10.470 1.550 1.00 69.86 189 ILE B O 1
ATOM 2243 N N . ASN B 1 9 ? -57.808 9.627 1.986 1.00 69.36 190 ASN B N 1
ATOM 2244 C CA . ASN B 1 9 ? -58.150 8.252 1.671 1.00 68.13 190 ASN B CA 1
ATOM 2245 C C . ASN B 1 9 ? -57.835 7.379 2.885 1.00 66.09 190 ASN B C 1
ATOM 2246 O O . ASN B 1 9 ? -56.831 7.608 3.562 1.00 66.93 190 ASN B O 1
ATOM 2251 N N . LEU B 1 10 ? -58.729 6.442 3.198 1.00 63.61 191 LEU B N 1
ATOM 2252 C CA . LEU B 1 10 ? -58.576 5.554 4.350 1.00 61.17 191 LEU B CA 1
ATOM 2253 C C . LEU B 1 10 ? -58.581 4.089 3.928 1.00 60.41 191 LEU B C 1
ATOM 2254 O O . LEU B 1 10 ? -59.533 3.617 3.289 1.00 59.40 191 LEU B O 1
ATOM 2259 N N . ASP B 1 11 ? -57.519 3.368 4.268 1.00 59.88 192 ASP B N 1
ATOM 2260 C CA . ASP B 1 11 ? -57.452 1.949 3.937 1.00 58.85 192 ASP B CA 1
ATOM 2261 C C . ASP B 1 11 ? -57.203 1.127 5.187 1.00 57.27 192 ASP B C 1
ATOM 2262 O O . ASP B 1 11 ? -56.576 1.610 6.138 1.00 56.04 192 ASP B O 1
ATOM 2267 N N . ILE B 1 12 ? -57.745 -0.089 5.184 1.00 55.86 193 ILE B N 1
ATOM 2268 C CA . ILE B 1 12 ? -57.490 -1.082 6.224 1.00 54.77 193 ILE B CA 1
ATOM 2269 C C . ILE B 1 12 ? -56.644 -2.191 5.610 1.00 54.40 193 ILE B C 1
ATOM 2270 O O . ILE B 1 12 ? -57.005 -2.741 4.570 1.00 54.10 193 ILE B O 1
ATOM 2275 N N . ASP B 1 13 ? -55.514 -2.512 6.233 1.00 53.80 194 ASP B N 1
ATOM 2276 C CA . ASP B 1 13 ? -54.670 -3.605 5.736 1.00 53.73 194 ASP B CA 1
ATOM 2277 C C . ASP B 1 13 ? -55.364 -4.965 5.922 1.00 52.05 194 ASP B C 1
ATOM 2278 O O . ASP B 1 13 ? -56.304 -5.079 6.709 1.00 50.82 194 ASP B O 1
ATOM 2283 N N . PRO B 1 14 ? -54.933 -5.989 5.165 1.00 51.82 195 PRO B N 1
ATOM 2284 C CA . PRO B 1 14 ? -55.515 -7.325 5.352 1.00 50.57 195 PRO B CA 1
ATOM 2285 C C . PRO B 1 14 ? -55.527 -7.756 6.822 1.00 48.02 195 PRO B C 1
ATOM 2286 O O . PRO B 1 14 ? -54.547 -7.552 7.542 1.00 47.47 195 PRO B O 1
ATOM 2290 N N . VAL B 1 15 ? -56.651 -8.292 7.278 1.00 46.68 196 VAL B N 1
ATOM 2291 C CA . VAL B 1 15 ? -56.783 -8.684 8.673 1.00 44.66 196 VAL B CA 1
ATOM 2292 C C . VAL B 1 15 ? -55.812 -9.814 9.053 1.00 44.09 196 VAL B C 1
ATOM 2293 O O . VAL B 1 15 ? -55.892 -10.914 8.521 1.00 44.37 196 VAL B O 1
ATOM 2297 N N . THR B 1 16 ? -54.921 -9.517 10.001 1.00 43.61 197 THR B N 1
ATOM 2298 C CA . THR B 1 16 ? -53.767 -10.345 10.349 1.00 43.76 197 THR B CA 1
ATOM 2299 C C . THR B 1 16 ? -52.952 -10.788 9.134 1.00 45.49 197 THR B C 1
ATOM 2300 O O . THR B 1 16 ? -52.356 -11.873 9.146 1.00 46.38 197 THR B O 1
ATOM 2304 N N . GLY B 1 17 ? -52.938 -9.979 8.081 1.00 46.45 198 GLY B N 1
ATOM 2305 C CA . GLY B 1 17 ? -52.195 -10.335 6.888 1.00 47.87 198 GLY B CA 1
ATOM 2306 C C . GLY B 1 17 ? -52.795 -11.358 5.931 1.00 48.71 198 GLY B C 1
ATOM 2307 O O . GLY B 1 17 ? -52.793 -11.119 4.720 1.00 51.12 198 GLY B O 1
ATOM 2308 N N . ASP B 1 18 ? -53.289 -12.496 6.428 1.00 47.31 199 ASP B N 1
ATOM 2309 C CA . ASP B 1 18 ? -53.905 -13.480 5.526 1.00 48.03 199 ASP B CA 1
ATOM 2310 C C . ASP B 1 18 ? -55.428 -13.392 5.403 1.00 47.53 199 ASP B C 1
ATOM 2311 O O . ASP B 1 18 ? -56.048 -14.267 4.784 1.00 47.89 199 ASP B O 1
ATOM 2316 N N . SER B 1 19 ? -56.024 -12.391 6.043 1.00 45.88 200 SER B N 1
ATOM 2317 C CA . SER B 1 19 ? -57.466 -12.149 5.957 1.00 45.93 200 SER B CA 1
ATOM 2318 C C . SER B 1 19 ? -58.312 -13.240 6.600 1.00 45.40 200 SER B C 1
ATOM 2319 O O . SER B 1 19 ? -59.522 -13.317 6.362 1.00 45.86 200 SER B O 1
ATOM 2322 N N . VAL B 1 20 ? -57.672 -14.085 7.410 1.00 44.24 201 VAL B N 1
ATOM 2323 C CA . VAL B 1 20 ? -58.362 -15.164 8.069 1.00 43.12 201 VAL B CA 1
ATOM 2324 C C . VAL B 1 20 ? -58.155 -15.029 9.567 1.00 41.48 201 VAL B C 1
ATOM 2325 O O . VAL B 1 20 ? -57.045 -14.746 10.038 1.00 40.44 201 VAL B O 1
ATOM 2329 N N . ILE B 1 21 ? -59.252 -15.176 10.304 1.00 41.13 202 ILE B N 1
ATOM 2330 C CA . ILE B 1 21 ? -59.219 -15.223 11.758 1.00 39.95 202 ILE B CA 1
ATOM 2331 C C . ILE B 1 21 ? -59.317 -16.676 12.197 1.00 39.62 202 ILE B C 1
ATOM 2332 O O . ILE B 1 21 ? -60.319 -17.348 11.924 1.00 40.31 202 ILE B O 1
ATOM 2337 N N . ASN B 1 22 ? -58.262 -17.178 12.832 1.00 39.64 203 ASN B N 1
ATOM 2338 C CA . ASN B 1 22 ? -58.208 -18.591 13.244 1.00 39.71 203 ASN B CA 1
ATOM 2339 C C . ASN B 1 22 ? -58.531 -18.722 14.726 1.00 39.17 203 ASN B C 1
ATOM 2340 O O . ASN B 1 22 ? -58.905 -17.734 15.370 1.00 38.54 203 ASN B O 1
ATOM 2345 N N . ALA B 1 23 ? -58.443 -19.938 15.255 1.00 38.74 204 ALA B N 1
ATOM 2346 C CA . ALA B 1 23 ? -58.804 -20.180 16.649 1.00 38.37 204 ALA B CA 1
ATOM 2347 C C . ALA B 1 23 ? -57.985 -19.335 17.601 1.00 38.25 204 ALA B C 1
ATOM 2348 O O . ALA B 1 23 ? -58.528 -18.739 18.550 1.00 38.01 204 ALA B O 1
ATOM 2350 N N . ALA B 1 24 ? -56.675 -19.300 17.389 1.00 38.09 205 ALA B N 1
ATOM 2351 C CA . ALA B 1 24 ? -55.825 -18.546 18.310 1.00 38.23 205 ALA B CA 1
ATOM 2352 C C . ALA B 1 24 ? -56.128 -17.045 18.254 1.00 37.91 205 ALA B C 1
ATOM 2353 O O . ALA B 1 24 ? -56.165 -16.366 19.294 1.00 37.83 205 ALA B O 1
ATOM 2355 N N . GLU B 1 25 ? -56.359 -16.535 17.047 1.00 38.23 206 GLU B N 1
ATOM 2356 C CA . GLU B 1 25 ? -56.686 -15.115 16.856 1.00 40.02 206 GLU B CA 1
ATOM 2357 C C . GLU B 1 25 ? -58.037 -14.765 17.487 1.00 39.53 206 GLU B C 1
ATOM 2358 O O . GLU B 1 25 ? -58.164 -13.775 18.221 1.00 39.15 206 GLU B O 1
ATOM 2364 N N . ALA B 1 26 ? -59.037 -15.591 17.202 1.00 38.69 207 ALA B N 1
ATOM 2365 C CA . ALA B 1 26 ? -60.358 -15.439 17.790 1.00 38.64 207 ALA B CA 1
ATOM 2366 C C . ALA B 1 26 ? -60.312 -15.411 19.320 1.00 38.21 207 ALA B C 1
ATOM 2367 O O . ALA B 1 26 ? -61.044 -14.646 19.952 1.00 39.01 207 ALA B O 1
ATOM 2369 N N . GLY B 1 27 ? -59.444 -16.221 19.921 1.00 37.84 208 GLY B N 1
ATOM 2370 C CA . GLY B 1 27 ? -59.312 -16.248 21.371 1.00 37.90 208 GLY B CA 1
ATOM 2371 C C . GLY B 1 27 ? -58.380 -15.229 22.010 1.00 39.27 208 GLY B C 1
ATOM 2372 O O . GLY B 1 27 ? -58.200 -15.217 23.229 1.00 39.23 208 GLY B O 1
ATOM 2373 N N . GLY B 1 28 ? -57.784 -14.360 21.203 1.00 40.44 209 GLY B N 1
ATOM 2374 C CA . GLY B 1 28 ? -56.844 -13.393 21.736 1.00 42.10 209 GLY B CA 1
ATOM 2375 C C . GLY B 1 28 ? -57.129 -11.993 21.252 1.00 44.14 209 GLY B C 1
ATOM 2376 O O . GLY B 1 28 ? -58.269 -11.648 20.970 1.00 43.94 209 GLY B O 1
ATOM 2377 N N . THR B 1 29 ? -56.101 -11.162 21.192 1.00 46.46 210 THR B N 1
ATOM 2378 C CA . THR B 1 29 ? -56.254 -9.845 20.591 1.00 47.93 210 THR B CA 1
ATOM 2379 C C . THR B 1 29 ? -55.662 -9.807 19.198 1.00 46.88 210 THR B C 1
ATOM 2380 O O . THR B 1 29 ? -54.697 -10.513 18.898 1.00 47.61 210 THR B O 1
ATOM 2384 N N . VAL B 1 30 ? -56.238 -8.974 18.346 1.00 45.79 211 VAL B N 1
ATOM 2385 C CA . VAL B 1 30 ? -55.798 -8.871 16.969 1.00 44.80 211 VAL B CA 1
ATOM 2386 C C . VAL B 1 30 ? -55.413 -7.407 16.755 1.00 45.87 211 VAL B C 1
ATOM 2387 O O . VAL B 1 30 ? -56.126 -6.513 17.215 1.00 48.84 211 VAL B O 1
ATOM 2391 N N . THR B 1 31 ? -54.295 -7.159 16.081 1.00 45.81 212 THR B N 1
ATOM 2392 C CA . THR B 1 31 ? -53.898 -5.793 15.758 1.00 47.12 212 THR B CA 1
ATOM 2393 C C . THR B 1 31 ? -54.280 -5.497 14.329 1.00 47.80 212 THR B C 1
ATOM 2394 O O . THR B 1 31 ? -53.792 -6.143 13.410 1.00 47.33 212 THR B O 1
ATOM 2398 N N . LEU B 1 32 ? -55.161 -4.525 14.143 1.00 47.95 213 LEU B N 1
ATOM 2399 C CA . LEU B 1 32 ? -55.566 -4.127 12.810 1.00 49.69 213 LEU B CA 1
ATOM 2400 C C . LEU B 1 32 ? -54.769 -2.888 12.467 1.00 51.26 213 LEU B C 1
ATOM 2401 O O . LEU B 1 32 ? -54.404 -2.130 13.362 1.00 53.47 213 LEU B O 1
ATOM 2406 N N . THR B 1 33 ? -54.475 -2.687 11.186 1.00 52.16 214 THR B N 1
ATOM 2407 C CA . THR B 1 33 ? -53.597 -1.589 10.759 1.00 52.47 214 THR B CA 1
ATOM 2408 C C . THR B 1 33 ? -54.092 -1.034 9.425 1.00 53.56 214 THR B C 1
ATOM 2409 O O . THR B 1 33 ? -54.856 -1.689 8.712 1.00 52.60 214 THR B O 1
ATOM 2413 N N . GLY B 1 34 ? -53.673 0.184 9.092 1.00 55.43 215 GLY B N 1
ATOM 2414 C CA . GLY B 1 34 ? -53.964 0.732 7.786 1.00 57.15 215 GLY B CA 1
ATOM 2415 C C . GLY B 1 34 ? -53.276 2.066 7.574 1.00 59.87 215 GLY B C 1
ATOM 2416 O O . GLY B 1 34 ? -52.357 2.433 8.308 1.00 61.42 215 GLY B O 1
ATOM 2417 N N . VAL B 1 35 ? -53.751 2.816 6.590 1.00 59.80 216 VAL B N 1
ATOM 2418 C CA . VAL B 1 35 ? -53.073 4.030 6.194 1.00 61.72 216 VAL B CA 1
ATOM 2419 C C . VAL B 1 35 ? -54.094 5.112 5.903 1.00 63.13 216 VAL B C 1
ATOM 2420 O O . VAL B 1 35 ? -55.225 4.827 5.490 1.00 62.08 216 VAL B O 1
ATOM 2424 N N . VAL B 1 36 ? -53.703 6.351 6.182 1.00 65.32 217 VAL B N 1
ATOM 2425 C CA . VAL B 1 36 ? -54.438 7.515 5.715 1.00 66.67 217 VAL B CA 1
ATOM 2426 C C . VAL B 1 36 ? -53.500 8.384 4.886 1.00 68.46 217 VAL B C 1
ATOM 2427 O O . VAL B 1 36 ? -52.455 8.802 5.381 1.00 70.02 217 VAL B O 1
ATOM 2431 N N . ASN B 1 37 ? -53.870 8.664 3.640 1.00 68.27 218 ASN B N 1
ATOM 2432 C CA . ASN B 1 37 ? -53.063 9.530 2.782 1.00 69.69 218 ASN B CA 1
ATOM 2433 C C . ASN B 1 37 ? -53.889 10.637 2.141 1.00 71.01 218 ASN B C 1
ATOM 2434 O O . ASN B 1 37 ? -55.095 10.716 2.351 1.00 70.34 218 ASN B O 1
ATOM 2439 N N . GLY B 1 38 ? -53.240 11.487 1.354 1.00 73.20 219 GLY B N 1
ATOM 2440 C CA . GLY B 1 38 ? -53.939 12.554 0.663 1.00 75.95 219 GLY B CA 1
ATOM 2441 C C . GLY B 1 38 ? -53.466 13.923 1.109 1.00 78.04 219 GLY B C 1
ATOM 2442 O O . GLY B 1 38 ? -52.263 14.146 1.248 1.00 78.89 219 GLY B O 1
ATOM 2443 N N . ASP B 1 39 ? -54.407 14.839 1.334 1.00 79.91 220 ASP B N 1
ATOM 2444 C CA . ASP B 1 39 ? -54.077 16.166 1.865 1.00 81.98 220 ASP B CA 1
ATOM 2445 C C . ASP B 1 39 ? -53.206 16.124 3.121 1.00 81.78 220 ASP B C 1
ATOM 2446 O O . ASP B 1 39 ? -53.262 15.171 3.914 1.00 79.15 220 ASP B O 1
ATOM 2451 N N . VAL B 1 40 ? -52.384 17.158 3.277 1.00 83.02 221 VAL B N 1
ATOM 2452 C CA . VAL B 1 40 ? -51.562 17.318 4.467 1.00 83.50 221 VAL B CA 1
ATOM 2453 C C . VAL B 1 40 ? -52.443 17.508 5.702 1.00 82.68 221 VAL B C 1
ATOM 2454 O O . VAL B 1 40 ? -53.459 18.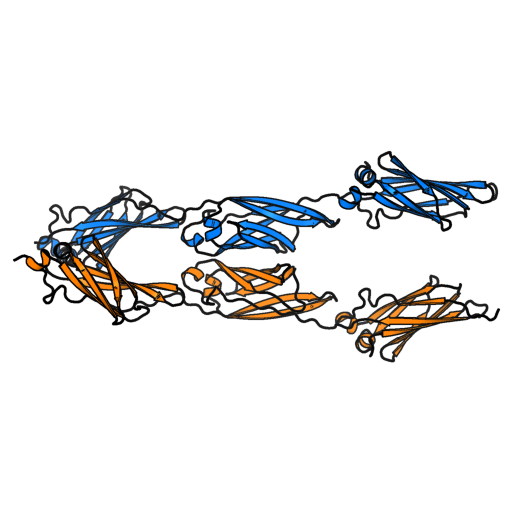211 5.652 1.00 82.49 221 VAL B O 1
ATOM 2458 N N . PHE B 1 41 ? -52.040 16.873 6.805 1.00 82.20 222 PHE B N 1
ATOM 2459 C CA . PHE B 1 41 ? -52.774 16.930 8.068 1.00 81.74 222 PHE B CA 1
ATOM 2460 C C . PHE B 1 41 ? -51.846 16.807 9.282 1.00 81.07 222 PHE B C 1
ATOM 2461 O O . PHE B 1 41 ? -50.744 16.261 9.183 1.00 80.68 222 PHE B O 1
ATOM 2469 N N . SER B 1 42 ? -52.308 17.284 10.434 1.00 80.96 223 SER B N 1
ATOM 2470 C CA . SER B 1 42 ? -51.494 17.233 11.642 1.00 80.84 223 SER B CA 1
ATOM 2471 C C . SER B 1 42 ? -52.042 16.287 12.709 1.00 78.45 223 SER B C 1
ATOM 2472 O O . SER B 1 42 ? -51.345 15.964 13.667 1.00 78.82 223 SER B O 1
ATOM 2475 N N . SER B 1 43 ? -53.278 15.827 12.540 1.00 76.73 224 SER B N 1
ATOM 2476 C CA . SER B 1 43 ? -53.807 14.758 13.398 1.00 74.35 224 SER B CA 1
ATOM 2477 C C . SER B 1 43 ? -54.995 14.042 12.783 1.00 71.92 224 SER B C 1
ATOM 2478 O O . SER B 1 43 ? -55.581 14.515 11.817 1.00 71.82 224 SER B O 1
ATOM 2481 N N . GLY B 1 44 ? -55.349 12.895 13.350 1.00 68.88 225 GLY B N 1
ATOM 2482 C CA . GLY B 1 44 ? -56.532 12.194 12.909 1.00 66.94 225 GLY B CA 1
ATOM 2483 C C . GLY B 1 44 ? -56.999 11.131 13.881 1.00 65.57 225 GLY B C 1
ATOM 2484 O O . GLY B 1 44 ? -56.228 10.611 14.692 1.00 64.77 225 GLY B O 1
ATOM 2485 N N . VAL B 1 45 ? -58.283 10.809 13.790 1.00 64.67 226 VAL B N 1
ATOM 2486 C CA . VAL B 1 45 ? -58.891 9.781 14.624 1.00 62.54 226 VAL B CA 1
ATOM 2487 C C . VAL B 1 45 ? -59.602 8.761 13.768 1.00 61.13 226 VAL B C 1
ATOM 2488 O O . VAL B 1 45 ? -60.610 9.074 13.128 1.00 60.43 226 VAL B O 1
ATOM 2492 N N . VAL B 1 46 ? -59.078 7.538 13.770 1.00 60.16 227 VAL B N 1
ATOM 2493 C CA . VAL B 1 46 ? -59.744 6.432 13.111 1.00 59.80 227 VAL B CA 1
ATOM 2494 C C . VAL B 1 46 ? -60.696 5.726 14.065 1.00 59.35 227 VAL B C 1
ATOM 2495 O O . VAL B 1 46 ? -60.297 5.233 15.121 1.00 59.16 227 VAL B O 1
ATOM 2499 N N . THR B 1 47 ? -61.955 5.647 13.655 1.00 59.64 228 THR B N 1
ATOM 2500 C CA . THR B 1 47 ? -62.985 4.932 14.403 1.00 59.05 228 THR B CA 1
ATOM 2501 C C . THR B 1 47 ? -63.406 3.662 13.701 1.00 57.53 228 THR B C 1
ATOM 2502 O O . THR B 1 47 ? -63.733 3.686 12.515 1.00 57.52 228 THR B O 1
ATOM 2506 N N . LEU B 1 48 ? -63.405 2.558 14.447 1.00 55.61 229 LEU B N 1
ATOM 2507 C CA . LEU B 1 48 ? -63.799 1.268 13.909 1.00 54.68 229 LEU B CA 1
ATOM 2508 C C . LEU B 1 48 ? -65.007 0.660 14.615 1.00 53.71 229 LEU B C 1
ATOM 2509 O O . LEU B 1 48 ? -65.126 0.735 15.834 1.00 52.04 229 LEU B O 1
ATOM 2514 N N . VAL B 1 49 ? -65.880 0.009 13.850 1.00 53.78 230 VAL B N 1
ATOM 2515 C CA . VAL B 1 49 ? -66.989 -0.711 14.457 1.00 54.38 230 VAL B CA 1
ATOM 2516 C C . VAL B 1 49 ? -66.903 -2.178 14.058 1.00 53.15 230 VAL B C 1
ATOM 2517 O O . VAL B 1 49 ? -66.777 -2.509 12.881 1.00 53.27 230 VAL B O 1
ATOM 2521 N N . ILE B 1 50 ? -66.987 -3.047 15.057 1.00 53.05 231 ILE B N 1
ATOM 2522 C CA . ILE B 1 50 ? -66.876 -4.485 14.883 1.00 52.53 231 ILE B CA 1
ATOM 2523 C C . ILE B 1 50 ? -67.750 -5.131 15.945 1.00 52.30 231 ILE B C 1
ATOM 2524 O O . ILE B 1 50 ? -67.594 -4.834 17.129 1.00 52.39 231 ILE B O 1
ATOM 2529 N N . ASN B 1 51 ? -68.672 -5.998 15.523 1.00 52.71 232 ASN B N 1
ATOM 2530 C CA . ASN B 1 51 ? -69.578 -6.702 16.430 1.00 52.86 232 ASN B CA 1
ATOM 2531 C C . ASN B 1 51 ? -70.347 -5.697 17.300 1.00 54.39 232 ASN B C 1
ATOM 2532 O O . ASN B 1 51 ? -70.557 -5.909 18.494 1.00 56.00 232 ASN B O 1
ATOM 2537 N N . GLY B 1 52 ? -70.738 -4.587 16.683 1.00 55.65 233 GLY B N 1
ATOM 2538 C CA . GLY B 1 52 ? -71.336 -3.461 17.392 1.00 56.32 233 GLY B CA 1
ATOM 2539 C C . GLY B 1 52 ? -70.461 -2.705 18.374 1.00 55.33 233 GLY B C 1
ATOM 2540 O O . GLY B 1 52 ? -70.963 -1.915 19.163 1.00 55.15 233 GLY B O 1
ATOM 2541 N N . VAL B 1 53 ? -69.159 -2.958 18.360 1.00 53.82 234 VAL B N 1
ATOM 2542 C CA . VAL B 1 53 ? -68.288 -2.370 19.371 1.00 51.83 234 VAL B CA 1
ATOM 2543 C C . VAL B 1 53 ? -67.418 -1.318 18.712 1.00 50.59 234 VAL B C 1
ATOM 2544 O O . VAL B 1 53 ? -66.795 -1.570 17.685 1.00 49.16 234 VAL B O 1
ATOM 2548 N N . THR B 1 54 ? -67.347 -0.144 19.324 1.00 51.74 235 THR B N 1
ATOM 2549 C CA . THR B 1 54 ? -66.555 0.924 18.756 1.00 52.03 235 THR B CA 1
ATOM 2550 C C . THR B 1 54 ? -65.140 0.938 19.293 1.00 50.67 235 THR B C 1
ATOM 2551 O O . THR B 1 54 ? -64.922 1.105 20.488 1.00 51.12 235 THR B O 1
ATOM 2555 N N . TYR B 1 55 ? -64.183 0.869 18.378 1.00 49.67 236 TYR B N 1
ATOM 2556 C CA . TYR B 1 55 ? -62.773 1.051 18.700 1.00 49.63 236 TYR B CA 1
ATOM 2557 C C . TYR B 1 55 ? -62.260 2.319 18.069 1.00 51.38 236 TYR B C 1
ATOM 2558 O O . TYR B 1 55 ? -62.831 2.830 17.108 1.00 51.91 236 TYR B O 1
ATOM 2567 N N . SER B 1 56 ? -61.184 2.834 18.638 1.00 52.45 237 SER B N 1
ATOM 2568 C CA . SER B 1 56 ? -60.612 4.069 18.167 1.00 54.17 237 SER B CA 1
ATOM 2569 C C . SER B 1 56 ? -59.093 4.125 18.304 1.00 54.48 237 SER B C 1
ATOM 2570 O O . SER B 1 56 ? -58.522 3.528 19.216 1.00 53.10 237 SER B O 1
ATOM 2573 N N . THR B 1 57 ? -58.451 4.876 17.411 1.00 55.41 238 THR B N 1
ATOM 2574 C CA . THR B 1 57 ? -57.023 5.151 17.506 1.00 56.54 238 THR B CA 1
ATOM 2575 C C . THR B 1 57 ? -56.706 6.428 16.732 1.00 59.18 238 THR B C 1
ATOM 2576 O O . THR B 1 57 ? -57.514 6.880 15.919 1.00 57.79 238 THR B O 1
ATOM 2580 N N . ASN B 1 58 ? -55.512 6.975 16.949 1.00 61.68 239 ASN B N 1
ATOM 2581 C CA . ASN B 1 58 ? -55.041 8.138 16.197 1.00 66.49 239 ASN B CA 1
ATOM 2582 C C . ASN B 1 58 ? -54.179 7.779 14.982 1.00 66.78 239 ASN B C 1
ATOM 2583 O O . ASN B 1 58 ? -53.780 6.630 14.807 1.00 65.84 239 ASN B O 1
ATOM 2588 N N . VAL B 1 59 ? -53.896 8.771 14.142 1.00 67.63 240 VAL B N 1
ATOM 2589 C CA . VAL B 1 59 ? -53.012 8.554 13.000 1.00 68.66 240 VAL B CA 1
ATOM 2590 C C . VAL B 1 59 ? -51.566 9.000 13.263 1.00 71.32 240 VAL B C 1
ATOM 2591 O O . VAL B 1 59 ? -51.338 10.096 13.772 1.00 74.34 240 VAL B O 1
ATOM 2595 N N . ASN B 1 60 ? -50.596 8.141 12.929 1.00 72.19 241 ASN B N 1
ATOM 2596 C CA . ASN B 1 60 ? -49.181 8.474 13.118 1.00 73.73 241 ASN B CA 1
ATOM 2597 C C . ASN B 1 60 ? -48.794 9.515 12.073 1.00 74.88 241 ASN B C 1
ATOM 2598 O O . ASN B 1 60 ? -49.469 9.632 11.050 1.00 74.11 241 ASN B O 1
ATOM 2603 N N . PRO B 1 61 ? -47.711 10.279 12.318 1.00 77.71 242 PRO B N 1
ATOM 2604 C CA . PRO B 1 61 ? -47.373 11.388 11.415 1.00 78.68 242 PRO B CA 1
ATOM 2605 C C . PRO B 1 61 ? -47.130 10.913 9.988 1.00 78.93 242 PRO B C 1
ATOM 2606 O O . PRO B 1 61 ? -47.341 11.668 9.034 1.00 78.88 242 PRO B O 1
ATOM 2610 N N . ASN B 1 62 ? -46.687 9.662 9.863 1.00 79.15 243 ASN B N 1
ATOM 2611 C CA . ASN B 1 62 ? -46.482 9.021 8.568 1.00 78.19 243 ASN B CA 1
ATOM 2612 C C . ASN B 1 62 ? -47.745 8.426 7.928 1.00 74.85 243 ASN B C 1
ATOM 2613 O O . ASN B 1 62 ? -47.650 7.618 7.008 1.00 73.02 243 ASN B O 1
ATOM 2618 N N . GLY B 1 63 ? -48.919 8.805 8.423 1.00 73.42 244 GLY B N 1
ATOM 2619 C CA . GLY B 1 63 ? -50.168 8.345 7.839 1.00 71.11 244 GLY B CA 1
ATOM 2620 C C . GLY B 1 63 ? -50.687 6.960 8.214 1.00 68.50 244 GLY B C 1
ATOM 2621 O O . GLY B 1 63 ? -51.842 6.645 7.919 1.00 67.61 244 GLY B O 1
ATOM 2622 N N . THR B 1 64 ? -49.853 6.124 8.834 1.00 66.71 245 THR B N 1
ATOM 2623 C CA . THR B 1 64 ? -50.290 4.785 9.236 1.00 63.35 245 THR B CA 1
ATOM 2624 C C . THR B 1 64 ? -50.991 4.803 10.592 1.00 61.22 245 THR B C 1
ATOM 2625 O O . THR B 1 64 ? -50.896 5.767 11.340 1.00 61.41 245 THR B O 1
ATOM 2629 N N . TRP B 1 65 ? -51.672 3.710 10.913 1.00 59.15 246 TRP B N 1
ATOM 2630 C CA . TRP B 1 65 ? -52.322 3.565 12.206 1.00 57.43 246 TRP B CA 1
ATOM 2631 C C . TRP B 1 65 ? -52.443 2.081 12.524 1.00 56.32 246 TRP B C 1
ATOM 2632 O O . TRP B 1 65 ? -52.339 1.223 11.638 1.00 54.70 246 TRP B O 1
ATOM 2643 N N . SER B 1 66 ? -52.682 1.799 13.799 1.00 55.64 247 SER B N 1
ATOM 2644 C CA . SER B 1 66 ? -52.593 0.456 14.345 1.00 55.34 247 SER B CA 1
ATOM 2645 C C . SER B 1 66 ? -53.434 0.407 15.611 1.00 54.46 247 SER B C 1
ATOM 2646 O O . SER B 1 66 ? -53.402 1.342 16.412 1.00 55.64 247 SER B O 1
ATOM 2649 N N . VAL B 1 67 ? -54.218 -0.656 15.777 1.00 52.41 248 VAL B N 1
ATOM 2650 C CA . VAL B 1 67 ? -55.125 -0.736 16.916 1.00 50.60 248 VAL B CA 1
ATOM 2651 C C . VAL B 1 67 ? -55.497 -2.178 17.262 1.00 49.41 248 VAL B C 1
ATOM 2652 O O . VAL B 1 67 ? -55.870 -2.984 16.415 1.00 46.88 248 VAL B O 1
ATOM 2656 N N . SER B 1 68 ? -55.403 -2.465 18.549 1.00 49.31 249 SER B N 1
ATOM 2657 C CA . SER B 1 68 ? -55.761 -3.733 19.116 1.00 49.29 249 SER B CA 1
ATOM 2658 C C . SER B 1 68 ? -57.263 -3.907 19.292 1.00 47.94 249 SER B C 1
ATOM 2659 O O . SER B 1 68 ? -57.933 -3.042 19.836 1.00 47.99 249 SER B O 1
ATOM 2662 N N . VAL B 1 69 ? -57.796 -5.019 18.811 1.00 46.12 250 VAL B N 1
ATOM 2663 C CA . VAL B 1 69 ? -59.206 -5.314 19.012 1.00 44.98 250 VAL B CA 1
ATOM 2664 C C . VAL B 1 69 ? -59.363 -6.719 19.591 1.00 43.03 250 VAL B C 1
ATOM 2665 O O . VAL B 1 69 ? -58.470 -7.566 19.464 1.00 41.63 250 VAL B O 1
ATOM 2669 N N . ALA B 1 70 ? -60.490 -6.970 20.244 1.00 41.86 251 ALA B N 1
ATOM 2670 C CA . ALA B 1 70 ? -60.757 -8.325 20.715 1.00 40.41 251 ALA B CA 1
ATOM 2671 C C . ALA B 1 70 ? -61.010 -9.216 19.506 1.00 39.53 251 ALA B C 1
ATOM 2672 O O . ALA B 1 70 ? -61.884 -8.928 18.687 1.00 39.92 251 ALA B O 1
ATOM 2674 N N . GLY B 1 71 ? -60.226 -10.289 19.385 1.00 38.30 252 GLY B N 1
ATOM 2675 C CA . GLY B 1 71 ? -60.455 -11.277 18.361 1.00 38.91 252 GLY B CA 1
ATOM 2676 C C . GLY B 1 71 ? -61.852 -11.840 18.417 1.00 39.00 252 GLY B C 1
ATOM 2677 O O . GLY B 1 71 ? -62.429 -12.201 17.398 1.00 38.64 252 GLY B O 1
ATOM 2678 N N . SER B 1 72 ? -62.398 -11.887 19.627 1.00 39.35 253 SER B N 1
ATOM 2679 C CA . SER B 1 72 ? -63.732 -12.438 19.833 1.00 40.62 253 SER B CA 1
ATOM 2680 C C . SER B 1 72 ? -64.787 -11.556 19.147 1.00 41.60 253 SER B C 1
ATOM 2681 O O . SER B 1 72 ? -65.792 -12.073 18.635 1.00 41.77 253 SER B O 1
ATOM 2684 N N . ASP B 1 73 ? -64.541 -10.248 19.108 1.00 41.98 254 ASP B N 1
ATOM 2685 C CA . ASP B 1 73 ? -65.419 -9.332 18.367 1.00 44.34 254 ASP B CA 1
ATOM 2686 C C . ASP B 1 73 ? -65.335 -9.565 16.873 1.00 44.86 254 ASP B C 1
ATOM 2687 O O . ASP B 1 73 ? -66.324 -9.401 16.170 1.00 46.26 254 ASP B O 1
ATOM 2692 N N . LEU B 1 74 ? -64.147 -9.872 16.369 1.00 44.57 255 LEU B N 1
ATOM 2693 C CA . LEU B 1 74 ? -64.029 -10.186 14.954 1.00 45.69 255 LEU B CA 1
ATOM 2694 C C . LEU B 1 74 ? -64.736 -11.505 14.611 1.00 46.52 255 LEU B C 1
ATOM 2695 O O . LEU B 1 74 ? -65.419 -11.600 13.584 1.00 47.29 255 LEU B O 1
ATOM 2700 N N . SER B 1 75 ? -64.562 -12.532 15.438 1.00 47.11 256 SER B N 1
ATOM 2701 C CA . SER B 1 75 ? -65.187 -13.819 15.118 1.00 48.52 256 SER B CA 1
ATOM 2702 C C . SER B 1 75 ? -66.716 -13.727 15.210 1.00 50.26 256 SER B C 1
ATOM 2703 O O . SER B 1 75 ? -67.416 -14.421 14.469 1.00 52.90 256 SER B O 1
ATOM 2706 N N . ALA B 1 76 ? -67.226 -12.902 16.127 1.00 50.75 257 ALA B N 1
ATOM 2707 C CA . ALA B 1 76 ? -68.672 -12.690 16.282 1.00 52.49 257 ALA B CA 1
ATOM 2708 C C . ALA B 1 76 ? -69.276 -11.693 15.282 1.00 54.29 257 ALA B C 1
ATOM 2709 O O . ALA B 1 76 ? -70.488 -11.683 15.094 1.00 57.06 257 ALA B O 1
ATOM 2711 N N . ASP B 1 77 ? -68.450 -10.863 14.647 1.00 53.76 258 ASP B N 1
ATOM 2712 C CA . ASP B 1 77 ? -68.945 -9.797 13.780 1.00 55.36 258 ASP B CA 1
ATOM 2713 C C . ASP B 1 77 ? -69.846 -10.350 12.677 1.00 58.51 258 ASP B C 1
ATOM 2714 O O . ASP B 1 77 ? -69.449 -11.223 11.907 1.00 56.11 258 ASP B O 1
ATOM 2719 N N . SER B 1 78 ? -71.069 -9.836 12.632 1.00 62.03 259 SER B N 1
ATOM 2720 C CA . SER B 1 78 ? -72.148 -10.416 11.834 1.00 65.05 259 SER B CA 1
ATOM 2721 C C . SER B 1 78 ? -71.869 -10.680 10.350 1.00 63.36 259 SER B C 1
ATOM 2722 O O . SER B 1 78 ? -72.117 -11.778 9.851 1.00 63.02 259 SER B O 1
ATOM 2725 N N . ASP B 1 79 ? -71.360 -9.676 9.652 1.00 61.68 260 ASP B N 1
ATOM 2726 C CA . ASP B 1 79 ? -71.127 -9.776 8.218 1.00 62.46 260 ASP B CA 1
ATOM 2727 C C . ASP B 1 79 ? -69.671 -10.030 7.853 1.00 60.59 260 ASP B C 1
ATOM 2728 O O . ASP B 1 79 ? -69.323 -10.003 6.672 1.00 61.93 260 ASP B O 1
ATOM 2733 N N . ARG B 1 80 ? -68.829 -10.262 8.858 1.00 58.48 261 ARG B N 1
ATOM 2734 C CA . ARG B 1 80 ? -67.383 -10.411 8.655 1.00 57.58 261 ARG B CA 1
ATOM 2735 C C . ARG B 1 80 ? -66.745 -9.233 7.896 1.00 56.98 261 ARG B C 1
ATOM 2736 O O . ARG B 1 80 ? -65.881 -9.424 7.040 1.00 56.13 261 ARG B O 1
ATOM 2744 N N . ILE B 1 81 ? -67.185 -8.018 8.204 1.00 57.27 262 ILE B N 1
ATOM 2745 C CA . ILE B 1 81 ? -66.569 -6.819 7.634 1.00 58.04 262 ILE B CA 1
ATOM 2746 C C . ILE B 1 81 ? -66.281 -5.807 8.734 1.00 55.99 262 ILE B C 1
ATOM 2747 O O . ILE B 1 81 ? -67.132 -5.521 9.574 1.00 55.45 262 ILE B O 1
ATOM 2752 N N . VAL B 1 82 ? -65.058 -5.295 8.745 1.00 55.48 263 VAL B N 1
ATOM 2753 C CA . VAL B 1 82 ? -64.706 -4.191 9.616 1.00 55.00 263 VAL B CA 1
ATOM 2754 C C . VAL B 1 82 ? -65.166 -2.891 8.964 1.00 55.36 263 VAL B C 1
ATOM 2755 O O . VAL B 1 82 ? -64.776 -2.608 7.837 1.00 56.93 263 VAL B O 1
ATOM 2759 N N . ASP B 1 83 ? -65.998 -2.111 9.656 1.00 55.48 264 ASP B N 1
ATOM 2760 C CA . ASP B 1 83 ? -66.273 -0.724 9.244 1.00 57.30 264 ASP B CA 1
ATOM 2761 C C . ASP B 1 83 ? -65.352 0.261 9.944 1.00 56.50 264 ASP B C 1
ATOM 2762 O O . ASP B 1 83 ? -65.162 0.189 11.160 1.00 55.85 264 ASP B O 1
ATOM 2767 N N . ALA B 1 84 ? -64.774 1.169 9.164 1.00 55.88 265 ALA B N 1
ATOM 2768 C CA . ALA B 1 84 ? -63.893 2.186 9.709 1.00 55.64 265 ALA B CA 1
ATOM 2769 C C . ALA B 1 84 ? -64.231 3.536 9.096 1.00 56.86 265 ALA B C 1
ATOM 2770 O O . ALA B 1 84 ? -64.644 3.638 7.940 1.00 57.38 265 ALA B O 1
ATOM 2772 N N . SER B 1 85 ? -64.069 4.579 9.886 1.00 57.54 266 SER B N 1
ATOM 2773 C CA . SER B 1 85 ? -64.079 5.916 9.332 1.00 59.65 266 SER B CA 1
ATOM 2774 C C . SER B 1 85 ? -63.038 6.773 10.037 1.00 59.35 266 SER B C 1
ATOM 2775 O O . SER B 1 85 ? -62.623 6.477 11.162 1.00 57.51 266 SER B O 1
ATOM 2778 N N . VAL B 1 86 ? -62.633 7.849 9.380 1.00 60.45 267 VAL B N 1
ATOM 2779 C CA . VAL B 1 86 ? -61.606 8.718 9.936 1.00 61.53 267 VAL B CA 1
ATOM 2780 C C . VAL B 1 86 ? -62.010 10.183 9.820 1.00 63.27 267 VAL B C 1
ATOM 2781 O O . VAL B 1 86 ? -62.678 10.577 8.872 1.00 63.69 267 VAL B O 1
ATOM 2785 N N . VAL B 1 87 ? -61.632 10.969 10.821 1.00 64.11 268 VAL B N 1
ATOM 2786 C CA . VAL B 1 87 ? -61.647 12.417 10.712 1.00 66.82 268 VAL B CA 1
ATOM 2787 C C . VAL B 1 87 ? -60.225 12.948 10.846 1.00 68.23 268 VAL B C 1
ATOM 2788 O O . VAL B 1 87 ? -59.474 12.536 11.735 1.00 66.27 268 VAL B O 1
ATOM 2792 N N . VAL B 1 88 ? -59.857 13.860 9.953 1.00 70.82 269 VAL B N 1
ATOM 2793 C CA . VAL B 1 88 ? -58.522 14.433 9.979 1.00 73.21 269 VAL B CA 1
ATOM 2794 C C . VAL B 1 88 ? -58.620 15.943 10.133 1.00 75.97 269 VAL B C 1
ATOM 2795 O O . VAL B 1 88 ? -59.620 16.520 9.742 1.00 76.89 269 VAL B O 1
ATOM 2799 N N . THR B 1 89 ? -57.599 16.569 10.720 1.00 76.39 270 THR B N 1
ATOM 2800 C CA . THR B 1 89 ? -57.570 18.025 10.917 1.00 78.95 270 THR B CA 1
ATOM 2801 C C . THR B 1 89 ? -56.168 18.537 10.591 1.00 81.22 270 THR B C 1
ATOM 2802 O O . THR B 1 89 ? -55.187 17.905 10.979 1.00 81.00 270 THR B O 1
ATOM 2806 N N . ASN B 1 90 ? -56.045 19.668 9.896 1.00 83.98 271 ASN B N 1
ATOM 2807 C CA . ASN B 1 90 ? -54.718 20.253 9.709 1.00 86.95 271 ASN B CA 1
ATOM 2808 C C . ASN B 1 90 ? -54.540 21.653 10.300 1.00 89.22 271 ASN B C 1
ATOM 2809 O O . ASN B 1 90 ? -54.122 22.564 9.597 1.00 92.69 271 ASN B O 1
ATOM 2814 N N . GLY B 1 91 ? -54.874 21.834 11.573 1.00 89.01 272 GLY B N 1
ATOM 2815 C CA . GLY B 1 91 ? -54.677 23.119 12.236 1.00 93.09 272 GLY B CA 1
ATOM 2816 C C . GLY B 1 91 ? -54.615 24.388 11.379 1.00 95.01 272 GLY B C 1
ATOM 2817 O O . GLY B 1 91 ? -53.678 25.174 11.461 1.00 97.55 272 GLY B O 1
ATOM 2818 N N . ALA B 1 92 ? -55.563 24.530 10.467 1.00 96.24 273 ALA B N 1
ATOM 2819 C CA . ALA B 1 92 ? -56.136 25.828 10.145 1.00 97.10 273 ALA B CA 1
ATOM 2820 C C . ALA B 1 92 ? -57.567 25.541 10.527 1.00 95.20 273 ALA B C 1
ATOM 2821 O O . ALA B 1 92 ? -58.465 26.389 10.487 1.00 96.56 273 ALA B O 1
ATOM 2823 N N . GLY B 1 93 ? -57.723 24.287 10.946 1.00 91.66 274 GLY B N 1
ATOM 2824 C CA . GLY B 1 93 ? -58.968 23.741 11.437 1.00 89.20 274 GLY B CA 1
ATOM 2825 C C . GLY B 1 93 ? -59.848 23.206 10.335 1.00 87.08 274 GLY B C 1
ATOM 2826 O O . GLY B 1 93 ? -61.014 22.912 10.570 1.00 87.07 274 GLY B O 1
ATOM 2827 N N . GLN B 1 94 ? -59.296 23.087 9.131 1.00 84.95 275 GLN B N 1
ATOM 2828 C CA . GLN B 1 94 ? -59.952 22.339 8.070 1.00 83.03 275 GLN B CA 1
ATOM 2829 C C . GLN B 1 94 ? -59.990 20.872 8.467 1.00 80.30 275 GLN B C 1
ATOM 2830 O O . GLN B 1 94 ? -59.041 20.371 9.067 1.00 77.76 275 GLN B O 1
ATOM 2836 N N . GLN B 1 95 ? -61.093 20.202 8.160 1.00 80.97 276 GLN B N 1
ATOM 2837 C CA . GLN B 1 95 ? -61.177 18.767 8.355 1.00 80.28 276 GLN B CA 1
ATOM 2838 C C . GLN B 1 95 ? -61.502 18.024 7.067 1.00 78.56 276 GLN B C 1
ATOM 2839 O O . GLN B 1 95 ? -61.886 18.628 6.059 1.00 78.20 276 GLN B O 1
ATOM 2845 N N . GLY B 1 96 ? -61.304 16.712 7.114 1.00 76.67 277 GLY B N 1
ATOM 2846 C CA . GLY B 1 96 ? -61.663 15.828 6.030 1.00 75.51 277 GLY B CA 1
ATOM 2847 C C . GLY B 1 96 ? -62.008 14.486 6.640 1.00 73.19 277 GLY B C 1
ATOM 2848 O O . GLY B 1 96 ? -61.435 14.086 7.653 1.00 73.14 277 GLY B O 1
ATOM 2849 N N . THR B 1 97 ? -62.967 13.809 6.026 1.00 71.96 278 THR B N 1
ATOM 2850 C CA . THR B 1 97 ? -63.386 12.491 6.461 1.00 70.30 278 THR B CA 1
ATOM 2851 C C . THR B 1 97 ? -63.271 11.505 5.317 1.00 69.27 278 THR B C 1
ATOM 2852 O O . THR B 1 97 ? -63.341 11.888 4.142 1.00 68.78 278 THR B O 1
ATOM 2856 N N . ALA B 1 98 ? -63.060 10.239 5.675 1.00 67.86 279 ALA B N 1
ATOM 2857 C CA . ALA B 1 98 ? -63.225 9.145 4.735 1.00 67.29 279 ALA B CA 1
ATOM 2858 C C . ALA B 1 98 ? -63.675 7.869 5.456 1.00 66.10 279 ALA B C 1
ATOM 2859 O O . ALA B 1 98 ? -63.538 7.744 6.676 1.00 64.40 279 ALA B O 1
ATOM 2861 N N . ASP B 1 99 ? -64.174 6.914 4.676 1.00 65.87 280 ASP B N 1
ATOM 2862 C CA . ASP B 1 99 ? -64.708 5.661 5.194 1.00 65.84 280 ASP B CA 1
ATOM 2863 C C . ASP B 1 99 ? -63.881 4.542 4.603 1.00 63.96 280 ASP B C 1
ATOM 2864 O O . ASP B 1 99 ? -63.168 4.739 3.622 1.00 63.49 280 ASP B O 1
ATOM 2869 N N . SER B 1 100 ? -63.985 3.357 5.174 1.00 62.83 281 SER B N 1
ATOM 2870 C CA . SER B 1 100 ? -63.292 2.237 4.579 1.00 62.35 281 SER B CA 1
ATOM 2871 C C . SER B 1 100 ? -63.917 0.962 5.055 1.00 61.14 281 SER B C 1
ATOM 2872 O O . SER B 1 100 ? -64.644 0.938 6.049 1.00 60.73 281 SER B O 1
ATOM 2875 N N . THR B 1 101 ? -63.598 -0.105 4.342 1.00 61.41 282 THR B N 1
ATOM 2876 C CA . THR B 1 101 ? -64.102 -1.410 4.681 1.00 61.78 282 THR B CA 1
ATOM 2877 C C . THR B 1 101 ? -63.006 -2.476 4.542 1.00 60.48 282 THR B C 1
ATOM 2878 O O . THR B 1 101 ? -62.078 -2.332 3.735 1.00 59.98 282 THR B O 1
ATOM 2882 N N . GLU B 1 102 ? -63.132 -3.549 5.320 1.00 58.90 283 GLU B N 1
ATOM 2883 C CA . GLU B 1 102 ? -62.255 -4.705 5.180 1.00 58.68 283 GLU B CA 1
ATOM 2884 C C . GLU B 1 102 ? -63.030 -5.972 5.545 1.00 57.81 283 GLU B C 1
ATOM 2885 O O . GLU B 1 102 ? -63.427 -6.165 6.690 1.00 57.11 283 GLU B O 1
ATOM 2891 N N . SER B 1 103 ? -63.246 -6.844 4.576 1.00 58.53 284 SER B N 1
ATOM 2892 C CA . SER B 1 103 ? -63.855 -8.131 4.878 1.00 58.38 284 SER B CA 1
ATOM 2893 C C . SER B 1 103 ? -62.810 -9.201 5.227 1.00 56.14 284 SER B C 1
ATOM 2894 O O . SER B 1 103 ? -61.628 -9.088 4.880 1.00 55.79 284 SER B O 1
ATOM 2897 N N . PHE B 1 104 ? -63.254 -10.227 5.940 1.00 54.11 285 PHE B N 1
ATOM 2898 C CA . PHE B 1 104 ? -62.377 -11.296 6.387 1.00 52.33 285 PHE B CA 1
ATOM 2899 C C . PHE B 1 104 ? -63.154 -12.588 6.533 1.00 51.97 285 PHE B C 1
ATOM 2900 O O . PHE B 1 104 ? -64.385 -12.594 6.481 1.00 52.24 285 PHE B O 1
ATOM 2908 N N . ILE B 1 105 ? -62.414 -13.679 6.703 1.00 51.21 286 ILE B N 1
ATOM 2909 C CA . ILE B 1 105 ? -62.985 -14.990 6.932 1.00 51.42 286 ILE B CA 1
ATOM 2910 C C . ILE B 1 105 ? -62.727 -15.408 8.361 1.00 49.31 286 ILE B C 1
ATOM 2911 O O . ILE B 1 105 ? -61.686 -15.076 8.923 1.00 48.51 286 ILE B O 1
ATOM 2916 N N . VAL B 1 106 ? -63.716 -16.053 8.971 1.00 48.57 287 VAL B N 1
ATOM 2917 C CA . VAL B 1 106 ? -63.519 -16.704 10.256 1.00 47.07 287 VAL B CA 1
ATOM 2918 C C . VAL B 1 106 ? -63.513 -18.194 10.049 1.00 46.47 287 VAL B C 1
ATOM 2919 O O . VAL B 1 106 ? -64.457 -18.763 9.496 1.00 46.91 287 VAL B O 1
ATOM 2923 N N . LYS B 1 107 ? -62.420 -18.816 10.473 1.00 45.46 288 LYS B N 1
ATOM 2924 C CA . LYS B 1 107 ? -62.243 -20.253 10.382 1.00 44.48 288 LYS B CA 1
ATOM 2925 C C . LYS B 1 107 ? -61.516 -20.720 11.632 1.00 43.15 288 LYS B C 1
ATOM 2926 O O . LYS B 1 107 ? -60.295 -20.706 11.693 1.00 42.03 288 LYS B O 1
ATOM 2932 N N . THR B 1 108 ? -62.274 -21.103 12.645 1.00 43.17 289 THR B N 1
ATOM 2933 C CA . THR B 1 108 ? -61.693 -21.394 13.947 1.00 42.67 289 THR B CA 1
ATOM 2934 C C . THR B 1 108 ? -61.542 -22.857 14.236 1.00 42.20 289 THR B C 1
ATOM 2935 O O . THR B 1 108 ? -61.082 -23.222 15.310 1.00 42.53 289 THR B O 1
ATOM 2939 N N . SER B 1 109 ? -61.931 -23.702 13.292 1.00 42.17 290 SER B N 1
ATOM 2940 C CA . SER B 1 109 ? -61.556 -25.099 13.391 1.00 41.93 290 SER B CA 1
ATOM 2941 C C . SER B 1 109 ? -61.300 -25.725 12.031 1.00 41.43 290 SER B C 1
ATOM 2942 O O . SER B 1 109 ? -61.631 -25.170 10.980 1.00 41.76 290 SER B O 1
ATOM 2945 N N . SER B 1 110 ? -60.722 -26.910 12.060 1.00 40.74 291 SER B N 1
ATOM 2946 C CA . SER B 1 110 ? -60.399 -27.567 10.829 1.00 40.88 291 SER B CA 1
ATOM 2947 C C . SER B 1 110 ? -60.658 -29.057 10.985 1.00 40.34 291 SER B C 1
ATOM 2948 O O . SER B 1 110 ? -60.519 -29.590 12.085 1.00 39.55 291 SER B O 1
ATOM 2951 N N . ARG B 1 111 ? -60.999 -29.719 9.883 1.00 40.74 292 ARG B N 1
ATOM 2952 C CA . ARG B 1 111 ? -61.360 -31.125 9.911 1.00 40.78 292 ARG B CA 1
ATOM 2953 C C . ARG B 1 111 ? -60.481 -31.861 8.930 1.00 40.44 292 ARG B C 1
ATOM 2954 O O . ARG B 1 111 ? -60.255 -31.392 7.806 1.00 41.14 292 ARG B O 1
ATOM 2962 N N . ALA B 1 112 ? -60.019 -33.026 9.352 1.00 39.45 293 ALA B N 1
ATOM 2963 C CA . ALA B 1 112 ? -59.188 -33.883 8.517 1.00 39.39 293 ALA B CA 1
ATOM 2964 C C . ALA B 1 112 ? -59.765 -35.272 8.530 1.00 39.42 293 ALA B C 1
ATOM 2965 O O . ALA B 1 112 ? -60.143 -35.761 9.586 1.00 38.44 293 ALA B O 1
ATOM 2967 N N . THR B 1 113 ? -59.800 -35.928 7.380 1.00 40.38 294 THR B N 1
ATOM 2968 C CA . THR B 1 113 ? -60.229 -37.311 7.377 1.00 40.73 294 THR B CA 1
ATOM 2969 C C . THR B 1 113 ? -59.090 -38.242 6.937 1.00 40.64 294 THR B C 1
ATOM 2970 O O . THR B 1 113 ? -58.121 -37.805 6.309 1.00 40.84 294 THR B O 1
ATOM 2974 N N . ILE B 1 114 ? -59.250 -39.534 7.225 1.00 40.73 295 ILE B N 1
ATOM 2975 C CA . ILE B 1 114 ? -58.313 -40.541 6.760 1.00 41.13 295 ILE B CA 1
ATOM 2976 C C . ILE B 1 114 ? -59.049 -41.875 6.624 1.00 42.44 295 ILE B C 1
ATOM 2977 O O . ILE B 1 114 ? -59.876 -42.217 7.473 1.00 41.75 295 ILE B O 1
ATOM 2982 N N . ARG B 1 115 ? -58.778 -42.594 5.534 1.00 44.40 296 ARG B N 1
ATOM 2983 C CA . ARG B 1 115 ? -59.199 -43.980 5.403 1.00 45.89 296 ARG B CA 1
ATOM 2984 C C . ARG B 1 115 ? -58.048 -44.941 5.074 1.00 45.39 296 ARG B C 1
ATOM 2985 O O . ARG B 1 115 ? -57.046 -44.560 4.472 1.00 45.60 296 ARG B O 1
ATOM 2993 N N . VAL B 1 116 ? -58.230 -46.199 5.459 1.00 44.86 297 VAL B N 1
ATOM 2994 C CA . VAL B 1 116 ? -57.237 -47.242 5.230 1.00 44.66 297 VAL B CA 1
ATOM 2995 C C . VAL B 1 116 ? -57.815 -48.349 4.382 1.00 46.38 297 VAL B C 1
ATOM 2996 O O . VAL B 1 116 ? -58.847 -48.919 4.727 1.00 46.55 297 VAL B O 1
ATOM 3000 N N . ASN B 1 117 ? -57.141 -48.653 3.277 1.00 47.80 298 ASN B N 1
ATOM 3001 C CA . ASN B 1 117 ? -57.549 -49.720 2.395 1.00 49.79 298 ASN B CA 1
ATOM 3002 C C . ASN B 1 117 ? -57.457 -51.077 3.099 1.00 48.78 298 ASN B C 1
ATOM 3003 O O . ASN B 1 117 ? -57.042 -51.179 4.249 1.00 46.51 298 ASN B O 1
ATOM 3008 N N . SER B 1 118 ? -57.890 -52.111 2.406 1.00 50.64 299 SER B N 1
ATOM 3009 C CA . SER B 1 118 ? -57.824 -53.453 2.955 1.00 50.20 299 SER B CA 1
ATOM 3010 C C . SER B 1 118 ? -56.381 -53.934 3.150 1.00 49.15 299 SER B C 1
ATOM 3011 O O . SER B 1 118 ? -55.509 -53.643 2.339 1.00 50.03 299 SER B O 1
ATOM 3014 N N . ILE B 1 119 ? -56.153 -54.655 4.244 1.00 47.37 300 ILE B N 1
ATOM 3015 C CA . ILE B 1 119 ? -54.873 -55.317 4.547 1.00 46.41 300 ILE B CA 1
ATOM 3016 C C . ILE B 1 119 ? -54.672 -56.539 3.646 1.00 48.60 300 ILE B C 1
ATOM 3017 O O . ILE B 1 119 ? -55.163 -57.630 3.928 1.00 48.96 300 ILE B O 1
ATOM 3022 N N . THR B 1 120 ? -53.974 -56.310 2.537 1.00 50.45 301 THR B N 1
ATOM 3023 C CA . THR B 1 120 ? -53.860 -57.212 1.388 1.00 53.23 301 THR B CA 1
ATOM 3024 C C . THR B 1 120 ? -55.221 -57.297 0.720 1.00 55.73 301 THR B C 1
ATOM 3025 O O . THR B 1 120 ? -56.218 -56.843 1.273 1.00 54.80 301 THR B O 1
ATOM 3029 N N . SER B 1 121 ? -55.264 -57.919 -0.452 1.00 59.26 302 SER B N 1
ATOM 3030 C CA . SER B 1 121 ? -56.440 -57.818 -1.314 1.00 62.57 302 SER B CA 1
ATOM 3031 C C . SER B 1 121 ? -57.758 -58.288 -0.699 1.00 63.64 302 SER B C 1
ATOM 3032 O O . SER B 1 121 ? -58.804 -57.696 -0.976 1.00 65.31 302 SER B O 1
ATOM 3035 N N . ASP B 1 122 ? -57.707 -59.280 0.186 1.00 30.41 303 ASP B N 1
ATOM 3036 C CA . ASP B 1 122 ? -58.940 -59.868 0.735 1.00 32.04 303 ASP B CA 1
ATOM 3037 C C . ASP B 1 122 ? -59.106 -59.466 2.194 1.00 31.38 303 ASP B C 1
ATOM 3038 O O . ASP B 1 122 ? -60.010 -59.941 2.856 1.00 31.19 303 ASP B O 1
ATOM 3043 N N . ASP B 1 123 ? -58.230 -58.579 2.695 1.00 29.85 304 ASP B N 1
ATOM 3044 C CA . ASP B 1 123 ? -58.355 -58.096 4.079 1.00 29.92 304 ASP B CA 1
ATOM 3045 C C . ASP B 1 123 ? -58.095 -59.215 5.093 1.00 30.30 304 ASP B C 1
ATOM 3046 O O . ASP B 1 123 ? -58.491 -59.122 6.267 1.00 30.91 304 ASP B O 1
ATOM 3051 N N . VAL B 1 124 ? -57.425 -60.274 4.623 1.00 30.09 305 VAL B N 1
ATOM 3052 C CA . VAL B 1 124 ? -56.985 -61.369 5.470 1.00 30.15 305 VAL B CA 1
ATOM 3053 C C . VAL B 1 124 ? -55.483 -61.532 5.352 1.00 28.50 305 VAL B C 1
ATOM 3054 O O . VAL B 1 124 ? -54.930 -61.590 4.246 1.00 27.44 305 VAL B O 1
ATOM 3058 N N . VAL B 1 125 ? -54.820 -61.622 6.494 1.00 28.54 306 VAL B N 1
ATOM 3059 C CA . VAL B 1 125 ? -53.402 -61.921 6.500 1.00 28.91 306 VAL B CA 1
ATOM 3060 C C . VAL B 1 125 ? -53.199 -63.443 6.581 1.00 30.02 306 VAL B C 1
ATOM 3061 O O . VAL B 1 125 ? -53.428 -64.037 7.640 1.00 30.86 306 VAL B O 1
ATOM 3065 N N . ASN B 1 126 ? -52.757 -64.070 5.490 1.00 30.22 307 ASN B N 1
ATOM 3066 C CA . ASN B 1 126 ? -52.493 -65.523 5.548 1.00 31.87 307 ASN B CA 1
ATOM 3067 C C . ASN B 1 126 ? -51.071 -65.850 5.982 1.00 33.31 307 ASN B C 1
ATOM 3068 O O . ASN B 1 126 ? -50.291 -64.966 6.296 1.00 33.14 307 ASN B O 1
ATOM 3073 N N . ALA B 1 127 ? -50.750 -67.135 6.017 1.00 34.84 308 ALA B N 1
ATOM 3074 C CA . ALA B 1 127 ? -49.435 -67.578 6.475 1.00 36.76 308 ALA B CA 1
ATOM 3075 C C . ALA B 1 127 ? -48.266 -66.959 5.706 1.00 36.99 308 ALA B C 1
ATOM 3076 O O . ALA B 1 127 ? -47.327 -66.461 6.302 1.00 37.79 308 ALA B O 1
ATOM 3078 N N . GLU B 1 128 ? -48.318 -67.012 4.384 1.00 37.04 309 GLU B N 1
ATOM 3079 C CA . GLU B 1 128 ? -47.250 -66.496 3.562 1.00 38.49 309 GLU B CA 1
ATOM 3080 C C . GLU B 1 128 ? -47.117 -64.964 3.727 1.00 36.77 309 GLU B C 1
ATOM 3081 O O . GLU B 1 128 ? -46.017 -64.417 3.735 1.00 37.39 309 GLU B O 1
ATOM 3087 N N . GLU B 1 129 ? -48.241 -64.283 3.868 1.00 34.43 310 GLU B N 1
ATOM 3088 C CA . GLU B 1 129 ? -48.221 -62.827 4.001 1.00 33.38 310 GLU B CA 1
ATOM 3089 C C . GLU B 1 129 ? -47.674 -62.444 5.363 1.00 34.26 310 GLU B C 1
ATOM 3090 O O . GLU B 1 129 ? -47.046 -61.391 5.531 1.00 34.39 310 GLU B O 1
ATOM 3096 N N . SER B 1 130 ? -47.897 -63.318 6.341 1.00 35.17 311 SER B N 1
ATOM 3097 C CA . SER B 1 130 ? -47.433 -63.078 7.703 1.00 36.68 311 SER B CA 1
ATOM 3098 C C . SER B 1 130 ? -45.929 -63.174 7.817 1.00 39.49 311 SER B C 1
ATOM 3099 O O . SER B 1 130 ? -45.357 -62.740 8.822 1.00 40.60 311 SER B O 1
ATOM 3102 N N . ASN B 1 131 ? -45.297 -63.725 6.777 1.00 41.06 312 ASN B N 1
ATOM 3103 C CA . ASN B 1 131 ? -43.838 -63.823 6.704 1.00 44.54 312 ASN B CA 1
ATOM 3104 C C . ASN B 1 131 ? -43.256 -62.895 5.658 1.00 44.30 312 ASN B C 1
ATOM 3105 O O . ASN B 1 131 ? -42.126 -63.099 5.179 1.00 46.11 312 ASN B O 1
ATOM 3110 N N . SER B 1 132 ? -44.006 -61.833 5.360 1.00 41.34 313 SER B N 1
ATOM 3111 C CA . SER B 1 132 ? -43.631 -60.920 4.303 1.00 41.13 313 SER B CA 1
ATOM 3112 C C . SER B 1 132 ? -43.800 -59.474 4.735 1.00 39.89 313 SER B C 1
ATOM 3113 O O . SER B 1 132 ? -44.323 -59.175 5.820 1.00 38.76 313 SER B O 1
ATOM 3116 N N . THR B 1 133 ? -43.420 -58.591 3.819 1.00 39.31 314 THR B N 1
ATOM 3117 C CA . THR B 1 133 ? -43.762 -57.190 3.911 1.00 37.43 314 THR B CA 1
ATOM 3118 C C . THR B 1 133 ? -45.169 -57.010 3.371 1.00 35.09 314 THR B C 1
ATOM 3119 O O . THR B 1 133 ? -45.464 -57.485 2.281 1.00 34.84 314 THR B O 1
ATOM 3123 N N . ILE B 1 134 ? -46.032 -56.325 4.123 1.00 33.59 315 ILE B N 1
ATOM 3124 C CA . ILE B 1 134 ? -47.377 -56.013 3.635 1.00 32.81 315 ILE B CA 1
ATOM 3125 C C . ILE B 1 134 ? -47.590 -54.496 3.536 1.00 32.72 315 ILE B C 1
ATOM 3126 O O . ILE B 1 134 ? -47.349 -53.767 4.497 1.00 33.02 315 ILE B O 1
ATOM 3131 N N . THR B 1 135 ? -48.050 -54.038 2.378 1.00 32.50 316 THR B N 1
ATOM 3132 C CA . THR B 1 135 ? -48.334 -52.624 2.173 1.00 32.25 316 THR B CA 1
ATOM 3133 C C . THR B 1 135 ? -49.612 -52.248 2.905 1.00 31.07 316 THR B C 1
ATOM 3134 O O . THR B 1 135 ? -50.663 -52.838 2.661 1.00 30.91 316 THR B O 1
ATOM 3138 N N . VAL B 1 136 ? -49.529 -51.277 3.804 1.00 29.95 317 VAL B N 1
ATOM 3139 C CA . VAL B 1 136 ? -50.722 -50.689 4.396 1.00 28.68 317 VAL B CA 1
ATOM 3140 C C . VAL B 1 136 ? -50.896 -49.341 3.727 1.00 28.16 317 VAL B C 1
ATOM 3141 O O . VAL B 1 136 ? -49.973 -48.517 3.749 1.00 27.92 317 VAL B O 1
ATOM 3145 N N . SER B 1 137 ? -52.055 -49.108 3.125 1.00 27.25 318 SER B N 1
ATOM 3146 C CA . SER B 1 137 ? -52.214 -47.890 2.327 1.00 27.93 318 SER B CA 1
ATOM 3147 C C . SER B 1 137 ? -53.582 -47.254 2.530 1.00 28.17 318 SER B C 1
ATOM 3148 O O . SER B 1 137 ? -54.460 -47.840 3.158 1.00 27.48 318 SER B O 1
ATOM 3151 N N . GLY B 1 138 ? -53.757 -46.034 2.033 1.00 29.22 319 GLY B N 1
ATOM 3152 C CA . GLY B 1 138 ? -55.018 -45.347 2.238 1.00 29.87 319 GLY B CA 1
ATOM 3153 C C . GLY B 1 138 ? -54.981 -43.986 1.594 1.00 31.14 319 GLY B C 1
ATOM 3154 O O . GLY B 1 138 ? -54.203 -43.763 0.682 1.00 30.96 319 GLY B O 1
ATOM 3155 N N . ARG B 1 139 ? -55.886 -43.101 1.995 1.00 32.55 320 ARG B N 1
ATOM 3156 C CA A ARG B 1 139 ? -55.738 -41.702 1.620 0.50 33.51 320 ARG B CA 1
ATOM 3157 C CA B ARG B 1 139 ? -55.797 -41.706 1.592 0.50 33.77 320 ARG B CA 1
ATOM 3158 C C . ARG B 1 139 ? -56.301 -40.789 2.705 1.00 33.97 320 ARG B C 1
ATOM 3159 O O . ARG B 1 139 ? -56.836 -41.255 3.710 1.00 33.53 320 ARG B O 1
ATOM 3174 N N . VAL B 1 140 ? -56.091 -39.486 2.547 1.00 29.59 321 VAL B N 1
ATOM 3175 C CA . VAL B 1 140 ? -56.545 -38.539 3.552 1.00 29.11 321 VAL B CA 1
ATOM 3176 C C . VAL B 1 140 ? -57.505 -37.573 2.872 1.00 28.80 321 VAL B C 1
ATOM 3177 O O . VAL B 1 140 ? -57.530 -37.463 1.638 1.00 28.78 321 VAL B O 1
ATOM 3181 N N . GLY B 1 141 ? -58.351 -36.931 3.647 1.00 28.56 322 GLY B N 1
ATOM 3182 C CA . GLY B 1 141 ? -59.274 -35.989 3.040 1.00 29.54 322 GLY B CA 1
ATOM 3183 C C . GLY B 1 141 ? -59.540 -34.712 3.825 1.00 30.00 322 GLY B C 1
ATOM 3184 O O . GLY B 1 141 ? -58.947 -34.478 4.882 1.00 29.97 322 GLY B O 1
ATOM 3185 N N . LEU B 1 142 ? -60.523 -33.957 3.336 1.00 31.10 323 LEU B N 1
ATOM 3186 C CA . LEU B 1 142 ? -60.906 -32.624 3.835 1.00 31.88 323 LEU B CA 1
ATOM 3187 C C . LEU B 1 142 ? -59.662 -31.740 3.939 1.00 31.70 323 LEU B C 1
ATOM 3188 O O . LEU B 1 142 ? -58.985 -31.569 2.925 1.00 30.63 323 LEU B O 1
ATOM 3193 N N . ASP B 1 143 ? -59.335 -31.188 5.110 1.00 32.77 324 ASP B N 1
ATOM 3194 C CA . ASP B 1 143 ? -58.163 -30.292 5.176 1.00 33.75 324 ASP B CA 1
ATOM 3195 C C . ASP B 1 143 ? -56.800 -30.980 5.293 1.00 33.41 324 ASP B C 1
ATOM 3196 O O . ASP B 1 143 ? -55.772 -30.308 5.259 1.00 33.07 324 ASP B O 1
ATOM 3201 N N . ALA B 1 144 ? -56.786 -32.300 5.414 1.00 32.45 325 ALA B N 1
ATOM 3202 C CA . ALA B 1 144 ? -55.523 -33.043 5.396 1.00 32.21 325 ALA B CA 1
ATOM 3203 C C . ALA B 1 144 ? -54.808 -32.854 4.068 1.00 32.59 325 ALA B C 1
ATOM 3204 O O . ALA B 1 144 ? -55.462 -32.776 3.022 1.00 33.40 325 ALA B O 1
ATOM 3206 N N . SER B 1 145 ? -53.471 -32.809 4.106 1.00 32.27 326 SER B N 1
ATOM 3207 C CA . SER B 1 145 ? -52.698 -32.327 2.962 1.00 32.69 326 SER B CA 1
ATOM 3208 C C . SER B 1 145 ? -51.468 -33.165 2.674 1.00 32.39 326 SER B C 1
ATOM 3209 O O . SER B 1 145 ? -50.876 -33.741 3.595 1.00 31.98 326 SER B O 1
ATOM 3212 N N . ALA B 1 146 ? -51.079 -33.203 1.396 1.00 32.06 327 ALA B N 1
ATOM 3213 C CA . ALA B 1 146 ? -49.758 -33.662 0.994 1.00 33.14 327 ALA B CA 1
ATOM 3214 C C . ALA B 1 146 ? -48.719 -33.162 1.984 1.00 33.19 327 ALA B C 1
ATOM 3215 O O . ALA B 1 146 ? -48.700 -31.969 2.323 1.00 33.21 327 ALA B O 1
ATOM 3217 N N . GLY B 1 147 ? -47.862 -34.066 2.443 1.00 32.58 328 GLY B N 1
ATOM 3218 C CA . GLY B 1 147 ? -46.746 -33.685 3.295 1.00 33.30 328 GLY B CA 1
ATOM 3219 C C . GLY B 1 147 ? -47.029 -33.874 4.783 1.00 33.39 328 GLY B C 1
ATOM 3220 O O . GLY B 1 147 ? -46.101 -33.813 5.608 1.00 34.16 328 GLY B O 1
ATOM 3221 N N . ASP B 1 148 ? -48.292 -34.133 5.129 1.00 32.20 329 ASP B N 1
ATOM 3222 C CA . ASP B 1 148 ? -48.652 -34.458 6.510 1.00 32.94 329 ASP B CA 1
ATOM 3223 C C . ASP B 1 148 ? -48.110 -35.825 6.904 1.00 33.65 329 ASP B C 1
ATOM 3224 O O . ASP B 1 148 ? -47.930 -36.694 6.059 1.00 32.87 329 ASP B O 1
ATOM 3229 N N . THR B 1 149 ? -47.872 -36.018 8.197 1.00 34.69 330 THR B N 1
ATOM 3230 C CA . THR B 1 149 ? -47.425 -37.306 8.710 1.00 35.28 330 THR B CA 1
ATOM 3231 C C . THR B 1 149 ? -48.601 -38.230 8.989 1.00 34.77 330 THR B C 1
ATOM 3232 O O . THR B 1 149 ? -49.593 -37.831 9.600 1.00 34.28 330 THR B O 1
ATOM 3236 N N . VAL B 1 150 ? -48.476 -39.470 8.524 1.00 34.28 331 VAL B N 1
ATOM 3237 C CA . VAL B 1 150 ? -49.429 -40.520 8.850 1.00 34.23 331 VAL B CA 1
ATOM 3238 C C . VAL B 1 150 ? -48.762 -41.537 9.765 1.00 35.31 331 VAL B C 1
ATOM 3239 O O . VAL B 1 150 ? -47.649 -41.976 9.489 1.00 35.13 331 VAL B O 1
ATOM 3243 N N . SER B 1 151 ? -49.395 -41.849 10.892 1.00 36.45 332 SER B N 1
ATOM 3244 C CA . SER B 1 151 ? -48.800 -42.782 11.831 1.00 39.18 332 SER B CA 1
ATOM 3245 C C . SER B 1 151 ? -49.790 -43.824 12.326 1.00 38.88 332 SER B C 1
ATOM 3246 O O . SER B 1 151 ? -51.016 -43.637 12.297 1.00 37.40 332 SER B O 1
ATOM 3249 N N . MET B 1 152 ? -49.216 -44.922 12.792 1.00 39.62 333 MET B N 1
ATOM 3250 C CA . MET B 1 152 ? -49.959 -46.073 13.283 1.00 39.62 333 MET B CA 1
ATOM 3251 C C . MET B 1 152 ? -49.009 -46.903 14.132 1.00 40.78 333 MET B C 1
ATOM 3252 O O . MET B 1 152 ? -47.807 -46.964 13.857 1.00 40.25 333 MET B O 1
ATOM 3257 N N . THR B 1 153 ? -49.529 -47.508 15.188 1.00 41.71 334 THR B N 1
ATOM 3258 C CA . THR B 1 153 ? -48.707 -48.386 15.996 1.00 43.76 334 THR B CA 1
ATOM 3259 C C . THR B 1 153 ? -49.318 -49.786 15.969 1.00 43.36 334 THR B C 1
ATOM 3260 O O . THR B 1 153 ? -50.423 -49.997 16.463 1.00 43.09 334 THR B O 1
ATOM 3264 N N . ILE B 1 154 ? -48.566 -50.731 15.416 1.00 42.58 335 ILE B N 1
ATOM 3265 C CA . ILE B 1 154 ? -49.063 -52.061 15.092 1.00 42.02 335 ILE B CA 1
ATOM 3266 C C . ILE B 1 154 ? -48.241 -53.122 15.814 1.00 43.42 335 ILE B C 1
ATOM 3267 O O . ILE B 1 154 ? -47.047 -53.264 15.559 1.00 43.33 335 ILE B O 1
ATOM 3272 N N . ASN B 1 155 ? -48.884 -53.840 16.725 1.00 44.56 336 ASN B N 1
ATOM 3273 C CA . ASN B 1 155 ? -48.193 -54.790 17.596 1.00 47.58 336 ASN B CA 1
ATOM 3274 C C . ASN B 1 155 ? -47.069 -54.076 18.342 1.00 49.08 336 ASN B C 1
ATOM 3275 O O . ASN B 1 155 ? -45.973 -54.608 18.511 1.00 50.66 336 ASN B O 1
ATOM 3280 N N . GLY B 1 156 ? -47.342 -52.850 18.765 1.00 48.93 337 GLY B N 1
ATOM 3281 C CA . GLY B 1 156 ? -46.360 -52.099 19.517 1.00 50.12 337 GLY B CA 1
ATOM 3282 C C . GLY B 1 156 ? -45.301 -51.388 18.705 1.00 49.03 337 GLY B C 1
ATOM 3283 O O . GLY B 1 156 ? -44.460 -50.703 19.271 1.00 50.10 337 GLY B O 1
ATOM 3284 N N . THR B 1 157 ? -45.303 -51.562 17.390 1.00 47.04 338 THR B N 1
ATOM 3285 C CA . THR B 1 157 ? -44.291 -50.897 16.563 1.00 46.15 338 THR B CA 1
ATOM 3286 C C . THR B 1 157 ? -44.878 -49.732 15.774 1.00 43.64 338 THR B C 1
ATOM 3287 O O . THR B 1 157 ? -45.889 -49.883 15.074 1.00 40.97 338 THR B O 1
ATOM 3291 N N . LEU B 1 158 ? -44.208 -48.580 15.890 1.00 43.86 339 LEU B N 1
ATOM 3292 C CA . LEU B 1 158 ? -44.573 -47.347 15.190 1.00 42.23 339 LEU B CA 1
ATOM 3293 C C . LEU B 1 158 ? -44.169 -47.364 13.730 1.00 40.85 339 LEU B C 1
ATOM 3294 O O . LEU B 1 158 ? -42.986 -47.522 13.410 1.00 42.40 339 LEU B O 1
ATOM 3299 N N . TYR B 1 159 ? -45.143 -47.196 12.845 1.00 38.62 340 TYR B N 1
ATOM 3300 C CA . TYR B 1 159 ? -44.847 -46.975 11.438 1.00 37.47 340 TYR B CA 1
ATOM 3301 C C . TYR B 1 159 ? -45.368 -45.612 11.051 1.00 36.43 340 TYR B C 1
ATOM 3302 O O . TYR B 1 159 ? -46.511 -45.287 11.353 1.00 35.60 340 TYR B O 1
ATOM 3311 N N . THR B 1 160 ? -44.556 -44.826 10.358 1.00 36.73 341 THR B N 1
ATOM 3312 C CA . THR B 1 160 ? -45.017 -43.549 9.837 1.00 35.98 341 THR B CA 1
ATOM 3313 C C . THR B 1 160 ? -44.686 -43.441 8.362 1.00 34.95 341 THR B C 1
ATOM 3314 O O . THR B 1 160 ? -43.790 -44.128 7.862 1.00 35.31 341 THR B O 1
ATOM 3318 N N . THR B 1 161 ? -45.448 -42.603 7.669 1.00 33.26 342 THR B N 1
ATOM 3319 C CA . THR B 1 161 ? -45.114 -42.181 6.324 1.00 32.89 342 THR B CA 1
ATOM 3320 C C . THR B 1 161 ? -45.704 -40.803 6.093 1.00 32.67 342 THR B C 1
ATOM 3321 O O . THR B 1 161 ? -46.240 -40.180 7.019 1.00 32.23 342 THR B O 1
ATOM 3325 N N . VAL B 1 162 ? -45.619 -40.325 4.857 1.00 32.54 343 VAL B N 1
ATOM 3326 C CA . VAL B 1 162 ? -46.042 -38.974 4.562 1.00 32.42 343 VAL B CA 1
ATOM 3327 C C . VAL B 1 162 ? -47.011 -39.011 3.379 1.00 31.69 343 VAL B C 1
ATOM 3328 O O . VAL B 1 162 ? -46.860 -39.814 2.447 1.00 31.32 343 VAL B O 1
ATOM 3332 N N . VAL B 1 163 ? -48.008 -38.139 3.426 1.00 30.88 344 VAL B N 1
ATOM 3333 C CA . VAL B 1 163 ? -48.993 -38.025 2.371 1.00 30.81 344 VAL B CA 1
ATOM 3334 C C . VAL B 1 163 ? -48.377 -37.510 1.069 1.00 32.16 344 VAL B C 1
ATOM 3335 O O . VAL B 1 163 ? -47.620 -36.532 1.071 1.00 33.46 344 VAL B O 1
ATOM 3339 N N . LEU B 1 164 ? -48.676 -38.206 -0.029 1.00 33.02 345 LEU B N 1
ATOM 3340 C CA . LEU B 1 164 ? -48.226 -37.826 -1.371 1.00 34.60 345 LEU B CA 1
ATOM 3341 C C . LEU B 1 164 ? -49.051 -36.682 -1.954 1.00 34.95 345 LEU B C 1
ATOM 3342 O O . LEU B 1 164 ? -50.077 -36.297 -1.386 1.00 32.61 345 LEU B O 1
ATOM 3347 N N . ALA B 1 165 ? -48.637 -36.196 -3.127 1.00 37.08 346 ALA B N 1
ATOM 3348 C CA . ALA B 1 165 ? -49.263 -35.020 -3.747 1.00 37.74 346 ALA B CA 1
ATOM 3349 C C . ALA B 1 165 ? -50.751 -35.265 -4.008 1.00 37.26 346 ALA B C 1
ATOM 3350 O O . ALA B 1 165 ? -51.579 -34.342 -3.869 1.00 36.26 346 ALA B O 1
ATOM 3352 N N . ASN B 1 166 ? -51.087 -36.495 -4.395 1.00 37.00 347 ASN B N 1
ATOM 3353 C CA . ASN B 1 166 ? -52.485 -36.845 -4.676 1.00 37.09 347 ASN B CA 1
ATOM 3354 C C . ASN B 1 166 ? -53.299 -37.283 -3.452 1.00 35.11 347 ASN B C 1
ATOM 3355 O O . ASN B 1 166 ? -54.419 -37.764 -3.600 1.00 35.64 347 ASN B O 1
ATOM 3360 N N . LYS B 1 167 ? -52.728 -37.085 -2.262 1.00 34.05 348 LYS B N 1
ATOM 3361 C CA . LYS B 1 167 ? -53.371 -37.366 -0.965 1.00 32.89 348 LYS B CA 1
ATOM 3362 C C . LYS B 1 167 ? -53.488 -38.849 -0.597 1.00 32.52 348 LYS B C 1
ATOM 3363 O O . LYS B 1 167 ? -54.134 -39.185 0.397 1.00 32.49 348 LYS B O 1
ATOM 3369 N N . THR B 1 168 ? -52.888 -39.729 -1.386 1.00 32.45 349 THR B N 1
ATOM 3370 C CA . THR B 1 168 ? -52.687 -41.095 -0.924 1.00 31.70 349 THR B CA 1
ATOM 3371 C C . THR B 1 168 ? -51.425 -41.207 -0.068 1.00 31.37 349 THR B C 1
ATOM 3372 O O . THR B 1 168 ? -50.609 -40.279 0.024 1.00 30.46 349 THR B O 1
ATOM 3376 N N . TRP B 1 169 ? -51.308 -42.348 0.593 1.00 30.09 350 TRP B N 1
ATOM 3377 C CA . TRP B 1 169 ? -50.144 -42.656 1.405 1.00 30.21 350 TRP B CA 1
ATOM 3378 C C . TRP B 1 169 ? -50.038 -44.189 1.432 1.00 29.77 350 TRP B C 1
ATOM 3379 O O . TRP B 1 169 ? -51.055 -44.873 1.289 1.00 29.36 350 TRP B O 1
ATOM 3390 N N . SER B 1 170 ? -48.825 -44.717 1.597 1.00 30.34 351 SER B N 1
ATOM 3391 C CA . SER B 1 170 ? -48.652 -46.141 1.879 1.00 30.83 351 SER B CA 1
ATOM 3392 C C . SER B 1 170 ? -47.352 -46.363 2.615 1.00 31.75 351 SER B C 1
ATOM 3393 O O . SER B 1 170 ? -46.432 -45.548 2.547 1.00 31.60 351 SER B O 1
ATOM 3396 N N . VAL B 1 171 ? -47.292 -47.474 3.337 1.00 31.41 352 VAL B N 1
ATOM 3397 C CA . VAL B 1 171 ? -46.092 -47.816 4.052 1.00 32.13 352 VAL B CA 1
ATOM 3398 C C . VAL B 1 171 ? -46.017 -49.342 4.218 1.00 32.68 352 VAL B C 1
ATOM 3399 O O . VAL B 1 171 ? -47.037 -50.004 4.464 1.00 31.59 352 VAL B O 1
ATOM 3403 N N . GLY B 1 172 ? -44.814 -49.885 4.058 1.00 33.10 353 GLY B N 1
ATOM 3404 C CA . GLY B 1 172 ? -44.573 -51.307 4.224 1.00 34.08 353 GLY B CA 1
ATOM 3405 C C . GLY B 1 172 ? -44.536 -51.671 5.696 1.00 34.45 353 GLY B C 1
ATOM 3406 O O . GLY B 1 172 ? -43.811 -51.052 6.485 1.00 34.48 353 GLY B O 1
ATOM 3407 N N . VAL B 1 173 ? -45.311 -52.683 6.068 1.00 33.76 354 VAL B N 1
ATOM 3408 C CA . VAL B 1 173 ? -45.445 -53.079 7.460 1.00 34.49 354 VAL B CA 1
ATOM 3409 C C . VAL B 1 173 ? -45.028 -54.559 7.571 1.00 35.66 354 VAL B C 1
ATOM 3410 O O . VAL B 1 173 ? -45.270 -55.339 6.645 1.00 36.11 354 VAL B O 1
ATOM 3414 N N . SER B 1 174 ? -44.452 -54.951 8.705 1.00 36.88 355 SER B N 1
ATOM 3415 C CA . SER B 1 174 ? -44.054 -56.347 8.892 1.00 38.20 355 SER B CA 1
ATOM 3416 C C . SER B 1 174 ? -45.289 -57.234 9.011 1.00 36.99 355 SER B C 1
ATOM 3417 O O . SER B 1 174 ? -46.146 -57.021 9.870 1.00 36.21 355 SER B O 1
ATOM 3420 N N . GLY B 1 175 ? -45.351 -58.243 8.144 1.00 37.49 356 GLY B N 1
ATOM 3421 C CA . GLY B 1 175 ? -46.390 -59.260 8.181 1.00 37.05 356 GLY B CA 1
ATOM 3422 C C . GLY B 1 175 ? -46.662 -59.812 9.568 1.00 38.32 356 GLY B C 1
ATOM 3423 O O . GLY B 1 175 ? -47.805 -60.052 9.951 1.00 38.57 356 GLY B O 1
ATOM 3424 N N . SER B 1 176 ? -45.618 -60.010 10.348 1.00 39.98 357 SER B N 1
ATOM 3425 C CA . SER B 1 176 ? -45.831 -60.574 11.673 1.00 42.26 357 SER B CA 1
ATOM 3426 C C . SER B 1 176 ? -46.489 -59.592 12.651 1.00 42.53 357 SER B C 1
ATOM 3427 O O . SER B 1 176 ? -47.199 -60.026 13.561 1.00 43.88 357 SER B O 1
ATOM 3430 N N . ASP B 1 177 ? -46.249 -58.289 12.494 1.00 41.56 358 ASP B N 1
ATOM 3431 C CA . ASP B 1 177 ? -46.980 -57.318 13.306 1.00 41.57 358 ASP B CA 1
ATOM 3432 C C . ASP B 1 177 ? -48.466 -57.378 12.971 1.00 39.51 358 ASP B C 1
ATOM 3433 O O . ASP B 1 177 ? -49.308 -57.354 13.865 1.00 39.84 358 ASP B O 1
ATOM 3438 N N . LEU B 1 178 ? -48.788 -57.445 11.684 1.00 37.73 359 LEU B N 1
ATOM 3439 C CA . LEU B 1 178 ? -50.181 -57.518 11.276 1.00 36.88 359 LEU B CA 1
ATOM 3440 C C . LEU B 1 178 ? -50.828 -58.839 11.715 1.00 37.73 359 LEU B C 1
ATOM 3441 O O . LEU B 1 178 ? -52.004 -58.869 12.077 1.00 37.28 359 LEU B O 1
ATOM 3446 N N . ALA B 1 179 ? -50.055 -59.922 11.693 1.00 38.90 360 ALA B N 1
ATOM 3447 C CA . ALA B 1 179 ? -50.523 -61.232 12.189 1.00 41.13 360 ALA B CA 1
ATOM 3448 C C . ALA B 1 179 ? -50.881 -61.187 13.674 1.00 43.84 360 ALA B C 1
ATOM 3449 O O . ALA B 1 179 ? -51.696 -61.977 14.153 1.00 43.75 360 ALA B O 1
ATOM 3451 N N . GLN B 1 180 ? -50.269 -60.247 14.387 1.00 43.44 361 GLN B N 1
ATOM 3452 C CA . GLN B 1 180 ? -50.388 -60.151 15.834 1.00 47.55 361 GLN B CA 1
ATOM 3453 C C . GLN B 1 180 ? -51.340 -59.066 16.334 1.00 47.10 361 GLN B C 1
ATOM 3454 O O . GLN B 1 180 ? -51.651 -59.012 17.523 1.00 50.04 361 GLN B O 1
ATOM 3460 N N . ASP B 1 181 ? -51.793 -58.195 15.438 1.00 44.73 362 ASP B N 1
ATOM 3461 C CA . ASP B 1 181 ? -52.603 -57.042 15.841 1.00 44.26 362 ASP B CA 1
ATOM 3462 C C . ASP B 1 181 ? -53.635 -56.780 14.747 1.00 41.58 362 ASP B C 1
ATOM 3463 O O . ASP B 1 181 ? -53.312 -56.183 13.723 1.00 40.50 362 ASP B O 1
ATOM 3468 N N . ASN B 1 182 ? -54.862 -57.257 14.934 1.00 41.96 363 ASN B N 1
ATOM 3469 C CA . ASN B 1 182 ? -55.835 -57.187 13.850 1.00 40.74 363 ASN B CA 1
ATOM 3470 C C . ASN B 1 182 ? -56.708 -55.930 13.870 1.00 41.03 363 ASN B C 1
ATOM 3471 O O . ASN B 1 182 ? -57.617 -55.784 13.059 1.00 40.27 363 ASN B O 1
ATOM 3476 N N . SER B 1 183 ? -56.444 -55.041 14.819 1.00 42.18 364 SER B N 1
ATOM 3477 C CA . SER B 1 183 ? -57.160 -53.778 14.897 1.00 43.38 364 SER B CA 1
ATOM 3478 C C . SER B 1 183 ? -56.218 -52.713 15.437 1.00 43.08 364 SER B C 1
ATOM 3479 O O . SER B 1 183 ? -55.665 -52.863 16.527 1.00 45.06 364 SER B O 1
ATOM 3482 N N . PHE B 1 184 ? -56.033 -51.638 14.679 1.00 40.07 365 PHE B N 1
ATOM 3483 C CA . PHE B 1 184 ? -55.189 -50.538 15.123 1.00 40.65 365 PHE B CA 1
ATOM 3484 C C . PHE B 1 184 ? -55.669 -49.174 14.576 1.00 39.85 365 PHE B C 1
ATOM 3485 O O . PHE B 1 184 ? -56.336 -49.101 13.537 1.00 36.72 365 PHE B O 1
ATOM 3493 N N . GLN B 1 185 ? -55.325 -48.103 15.289 1.00 43.89 366 GLN B N 1
ATOM 3494 C CA . GLN B 1 185 ? -55.614 -46.736 14.840 1.00 44.97 366 GLN B CA 1
ATOM 3495 C C . GLN B 1 185 ? -54.603 -46.173 13.849 1.00 40.09 366 GLN B C 1
ATOM 3496 O O . GLN B 1 185 ? -53.387 -46.233 14.068 1.00 38.57 366 GLN B O 1
ATOM 3502 N N . VAL B 1 186 ? -55.108 -45.583 12.775 1.00 36.28 367 VAL B N 1
ATOM 3503 C CA . VAL B 1 186 ? -54.236 -44.879 11.859 1.00 33.39 367 VAL B CA 1
ATOM 3504 C C . VAL B 1 186 ? -54.611 -43.384 11.931 1.00 34.08 367 VAL B C 1
ATOM 3505 O O . VAL B 1 186 ? -55.791 -43.034 11.820 1.00 34.28 367 VAL B O 1
ATOM 3509 N N . SER B 1 187 ? -53.618 -42.511 12.090 1.00 33.71 368 SER B N 1
ATOM 3510 C CA . SER B 1 187 ? -53.872 -41.068 12.232 1.00 34.14 368 SER B CA 1
ATOM 3511 C C . SER B 1 187 ? -53.101 -40.199 11.269 1.00 33.10 368 SER B C 1
ATOM 3512 O O . SER B 1 187 ? -52.018 -40.570 10.819 1.00 33.15 368 SER B O 1
ATOM 3515 N N . VAL B 1 188 ? -53.639 -39.009 11.008 1.00 32.26 369 VAL B N 1
ATOM 3516 C CA . VAL B 1 188 ? -52.945 -37.983 10.236 1.00 31.69 369 VAL B CA 1
ATOM 3517 C C . VAL B 1 188 ? -53.083 -36.675 11.022 1.00 33.33 369 VAL B C 1
ATOM 3518 O O . VAL B 1 188 ? -54.164 -36.360 11.511 1.00 33.87 369 VAL B O 1
ATOM 3522 N N . THR B 1 189 ? -51.993 -35.936 11.206 1.00 33.23 370 THR B N 1
ATOM 3523 C CA . THR B 1 189 ? -52.117 -34.642 11.849 1.00 35.66 370 THR B CA 1
ATOM 3524 C C . THR B 1 189 ? -51.426 -33.597 10.999 1.00 35.08 370 THR B C 1
ATOM 3525 O O . THR B 1 189 ? -50.576 -33.918 10.172 1.00 34.27 370 THR B O 1
ATOM 3529 N N . GLY B 1 190 ? -51.820 -32.343 11.179 1.00 36.71 371 GLY B N 1
ATOM 3530 C CA . GLY B 1 190 ? -51.149 -31.245 10.523 1.00 36.40 371 GLY B CA 1
ATOM 3531 C C . GLY B 1 190 ? -51.841 -29.949 10.890 1.00 38.47 371 GLY B C 1
ATOM 3532 O O . GLY B 1 190 ? -52.489 -29.831 11.937 1.00 39.15 371 GLY B O 1
ATOM 3533 N N . GLN B 1 191 ? -51.675 -28.950 10.039 1.00 38.90 372 GLN B N 1
ATOM 3534 C CA . GLN B 1 191 ? -52.340 -27.687 10.278 1.00 40.83 372 GLN B CA 1
ATOM 3535 C C . GLN B 1 191 ? -52.812 -27.089 8.954 1.00 38.20 372 GLN B C 1
ATOM 3536 O O . GLN B 1 191 ? -52.141 -27.216 7.918 1.00 36.76 372 GLN B O 1
ATOM 3542 N N . ASP B 1 192 ? -53.986 -26.464 8.999 1.00 34.43 373 ASP B N 1
ATOM 3543 C CA . ASP B 1 192 ? -54.595 -25.933 7.795 1.00 34.39 373 ASP B CA 1
ATOM 3544 C C . ASP B 1 192 ? -53.912 -24.633 7.376 1.00 37.61 373 ASP B C 1
ATOM 3545 O O . ASP B 1 192 ? -53.003 -24.154 8.060 1.00 37.16 373 ASP B O 1
ATOM 3550 N N . SER B 1 193 ? -54.343 -24.075 6.253 1.00 39.15 374 SER B N 1
ATOM 3551 C CA . SER B 1 193 ? -53.682 -22.904 5.706 1.00 40.79 374 SER B CA 1
ATOM 3552 C C . SER B 1 193 ? -53.832 -21.650 6.590 1.00 39.54 374 SER B C 1
ATOM 3553 O O . SER B 1 193 ? -53.011 -20.743 6.497 1.00 40.34 374 SER B O 1
ATOM 3556 N N . ALA B 1 194 ? -54.822 -21.634 7.485 1.00 38.26 375 ALA B N 1
ATOM 3557 C CA . ALA B 1 194 ? -54.995 -20.512 8.427 1.00 38.17 375 ALA B CA 1
ATOM 3558 C C . ALA B 1 194 ? -54.230 -20.720 9.732 1.00 38.25 375 ALA B C 1
ATOM 3559 O O . ALA B 1 194 ? -54.277 -19.866 10.616 1.00 37.57 375 ALA B O 1
ATOM 3561 N N . GLY B 1 195 ? -53.542 -21.855 9.858 1.00 37.45 376 GLY B N 1
ATOM 3562 C CA . GLY B 1 195 ? -52.746 -22.117 11.041 1.00 37.88 376 GLY B CA 1
ATOM 3563 C C . GLY B 1 195 ? -53.432 -22.940 12.121 1.00 39.04 376 GLY B C 1
ATOM 3564 O O . GLY B 1 195 ? -52.867 -23.152 13.198 1.00 41.89 376 GLY B O 1
ATOM 3565 N N . ASN B 1 196 ? -54.643 -23.415 11.854 1.00 37.09 377 ASN B N 1
ATOM 3566 C CA . ASN B 1 196 ? -55.327 -24.269 12.828 1.00 37.59 377 ASN B CA 1
ATOM 3567 C C . ASN B 1 196 ? -54.801 -25.684 12.794 1.00 36.32 377 ASN B C 1
ATOM 3568 O O . ASN B 1 196 ? -54.551 -26.214 11.713 1.00 34.38 377 ASN B O 1
ATOM 3573 N N . PRO B 1 197 ? -54.612 -26.293 13.976 1.00 37.72 378 PRO B N 1
ATOM 3574 C CA . PRO B 1 197 ? -54.244 -27.704 13.999 1.00 38.25 378 PRO B CA 1
ATOM 3575 C C . PRO B 1 197 ? -55.447 -28.572 13.640 1.00 37.70 378 PRO B C 1
ATOM 3576 O O . PRO B 1 197 ? -56.586 -28.197 13.927 1.00 37.92 378 PRO B O 1
ATOM 3580 N N . TYR B 1 198 ? -55.189 -29.724 13.034 1.00 36.81 379 TYR B N 1
ATOM 3581 C CA . TYR B 1 198 ? -56.228 -30.722 12.810 1.00 36.36 379 TYR B CA 1
ATOM 3582 C C . TYR B 1 198 ? -55.616 -32.090 13.032 1.00 36.66 379 TYR B C 1
ATOM 3583 O O . TYR B 1 198 ? -54.393 -32.239 13.031 1.00 36.85 379 TYR B O 1
ATOM 3592 N N . ALA B 1 199 ? -56.476 -33.085 13.223 1.00 36.95 380 ALA B N 1
ATOM 3593 C CA . ALA B 1 199 ? -56.075 -34.470 13.394 1.00 36.94 380 ALA B CA 1
ATOM 3594 C C . ALA B 1 199 ? -57.235 -35.281 12.864 1.00 36.56 380 ALA B C 1
ATOM 3595 O O . ALA B 1 199 ? -58.390 -34.939 13.137 1.00 36.64 380 ALA B O 1
ATOM 3597 N N . GLY B 1 200 ? -56.939 -36.303 12.071 1.00 35.11 381 GLY B N 1
ATOM 3598 C CA . GLY B 1 200 ? -57.932 -37.302 11.693 1.00 36.66 381 GLY B CA 1
ATOM 3599 C C . GLY B 1 200 ? -57.520 -38.709 12.107 1.00 37.40 381 GLY B C 1
ATOM 3600 O O . GLY B 1 200 ? -56.334 -39.043 12.147 1.00 34.45 381 GLY B O 1
ATOM 3601 N N . THR B 1 201 ? -58.511 -39.545 12.399 1.00 38.59 382 THR B N 1
ATOM 3602 C CA . THR B 1 201 ? -58.247 -40.903 12.814 1.00 40.96 382 THR B CA 1
ATOM 3603 C C . THR B 1 201 ? -59.252 -41.855 12.202 1.00 40.54 382 THR B C 1
ATOM 3604 O O . THR B 1 201 ? -60.355 -41.448 11.834 1.00 40.89 382 THR B O 1
ATOM 3608 N N . THR B 1 202 ? -58.860 -43.124 12.118 1.00 39.09 383 THR B N 1
ATOM 3609 C CA . THR B 1 202 ? -59.715 -44.177 11.642 1.00 38.81 383 THR B CA 1
ATOM 3610 C C . THR B 1 202 ? -59.161 -45.493 12.187 1.00 39.36 383 THR B C 1
ATOM 3611 O O . THR B 1 202 ? -57.963 -45.615 12.490 1.00 37.25 383 THR B O 1
ATOM 3615 N N . THR B 1 203 ? -60.029 -46.476 12.308 1.00 39.90 384 THR B N 1
ATOM 3616 C CA . THR B 1 203 ? -59.586 -47.754 12.812 1.00 41.50 384 THR B CA 1
ATOM 3617 C C . THR B 1 203 ? -59.541 -48.735 11.662 1.00 39.65 384 THR B C 1
ATOM 3618 O O . THR B 1 203 ? -60.520 -48.894 10.943 1.00 39.99 384 THR B O 1
ATOM 3622 N N . SER B 1 204 ? -58.384 -49.353 11.466 1.00 37.77 385 SER B N 1
ATOM 3623 C CA . SER B 1 204 ? -58.245 -50.428 10.486 1.00 36.55 385 SER B CA 1
ATOM 3624 C C . SER B 1 204 ? -58.357 -51.757 11.189 1.00 37.97 385 SER B C 1
ATOM 3625 O O . SER B 1 204 ? -57.720 -51.976 12.225 1.00 39.44 385 SER B O 1
ATOM 3628 N N . THR B 1 205 ? -59.181 -52.635 10.636 1.00 37.99 386 THR B N 1
ATOM 3629 C CA . THR B 1 205 ? -59.304 -53.998 11.143 1.00 39.12 386 THR B CA 1
ATOM 3630 C C . THR B 1 205 ? -59.108 -54.982 10.002 1.00 37.64 386 THR B C 1
ATOM 3631 O O . THR B 1 205 ? -59.370 -54.662 8.839 1.00 35.08 386 THR B O 1
ATOM 3635 N N . HIS B 1 206 ? -58.616 -56.169 10.340 1.00 38.35 387 HIS B N 1
ATOM 3636 C CA . HIS B 1 206 ? -58.468 -57.255 9.388 1.00 36.89 387 HIS B CA 1
ATOM 3637 C C . HIS B 1 206 ? -58.571 -58.584 10.137 1.00 37.27 387 HIS B C 1
ATOM 3638 O O . HIS B 1 206 ? -58.676 -58.606 11.366 1.00 37.46 387 HIS B O 1
ATOM 3645 N N . THR B 1 207 ? -58.567 -59.688 9.410 1.00 36.65 388 THR B N 1
ATOM 3646 C CA . THR B 1 207 ? -58.548 -60.977 10.086 1.00 38.27 388 THR B CA 1
ATOM 3647 C C . THR B 1 207 ? -57.247 -61.672 9.760 1.00 37.54 388 THR B C 1
ATOM 3648 O O . THR B 1 207 ? -56.602 -61.372 8.747 1.00 35.35 388 THR B O 1
ATOM 3652 N N . VAL B 1 208 ? -56.853 -62.582 10.643 1.00 38.06 389 VAL B N 1
ATOM 3653 C CA . VAL B 1 208 ? -55.623 -63.330 10.473 1.00 37.69 389 VAL B CA 1
ATOM 3654 C C . VAL B 1 208 ? -55.979 -64.822 10.371 1.00 37.98 389 VAL B C 1
ATOM 3655 O O . VAL B 1 208 ? -56.609 -65.372 11.272 1.00 39.64 389 VAL B O 1
ATOM 3659 N N . ASP B 1 209 ? -55.547 -65.453 9.282 1.00 36.01 390 ASP B N 1
ATOM 3660 C CA . ASP B 1 209 ? -55.815 -66.866 9.007 1.00 35.61 390 ASP B CA 1
ATOM 3661 C C . ASP B 1 209 ? -54.546 -67.474 8.442 1.00 34.72 390 ASP B C 1
ATOM 3662 O O . ASP B 1 209 ? -54.296 -67.388 7.244 1.00 32.48 390 ASP B O 1
ATOM 3667 N N . THR B 1 210 ? -53.759 -68.125 9.287 1.00 36.95 391 THR B N 1
ATOM 3668 C CA . THR B 1 210 ? -52.462 -68.618 8.838 1.00 38.31 391 THR B CA 1
ATOM 3669 C C . THR B 1 210 ? -52.414 -70.140 8.683 1.00 38.78 391 THR B C 1
ATOM 3670 O O . THR B 1 210 ? -51.330 -70.723 8.640 1.00 41.34 391 THR B O 1
ATOM 3674 N N . SER B 1 211 ? -53.564 -70.801 8.603 1.00 38.67 392 SER B N 1
ATOM 3675 C CA . SER B 1 211 ? -53.516 -72.217 8.244 1.00 38.30 392 SER B CA 1
ATOM 3676 C C . SER B 1 211 ? -54.780 -72.745 7.585 1.00 37.18 392 SER B C 1
ATOM 3677 O O . SER B 1 211 ? -55.900 -72.252 7.822 1.00 35.53 392 SER B O 1
ATOM 3680 N N . ALA B 1 212 ? -54.560 -73.725 6.710 1.00 36.45 393 ALA B N 1
ATOM 3681 C CA . ALA B 1 212 ? -55.615 -74.512 6.107 1.00 36.76 393 ALA B CA 1
ATOM 3682 C C . ALA B 1 212 ? -55.709 -75.844 6.862 1.00 37.38 393 ALA B C 1
ATOM 3683 O O . ALA B 1 212 ? -54.758 -76.251 7.530 1.00 38.63 393 ALA B O 1
ATOM 3685 N N . ASP B 1 213 ? -56.859 -76.503 6.774 1.00 37.02 394 ASP B N 1
ATOM 3686 C CA . ASP B 1 213 ? -57.165 -77.646 7.628 1.00 37.55 394 ASP B CA 1
ATOM 3687 C C . ASP B 1 213 ? -57.195 -78.928 6.814 1.00 35.81 394 ASP B C 1
ATOM 3688 O O . ASP B 1 213 ? -57.865 -79.003 5.780 1.00 32.81 394 ASP B O 1
ATOM 3693 N N . ALA B 1 214 ? -56.404 -79.907 7.246 1.00 35.93 395 ALA B N 1
ATOM 3694 C CA . ALA B 1 214 ? -56.380 -81.236 6.627 1.00 35.67 395 ALA B CA 1
ATOM 3695 C C . ALA B 1 214 ? -57.705 -81.983 6.867 1.00 33.42 395 ALA B C 1
ATOM 3696 O O . ALA B 1 214 ? -58.364 -81.792 7.894 1.00 34.91 395 ALA B O 1
ATOM 3698 N N . GLY B 1 215 ? -58.115 -82.811 5.911 1.00 33.08 396 GLY B N 1
ATOM 3699 C CA . GLY B 1 215 ? -59.277 -83.657 6.125 1.00 32.12 396 GLY B CA 1
ATOM 3700 C C . GLY B 1 215 ? -58.906 -85.099 6.437 1.00 32.21 396 GLY B C 1
ATOM 3701 O O . GLY B 1 215 ? -58.017 -85.362 7.229 1.00 33.18 396 GLY B O 1
ATOM 3702 N N . THR B 1 216 ? -59.598 -86.028 5.791 1.00 31.61 397 THR B N 1
ATOM 3703 C CA . THR B 1 216 ? -59.378 -87.475 5.952 1.00 30.55 397 THR B CA 1
ATOM 3704 C C . THR B 1 216 ? -59.304 -88.011 4.552 1.00 28.69 397 THR B C 1
ATOM 3705 O O . THR B 1 216 ? -60.187 -87.742 3.743 1.00 27.70 397 THR B O 1
ATOM 3709 N N . VAL B 1 217 ? -58.212 -88.710 4.257 1.00 29.37 398 VAL B N 1
ATOM 3710 C CA . VAL B 1 217 ? -58.019 -89.398 2.987 1.00 27.86 398 VAL B CA 1
ATOM 3711 C C . VAL B 1 217 ? -57.907 -90.898 3.263 1.00 28.05 398 VAL B C 1
ATOM 3712 O O . VAL B 1 217 ? -57.139 -91.303 4.130 1.00 28.60 398 VAL B O 1
ATOM 3716 N N . THR B 1 218 ? -58.649 -91.713 2.513 1.00 27.12 399 THR B N 1
ATOM 3717 C CA . THR B 1 218 ? -58.572 -93.148 2.631 1.00 26.94 399 THR B CA 1
ATOM 3718 C C . THR B 1 218 ? -58.301 -93.758 1.264 1.00 27.86 399 THR B C 1
ATOM 3719 O O . THR B 1 218 ? -58.562 -93.127 0.232 1.00 27.95 399 THR B O 1
ATOM 3723 N N . VAL B 1 219 ? -57.779 -94.991 1.266 1.00 28.08 400 VAL B N 1
ATOM 3724 C CA . VAL B 1 219 ? -57.617 -95.754 0.042 1.00 28.47 400 VAL B CA 1
ATOM 3725 C C . VAL B 1 219 ? -58.400 -97.046 0.192 1.00 28.35 400 VAL B C 1
ATOM 3726 O O . VAL B 1 219 ? -58.241 -97.771 1.183 1.00 27.83 400 VAL B O 1
ATOM 3730 N N . ASN B 1 220 ? -59.214 -97.349 -0.810 1.00 28.34 401 ASN B N 1
ATOM 3731 C CA . ASN B 1 220 ? -60.007 -98.575 -0.818 1.00 27.92 401 ASN B CA 1
ATOM 3732 C C . ASN B 1 220 ? -59.103 -99.800 -1.020 1.00 28.49 401 ASN B C 1
ATOM 3733 O O . ASN B 1 220 ? -57.876 -99.666 -1.196 1.00 29.65 401 ASN B O 1
ATOM 3738 N N . ALA B 1 221 ? -59.706 -100.984 -0.971 1.00 28.85 402 ALA B N 1
ATOM 3739 C CA . ALA B 1 221 ? -59.011 -102.214 -1.291 1.00 29.49 402 ALA B CA 1
ATOM 3740 C C . ALA B 1 221 ? -58.418 -102.128 -2.677 1.00 29.77 402 ALA B C 1
ATOM 3741 O O . ALA B 1 221 ? -59.004 -101.528 -3.578 1.00 29.22 402 ALA B O 1
ATOM 3743 N N . ILE B 1 222 ? -57.236 -102.693 -2.837 1.00 31.14 403 ILE B N 1
ATOM 3744 C CA . ILE B 1 222 ? -56.599 -102.772 -4.137 1.00 32.85 403 ILE B CA 1
ATOM 3745 C C . ILE B 1 222 ? -57.129 -104.049 -4.839 1.00 34.93 403 ILE B C 1
ATOM 3746 O O . ILE B 1 222 ? -56.684 -105.160 -4.527 1.00 35.27 403 ILE B O 1
ATOM 3751 N N . THR B 1 223 ? -58.062 -103.871 -5.783 1.00 35.33 404 THR B N 1
ATOM 3752 C CA . THR B 1 223 ? -59.008 -104.905 -6.259 1.00 35.99 404 THR B CA 1
ATOM 3753 C C . THR B 1 223 ? -59.868 -105.427 -5.116 1.00 35.19 404 THR B C 1
ATOM 3754 O O . THR B 1 223 ? -59.629 -105.074 -3.960 1.00 34.80 404 THR B O 1
ATOM 3758 N N . SER B 1 224 ? -60.853 -106.278 -5.425 1.00 34.48 405 SER B N 1
ATOM 3759 C CA . SER B 1 224 ? -61.873 -106.602 -4.434 1.00 33.76 405 SER B CA 1
ATOM 3760 C C . SER B 1 224 ? -61.292 -107.275 -3.193 1.00 34.06 405 SER B C 1
ATOM 3761 O O . SER B 1 224 ? -61.722 -106.980 -2.074 1.00 32.97 405 SER B O 1
ATOM 3764 N N . ASP B 1 225 ? -60.284 -108.125 -3.389 1.00 34.56 406 ASP B N 1
ATOM 3765 C CA . ASP B 1 225 ? -59.693 -108.863 -2.281 1.00 35.10 406 ASP B CA 1
ATOM 3766 C C . ASP B 1 225 ? -58.391 -108.263 -1.762 1.00 35.00 406 ASP B C 1
ATOM 3767 O O . ASP B 1 225 ? -57.756 -108.833 -0.883 1.00 35.25 406 ASP B O 1
ATOM 3772 N N . ASP B 1 226 ? -57.998 -107.105 -2.285 1.00 35.27 407 ASP B N 1
ATOM 3773 C CA . ASP B 1 226 ? -56.854 -106.375 -1.731 1.00 35.05 407 ASP B CA 1
ATOM 3774 C C . ASP B 1 226 ? -55.572 -107.177 -1.957 1.00 36.67 407 ASP B C 1
ATOM 3775 O O . ASP B 1 226 ? -54.567 -107.007 -1.249 1.00 37.38 407 ASP B O 1
ATOM 3780 N N . VAL B 1 227 ? -55.610 -108.030 -2.987 1.00 37.18 408 VAL B N 1
ATOM 3781 C CA . VAL B 1 227 ? -54.469 -108.841 -3.392 1.00 38.02 408 VAL B CA 1
ATOM 3782 C C . VAL B 1 227 ? -54.252 -108.714 -4.885 1.00 38.98 408 VAL B C 1
ATOM 3783 O O . VAL B 1 227 ? -55.198 -108.838 -5.659 1.00 38.13 408 VAL B O 1
ATOM 3787 N N . ILE B 1 228 ? -53.015 -108.474 -5.296 1.00 40.41 409 ILE B N 1
ATOM 3788 C CA . ILE B 1 228 ? -52.713 -108.440 -6.720 1.00 43.23 409 ILE B CA 1
ATOM 3789 C C . ILE B 1 228 ? -52.346 -109.856 -7.197 1.00 46.32 409 ILE B C 1
ATOM 3790 O O . ILE B 1 228 ? -51.332 -110.399 -6.761 1.00 46.51 409 ILE B O 1
ATOM 3795 N N . ASN B 1 229 ? -53.173 -110.463 -8.058 1.00 47.96 410 ASN B N 1
ATOM 3796 C CA . ASN B 1 229 ? -52.806 -111.747 -8.679 1.00 50.96 410 ASN B CA 1
ATOM 3797 C C . ASN B 1 229 ? -52.050 -111.550 -9.993 1.00 53.90 410 ASN B C 1
ATOM 3798 O O . ASN B 1 229 ? -51.862 -110.415 -10.433 1.00 53.58 410 ASN B O 1
ATOM 3803 N N . ALA B 1 230 ? -51.623 -112.654 -10.614 1.00 55.40 411 ALA B N 1
ATOM 3804 C CA . ALA B 1 230 ? -50.915 -112.577 -11.894 1.00 59.11 411 ALA B CA 1
ATOM 3805 C C . ALA B 1 230 ? -51.666 -111.773 -12.968 1.00 59.91 411 ALA B C 1
ATOM 3806 O O . ALA B 1 230 ? -51.088 -110.917 -13.634 1.00 60.35 411 ALA B O 1
ATOM 3808 N N . SER B 1 231 ? -52.957 -112.035 -13.119 1.00 61.24 412 SER B N 1
ATOM 3809 C CA . SER B 1 231 ? -53.756 -111.384 -14.156 1.00 62.76 412 SER B CA 1
ATOM 3810 C C . SER B 1 231 ? -53.940 -109.879 -13.911 1.00 59.57 412 SER B C 1
ATOM 3811 O O . SER B 1 231 ? -53.811 -109.051 -14.827 1.00 61.25 412 SER B O 1
ATOM 3814 N N . GLU B 1 232 ? -54.270 -109.532 -12.675 1.00 55.52 413 GLU B N 1
ATOM 3815 C CA . GLU B 1 232 ? -54.353 -108.139 -12.262 1.00 52.96 413 GLU B CA 1
ATOM 3816 C C . GLU B 1 232 ? -53.015 -107.433 -12.476 1.00 54.06 413 GLU B C 1
ATOM 3817 O O . GLU B 1 232 ? -52.973 -106.303 -12.966 1.00 54.52 413 GLU B O 1
ATOM 3823 N N . ALA B 1 233 ? -51.923 -108.120 -12.143 1.00 54.46 414 ALA B N 1
ATOM 3824 C CA . ALA B 1 233 ? -50.571 -107.601 -12.385 1.00 56.86 414 ALA B CA 1
ATOM 3825 C C . ALA B 1 233 ? -50.239 -107.367 -13.864 1.00 60.00 414 ALA B C 1
ATOM 3826 O O . ALA B 1 233 ? -49.547 -106.399 -14.209 1.00 61.83 414 ALA B O 1
ATOM 3828 N N . ALA B 1 234 ? -50.774 -108.220 -14.736 1.00 60.87 415 ALA B N 1
ATOM 3829 C CA . ALA B 1 234 ? -50.614 -108.043 -16.175 1.00 63.76 415 ALA B CA 1
ATOM 3830 C C . ALA B 1 234 ? -51.319 -106.783 -16.700 1.00 63.53 415 ALA B C 1
ATOM 3831 O O . ALA B 1 234 ? -50.885 -106.174 -17.683 1.00 65.49 415 ALA B O 1
ATOM 3833 N N . GLY B 1 235 ? -52.389 -106.371 -16.029 1.00 61.12 416 GLY B N 1
ATOM 3834 C CA . GLY B 1 235 ? -53.256 -105.345 -16.578 1.00 60.85 416 GLY B CA 1
ATOM 3835 C C . GLY B 1 235 ? -53.288 -104.019 -15.848 1.00 58.35 416 GLY B C 1
ATOM 3836 O O . GLY B 1 235 ? -52.281 -103.537 -15.326 1.00 58.64 416 GLY B O 1
ATOM 3837 N N . THR B 1 236 ? -54.476 -103.428 -15.830 1.00 56.67 417 THR B N 1
ATOM 3838 C CA . THR B 1 236 ? -54.700 -102.141 -15.193 1.00 54.89 417 THR B CA 1
ATOM 3839 C C . THR B 1 236 ? -55.589 -102.314 -13.973 1.00 51.47 417 THR B C 1
ATOM 3840 O O . THR B 1 236 ? -56.567 -103.063 -14.015 1.00 51.83 417 THR B O 1
ATOM 3844 N N . VAL B 1 237 ? -55.244 -101.632 -12.886 1.00 49.08 418 VAL B N 1
ATOM 3845 C CA . VAL B 1 237 ? -56.062 -101.670 -11.685 1.00 46.21 418 VAL B CA 1
ATOM 3846 C C . VAL B 1 237 ? -56.546 -100.240 -11.347 1.00 45.30 418 VAL B C 1
ATOM 3847 O O . VAL B 1 237 ? -55.761 -99.283 -11.362 1.00 46.83 418 VAL B O 1
ATOM 3851 N N . ALA B 1 238 ? -57.843 -100.102 -11.072 1.00 43.86 419 ALA B N 1
ATOM 3852 C CA . ALA B 1 238 ? -58.414 -98.826 -10.649 1.00 44.57 419 ALA B CA 1
ATOM 3853 C C . ALA B 1 238 ? -58.183 -98.631 -9.168 1.00 41.87 419 ALA B C 1
ATOM 3854 O O . ALA B 1 238 ? -58.861 -99.263 -8.349 1.00 42.31 419 ALA B O 1
ATOM 3856 N N . VAL B 1 239 ? -57.266 -97.730 -8.817 1.00 38.74 420 VAL B N 1
ATOM 3857 C CA . VAL B 1 239 ? -57.054 -97.426 -7.409 1.00 36.86 420 VAL B CA 1
ATOM 3858 C C . VAL B 1 239 ? -57.925 -96.251 -7.000 1.00 35.30 420 VAL B C 1
ATOM 3859 O O . VAL B 1 239 ? -57.849 -95.157 -7.572 1.00 36.00 420 VAL B O 1
ATOM 3863 N N . SER B 1 240 ? -58.703 -96.467 -5.952 1.00 33.26 421 SER B N 1
ATOM 3864 C CA . SER B 1 240 ? -59.702 -95.499 -5.552 1.00 32.28 421 SER B CA 1
ATOM 3865 C C . SER B 1 240 ? -59.686 -95.272 -4.056 1.00 30.63 421 SER B C 1
ATOM 3866 O O . SER B 1 240 ? -59.096 -96.060 -3.295 1.00 28.51 421 SER B O 1
ATOM 3869 N N . GLY B 1 241 ? -60.333 -94.181 -3.644 1.00 29.21 422 GLY B N 1
ATOM 3870 C CA . GLY B 1 241 ? -60.407 -93.833 -2.246 1.00 28.06 422 GLY B CA 1
ATOM 3871 C C . GLY B 1 241 ? -61.327 -92.665 -2.017 1.00 27.48 422 GLY B C 1
ATOM 3872 O O . GLY B 1 241 ? -62.085 -92.284 -2.900 1.00 27.43 422 GLY B O 1
ATOM 3873 N N . THR B 1 242 ? -61.269 -92.120 -0.809 1.00 27.28 423 THR B N 1
ATOM 3874 C CA . THR B 1 242 ? -62.068 -90.978 -0.419 1.00 26.92 423 THR B CA 1
ATOM 3875 C C . THR B 1 242 ? -61.152 -89.824 -0.008 1.00 28.06 423 THR B C 1
ATOM 3876 O O . THR B 1 242 ? -59.959 -90.009 0.227 1.00 29.13 423 THR B O 1
ATOM 3880 N N . ALA B 1 243 ? -61.730 -88.628 0.073 1.00 28.35 424 ALA B N 1
ATOM 3881 C CA . ALA B 1 243 ? -60.999 -87.400 0.415 1.00 29.36 424 ALA B CA 1
ATOM 3882 C C . ALA B 1 243 ? -62.088 -86.417 0.799 1.00 28.80 424 ALA B C 1
ATOM 3883 O O . ALA B 1 243 ? -62.796 -85.934 -0.069 1.00 27.94 424 ALA B O 1
ATOM 3885 N N . THR B 1 244 ? -62.277 -86.242 2.108 1.00 28.62 425 THR B N 1
ATOM 3886 C CA . THR B 1 244 ? -63.293 -85.371 2.673 1.00 31.05 425 THR B CA 1
ATOM 3887 C C . THR B 1 244 ? -62.811 -84.701 3.967 1.00 30.27 425 THR B C 1
ATOM 3888 O O . THR B 1 244 ? -61.840 -85.144 4.582 1.00 30.53 425 THR B O 1
ATOM 3892 N N . GLY B 1 245 ? -63.546 -83.684 4.416 1.00 29.98 426 GLY B N 1
ATOM 3893 C CA . GLY B 1 245 ? -63.266 -83.011 5.674 1.00 30.31 426 GLY B CA 1
ATOM 3894 C C . GLY B 1 245 ? -62.297 -81.851 5.512 1.00 30.25 426 GLY B C 1
ATOM 3895 O O . GLY B 1 245 ? -61.706 -81.691 4.452 1.00 30.53 426 GLY B O 1
ATOM 3896 N N . GLY B 1 246 ? -62.124 -81.056 6.562 1.00 30.90 427 GLY B N 1
ATOM 3897 C CA . GLY B 1 246 ? -61.174 -79.954 6.537 1.00 32.17 427 GLY B CA 1
ATOM 3898 C C . GLY B 1 246 ? -61.469 -79.059 5.350 1.00 30.77 427 GLY B C 1
ATOM 3899 O O . GLY B 1 246 ? -62.633 -78.806 5.033 1.00 31.19 427 GLY B O 1
ATOM 3900 N N . ASP B 1 247 ? -60.427 -78.625 4.661 1.00 30.48 428 ASP B N 1
ATOM 3901 C CA . ASP B 1 247 ? -60.598 -77.774 3.483 1.00 30.33 428 ASP B CA 1
ATOM 3902 C C . ASP B 1 247 ? -60.558 -78.547 2.168 1.00 29.81 428 ASP B C 1
ATOM 3903 O O . ASP B 1 247 ? -60.380 -77.946 1.092 1.00 28.63 428 ASP B O 1
ATOM 3908 N N . ILE B 1 248 ? -60.675 -79.876 2.257 1.00 29.09 429 ILE B N 1
ATOM 3909 C CA . ILE B 1 248 ? -60.680 -80.706 1.057 1.00 29.17 429 ILE B CA 1
ATOM 3910 C C . ILE B 1 248 ? -61.887 -80.362 0.222 1.00 28.42 429 ILE B C 1
ATOM 3911 O O . ILE B 1 248 ? -62.981 -80.194 0.750 1.00 27.60 429 ILE B O 1
ATOM 3916 N N . ALA B 1 249 ? -61.704 -80.259 -1.087 1.00 29.09 430 ALA B N 1
ATOM 3917 C CA . ALA B 1 249 ? -62.803 -79.837 -1.933 1.00 30.67 430 ALA B CA 1
ATOM 3918 C C . ALA B 1 249 ? -62.758 -80.543 -3.261 1.00 30.58 430 ALA B C 1
ATOM 3919 O O . ALA B 1 249 ? -61.703 -80.940 -3.709 1.00 30.48 430 ALA B O 1
ATOM 3921 N N . GLU B 1 250 ? -63.915 -80.688 -3.889 1.00 31.52 431 GLU B N 1
ATOM 3922 C CA . GLU B 1 250 ? -64.001 -81.158 -5.267 1.00 33.46 431 GLU B CA 1
ATOM 3923 C C . GLU B 1 250 ? -62.982 -80.446 -6.150 1.00 34.68 431 GLU B C 1
ATOM 3924 O O . GLU B 1 250 ? -62.862 -79.229 -6.100 1.00 35.69 431 GLU B O 1
ATOM 3930 N N . GLY B 1 251 ? -62.248 -81.203 -6.956 1.00 35.06 432 GLY B N 1
ATOM 3931 C CA . GLY B 1 251 ? -61.231 -80.622 -7.809 1.00 35.32 432 GLY B CA 1
ATOM 3932 C C . GLY B 1 251 ? -59.832 -80.615 -7.230 1.00 34.34 432 GLY B C 1
ATOM 3933 O O . GLY B 1 251 ? -58.884 -80.364 -7.965 1.00 34.75 432 GLY B O 1
ATOM 3934 N N . ASP B 1 252 ? -59.684 -80.851 -5.927 1.00 32.70 433 ASP B N 1
ATOM 3935 C CA . ASP B 1 252 ? -58.352 -80.905 -5.332 1.00 32.46 433 ASP B CA 1
ATOM 3936 C C . ASP B 1 252 ? -57.526 -82.004 -6.008 1.00 33.86 433 ASP B C 1
ATOM 3937 O O . ASP B 1 252 ? -58.063 -83.055 -6.376 1.00 33.31 433 ASP B O 1
ATOM 3942 N N . THR B 1 253 ? -56.214 -81.813 -6.091 1.00 34.11 434 THR B N 1
ATOM 3943 C CA . THR B 1 253 ? -55.354 -82.814 -6.711 1.00 34.57 434 THR B CA 1
ATOM 3944 C C . THR B 1 253 ? -55.071 -83.931 -5.724 1.00 33.85 434 THR B C 1
ATOM 3945 O O . THR B 1 253 ? -54.808 -83.683 -4.539 1.00 33.16 434 THR B O 1
ATOM 3949 N N . VAL B 1 254 ? -55.166 -85.162 -6.223 1.00 34.56 435 VAL B N 1
ATOM 3950 C CA . VAL B 1 254 ? -54.765 -86.353 -5.498 1.00 33.51 435 VAL B CA 1
ATOM 3951 C C . VAL B 1 254 ? -53.515 -86.941 -6.133 1.00 34.41 435 VAL B C 1
ATOM 3952 O O . VAL B 1 254 ? -53.511 -87.235 -7.328 1.00 34.46 435 VAL B O 1
ATOM 3956 N N . THR B 1 255 ? -52.462 -87.129 -5.344 1.00 34.46 436 THR B N 1
ATOM 3957 C CA . THR B 1 255 ? -51.196 -87.631 -5.878 1.00 37.26 436 THR B CA 1
ATOM 3958 C C . THR B 1 255 ? -50.818 -88.958 -5.234 1.00 37.32 436 THR B C 1
ATOM 3959 O O . THR B 1 255 ? -50.897 -89.107 -4.010 1.00 35.55 436 THR B O 1
ATOM 3963 N N . LEU B 1 256 ? -50.437 -89.929 -6.065 1.00 39.47 437 LEU B N 1
ATOM 3964 C CA . LEU B 1 256 ? -49.961 -91.226 -5.587 1.00 40.15 437 LEU B CA 1
ATOM 3965 C C . LEU B 1 256 ? -48.577 -91.499 -6.154 1.00 42.88 437 LEU B C 1
ATOM 3966 O O . LEU B 1 256 ? -48.372 -91.384 -7.363 1.00 45.07 437 LEU B O 1
ATOM 3971 N N . GLU B 1 257 ? -47.636 -91.871 -5.293 1.00 43.31 438 GLU B N 1
ATOM 3972 C CA . GLU B 1 257 ? -46.309 -92.254 -5.761 1.00 46.65 438 GLU B CA 1
ATOM 3973 C C . GLU B 1 257 ? -46.264 -93.773 -5.643 1.00 45.92 438 GLU B C 1
ATOM 3974 O O . GLU B 1 257 ? -46.206 -94.281 -4.524 1.00 44.22 438 GLU B O 1
ATOM 3980 N N . ILE B 1 258 ? -46.295 -94.495 -6.766 1.00 46.35 439 ILE B N 1
ATOM 3981 C CA . ILE B 1 258 ? -46.272 -95.961 -6.739 1.00 46.62 439 ILE B CA 1
ATOM 3982 C C . ILE B 1 258 ? -45.168 -96.506 -7.625 1.00 50.15 439 ILE B C 1
ATOM 3983 O O . ILE B 1 258 ? -45.158 -96.259 -8.830 1.00 52.02 439 ILE B O 1
ATOM 3988 N N . ASN B 1 259 ? -44.251 -97.261 -7.026 1.00 52.88 440 ASN B N 1
ATOM 3989 C CA . ASN B 1 259 ? -43.114 -97.832 -7.747 1.00 56.12 440 ASN B CA 1
ATOM 3990 C C . ASN B 1 259 ? -42.317 -96.790 -8.535 1.00 58.55 440 ASN B C 1
ATOM 3991 O O . ASN B 1 259 ? -41.986 -96.995 -9.700 1.00 59.49 440 ASN B O 1
ATOM 3996 N N . GLY B 1 260 ? -42.025 -95.660 -7.909 1.00 59.29 441 GLY B N 1
ATOM 3997 C CA . GLY B 1 260 ? -41.295 -94.619 -8.608 1.00 62.53 441 GLY B CA 1
ATOM 3998 C C . GLY B 1 260 ? -42.139 -93.847 -9.607 1.00 62.45 441 GLY B C 1
ATOM 3999 O O . GLY B 1 260 ? -41.663 -92.901 -10.227 1.00 64.66 441 GLY B O 1
ATOM 4000 N N . GLU B 1 261 ? -43.401 -94.224 -9.754 1.00 61.05 442 GLU B N 1
ATOM 4001 C CA . GLU B 1 261 ? -44.257 -93.595 -10.749 1.00 61.54 442 GLU B CA 1
ATOM 4002 C C . GLU B 1 261 ? -45.247 -92.642 -10.078 1.00 56.62 442 GLU B C 1
ATOM 4003 O O . GLU B 1 261 ? -45.765 -92.929 -8.999 1.00 53.99 442 GLU B O 1
ATOM 4009 N N . THR B 1 262 ? -45.500 -91.501 -10.705 1.00 56.24 443 THR B N 1
ATOM 4010 C CA . THR B 1 262 ? -46.461 -90.548 -10.170 1.00 53.59 443 THR B CA 1
ATOM 4011 C C . THR B 1 262 ? -47.791 -90.687 -10.871 1.00 51.69 443 THR B C 1
ATOM 4012 O O . THR B 1 262 ? -47.860 -90.645 -12.097 1.00 54.91 443 THR B O 1
ATOM 4016 N N . TYR B 1 263 ? -48.847 -90.862 -10.093 1.00 47.97 444 TYR B N 1
ATOM 4017 C CA . TYR B 1 263 ? -50.178 -90.924 -10.655 1.00 46.58 444 TYR B CA 1
ATOM 4018 C C . TYR B 1 263 ? -50.975 -89.802 -10.031 1.00 44.27 444 TYR B C 1
ATOM 4019 O O . TYR B 1 263 ? -50.871 -89.553 -8.824 1.00 43.03 444 TYR B O 1
ATOM 4028 N N . THR B 1 264 ? -51.798 -89.137 -10.827 1.00 43.75 445 THR B N 1
ATOM 4029 C CA . THR B 1 264 ? -52.606 -88.050 -10.290 1.00 42.90 445 THR B CA 1
ATOM 4030 C C . THR B 1 264 ? -54.039 -88.094 -10.787 1.00 41.62 445 THR B C 1
ATOM 4031 O O . THR B 1 264 ? -54.334 -88.598 -11.871 1.00 43.31 445 THR B O 1
ATOM 4035 N N . THR B 1 265 ? -54.926 -87.549 -9.971 1.00 39.77 446 THR B N 1
ATOM 4036 C CA . THR B 1 265 ? -56.333 -87.430 -10.311 1.00 38.89 446 THR B CA 1
ATOM 4037 C C . THR B 1 265 ? -56.899 -86.301 -9.455 1.00 38.22 446 THR B C 1
ATOM 4038 O O . THR B 1 265 ? -56.148 -85.562 -8.801 1.00 38.34 446 THR B O 1
ATOM 4042 N N . THR B 1 266 ? -58.210 -86.120 -9.464 1.00 37.38 447 THR B N 1
ATOM 4043 C CA . THR B 1 266 ? -58.783 -85.061 -8.637 1.00 35.59 447 THR B CA 1
ATOM 4044 C C . THR B 1 266 ? -59.952 -85.583 -7.814 1.00 33.30 447 THR B C 1
ATOM 4045 O O . THR B 1 266 ? -60.574 -86.580 -8.174 1.00 32.09 447 THR B O 1
ATOM 4049 N N . VAL B 1 267 ? -60.267 -84.883 -6.724 1.00 30.52 448 VAL B N 1
ATOM 4050 C CA . VAL B 1 267 ? -61.384 -85.294 -5.902 1.00 29.29 448 VAL B CA 1
ATOM 4051 C C . VAL B 1 267 ? -62.663 -84.959 -6.653 1.00 30.02 448 VAL B C 1
ATOM 4052 O O . VAL B 1 267 ? -62.747 -83.907 -7.281 1.00 30.90 448 VAL B O 1
ATOM 4056 N N . ASP B 1 268 ? -63.656 -85.849 -6.611 1.00 29.91 449 ASP B N 1
ATOM 4057 C CA . ASP B 1 268 ? -64.910 -85.571 -7.295 1.00 30.81 449 ASP B CA 1
ATOM 4058 C C . ASP B 1 268 ? -65.948 -85.035 -6.341 1.00 29.91 449 ASP B C 1
ATOM 4059 O O . ASP B 1 268 ? -65.675 -84.816 -5.163 1.00 28.95 449 ASP B O 1
ATOM 4064 N N . ALA B 1 269 ? -67.147 -84.829 -6.866 1.00 31.09 450 ALA B N 1
ATOM 4065 C CA . ALA B 1 269 ? -68.210 -84.147 -6.130 1.00 31.28 450 ALA B CA 1
ATOM 4066 C C . ALA B 1 269 ? -68.761 -84.988 -4.984 1.00 31.01 450 ALA B C 1
ATOM 4067 O O . ALA B 1 269 ? -69.395 -84.444 -4.069 1.00 30.95 450 ALA B O 1
ATOM 4069 N N . ASN B 1 270 ? -68.529 -86.302 -5.051 1.00 29.92 451 ASN B N 1
ATOM 4070 C CA . ASN B 1 270 ? -68.913 -87.212 -3.984 1.00 29.58 451 ASN B CA 1
ATOM 4071 C C . ASN B 1 270 ? -67.907 -87.370 -2.851 1.00 28.09 451 ASN B C 1
ATOM 4072 O O . ASN B 1 270 ? -68.152 -88.138 -1.914 1.00 28.48 451 ASN B O 1
ATOM 4077 N N . GLY B 1 271 ? -66.754 -86.711 -2.975 1.00 27.25 452 GLY B N 1
ATOM 4078 C CA . GLY B 1 271 ? -65.640 -86.938 -2.073 1.00 26.63 452 GLY B CA 1
ATOM 4079 C C . GLY B 1 271 ? -64.871 -88.237 -2.339 1.00 26.92 452 GLY B C 1
ATOM 4080 O O . GLY B 1 271 ? -64.209 -88.778 -1.449 1.00 25.81 452 GLY B O 1
ATOM 4081 N N . GLU B 1 272 ? -64.929 -88.712 -3.575 1.00 27.79 453 GLU B N 1
ATOM 4082 C CA . GLU B 1 272 ? -64.165 -89.873 -3.967 1.00 28.64 453 GLU B CA 1
ATOM 4083 C C . GLU B 1 272 ? -63.098 -89.528 -5.005 1.00 29.68 453 GLU B C 1
ATOM 4084 O O . GLU B 1 272 ? -63.093 -88.446 -5.591 1.00 29.75 453 GLU B O 1
ATOM 4090 N N . TRP B 1 273 ? -62.184 -90.464 -5.228 1.00 29.95 454 TRP B N 1
ATOM 4091 C CA . TRP B 1 273 ? -61.197 -90.280 -6.278 1.00 30.76 454 TRP B CA 1
ATOM 4092 C C . TRP B 1 273 ? -60.836 -91.652 -6.826 1.00 32.47 454 TRP B C 1
ATOM 4093 O O . TRP B 1 273 ? -60.944 -92.674 -6.129 1.00 30.53 454 TRP B O 1
ATOM 4104 N N . SER B 1 274 ? -60.479 -91.688 -8.101 1.00 34.50 455 SER B N 1
ATOM 4105 C CA . SER B 1 274 ? -60.043 -92.932 -8.699 1.00 36.01 455 SER B CA 1
ATOM 4106 C C . SER B 1 274 ? -58.994 -92.629 -9.749 1.00 37.23 455 SER B C 1
ATOM 4107 O O . SER B 1 274 ? -59.086 -91.624 -10.451 1.00 37.54 455 SER B O 1
ATOM 4110 N N . VAL B 1 275 ? -57.997 -93.501 -9.860 1.00 37.68 456 VAL B N 1
ATOM 4111 C CA . VAL B 1 275 ? -56.992 -93.362 -10.898 1.00 39.84 456 VAL B CA 1
ATOM 4112 C C . VAL B 1 275 ? -56.525 -94.750 -11.351 1.00 42.09 456 VAL B C 1
ATOM 4113 O O . VAL B 1 275 ? -56.402 -95.672 -10.554 1.00 39.58 456 VAL B O 1
ATOM 4117 N N . ASP B 1 276 ? -56.275 -94.890 -12.643 1.00 44.83 457 ASP B N 1
ATOM 4118 C CA . ASP B 1 276 ? -55.837 -96.149 -13.192 1.00 47.64 457 ASP B CA 1
ATOM 4119 C C . ASP B 1 276 ? -54.329 -96.330 -13.057 1.00 46.72 457 ASP B C 1
ATOM 4120 O O . ASP B 1 276 ? -53.548 -95.485 -13.476 1.00 46.70 457 ASP B O 1
ATOM 4125 N N . VAL B 1 277 ? -53.935 -97.463 -12.477 1.00 45.65 458 VAL B N 1
ATOM 4126 C CA . VAL B 1 277 ? -52.535 -97.748 -12.165 1.00 45.26 458 VAL B CA 1
ATOM 4127 C C . VAL B 1 277 ? -52.062 -99.021 -12.865 1.00 46.56 458 VAL B C 1
ATOM 4128 O O . VAL B 1 277 ? -52.816 -99.990 -12.952 1.00 45.89 458 VAL B O 1
ATOM 4132 N N . ALA B 1 278 ? -50.829 -99.022 -13.373 1.00 49.53 459 ALA B N 1
ATOM 4133 C CA . ALA B 1 278 ? -50.247 -100.251 -13.921 1.00 51.74 459 ALA B CA 1
ATOM 4134 C C . ALA B 1 278 ? -50.204 -101.330 -12.854 1.00 49.76 459 ALA B C 1
ATOM 4135 O O . ALA B 1 278 ? -49.686 -101.119 -11.754 1.00 48.37 459 ALA B O 1
ATOM 4137 N N . GLY B 1 279 ? -50.726 -102.498 -13.197 1.00 49.56 460 GLY B N 1
ATOM 4138 C CA . GLY B 1 279 ? -50.687 -103.629 -12.289 1.00 49.25 460 GLY B CA 1
ATOM 4139 C C . GLY B 1 279 ? -49.248 -103.942 -11.929 1.00 51.09 460 GLY B C 1
ATOM 4140 O O . GLY B 1 279 ? -48.956 -104.372 -10.816 1.00 50.94 460 GLY B O 1
ATOM 4141 N N . SER B 1 280 ? -48.350 -103.738 -12.884 1.00 53.19 461 SER B N 1
ATOM 4142 C CA . SER B 1 280 ? -46.941 -103.990 -12.645 1.00 55.76 461 SER B CA 1
ATOM 4143 C C . SER B 1 280 ? -46.354 -103.068 -11.572 1.00 55.06 461 SER B C 1
ATOM 4144 O O . SER B 1 280 ? -45.469 -103.478 -10.822 1.00 55.68 461 SER B O 1
ATOM 4147 N N . ASP B 1 281 ? -46.822 -101.824 -11.494 1.00 53.17 462 ASP B N 1
ATOM 4148 C CA . ASP B 1 281 ? -46.338 -100.960 -10.430 1.00 51.71 462 ASP B CA 1
ATOM 4149 C C . ASP B 1 281 ? -46.837 -101.446 -9.078 1.00 48.90 462 ASP B C 1
ATOM 4150 O O . ASP B 1 281 ? -46.089 -101.434 -8.105 1.00 49.51 462 ASP B O 1
ATOM 4155 N N . LEU B 1 282 ? -48.089 -101.881 -9.022 1.00 46.34 463 LEU B N 1
ATOM 4156 C CA . LEU B 1 282 ? -48.662 -102.401 -7.781 1.00 44.17 463 LEU B CA 1
ATOM 4157 C C . LEU B 1 282 ? -48.013 -103.726 -7.350 1.00 45.08 463 LEU B C 1
ATOM 4158 O O . LEU B 1 282 ? -47.921 -104.013 -6.156 1.00 43.78 463 LEU B O 1
ATOM 4163 N N . ALA B 1 283 ? -47.589 -104.537 -8.316 1.00 47.10 464 ALA B N 1
ATOM 4164 C CA . ALA B 1 283 ? -46.858 -105.782 -8.018 1.00 48.91 464 ALA B CA 1
ATOM 4165 C C . ALA B 1 283 ? -45.506 -105.533 -7.336 1.00 50.78 464 ALA B C 1
ATOM 4166 O O . ALA B 1 283 ? -44.998 -106.387 -6.599 1.00 51.30 464 ALA B O 1
ATOM 4168 N N . ALA B 1 284 ? -44.902 -104.381 -7.614 1.00 51.08 465 ALA B N 1
ATOM 4169 C CA . ALA B 1 284 ? -43.565 -104.084 -7.096 1.00 53.74 465 ALA B CA 1
ATOM 4170 C C . ALA B 1 284 ? -43.606 -103.252 -5.812 1.00 52.78 465 ALA B C 1
ATOM 4171 O O . ALA B 1 284 ? -42.611 -103.160 -5.095 1.00 54.55 465 ALA B O 1
ATOM 4173 N N . ASP B 1 285 ? -44.733 -102.605 -5.552 1.00 49.65 466 ASP B N 1
ATOM 4174 C CA . ASP B 1 285 ? -44.819 -101.650 -4.455 1.00 49.13 466 ASP B CA 1
ATOM 4175 C C . ASP B 1 285 ? -46.076 -101.968 -3.625 1.00 47.04 466 ASP B C 1
ATOM 4176 O O . ASP B 1 285 ? -47.201 -101.640 -4.015 1.00 46.82 466 ASP B O 1
ATOM 4181 N N . THR B 1 286 ? -45.873 -102.613 -2.481 1.00 46.23 467 THR B N 1
ATOM 4182 C CA . THR B 1 286 ? -46.970 -103.102 -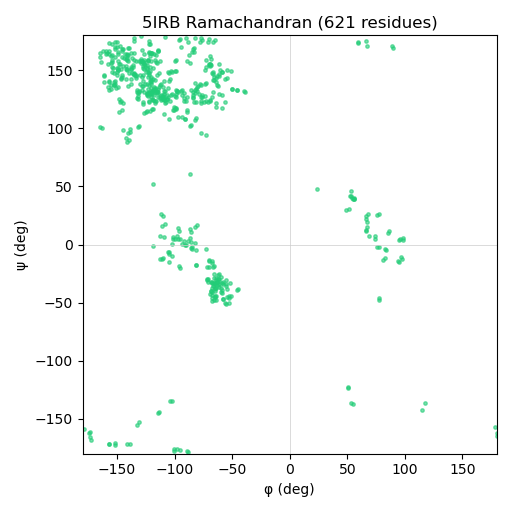1.650 1.00 43.74 467 THR B CA 1
ATOM 4183 C C . THR B 1 286 ? -47.522 -102.116 -0.609 1.00 42.20 467 THR B C 1
ATOM 4184 O O . THR B 1 286 ? -48.415 -102.450 0.164 1.00 40.71 467 THR B O 1
ATOM 4188 N N . ALA B 1 287 ? -47.003 -100.896 -0.588 1.00 43.07 468 ALA B N 1
ATOM 4189 C CA . ALA B 1 287 ? -47.523 -99.889 0.331 1.00 41.57 468 ALA B CA 1
ATOM 4190 C C . ALA B 1 287 ? -47.235 -98.502 -0.209 1.00 42.05 468 ALA B C 1
ATOM 4191 O O . ALA B 1 287 ? -46.122 -98.218 -0.626 1.00 43.78 468 ALA B O 1
ATOM 4193 N N . PHE B 1 288 ? -48.235 -97.634 -0.186 1.00 40.05 469 PHE B N 1
ATOM 4194 C CA . PHE B 1 288 ? -48.061 -96.299 -0.720 1.00 39.97 469 PHE B CA 1
ATOM 4195 C C . PHE B 1 288 ? -49.079 -95.343 -0.112 1.00 38.01 469 PHE B C 1
ATOM 4196 O O . PHE B 1 288 ? -50.058 -95.777 0.492 1.00 35.02 469 PHE B O 1
ATOM 4204 N N . ASP B 1 289 ? -48.820 -94.046 -0.264 1.00 38.37 470 ASP B N 1
ATOM 4205 C CA . ASP B 1 289 ? -49.672 -92.988 0.262 1.00 37.40 470 ASP B CA 1
ATOM 4206 C C . ASP B 1 289 ? -50.476 -92.317 -0.847 1.00 35.59 470 ASP B C 1
ATOM 4207 O O . ASP B 1 289 ? -50.015 -92.233 -1.987 1.00 35.38 470 ASP B O 1
ATOM 4212 N N . ALA B 1 290 ? -51.678 -91.847 -0.526 1.00 34.25 471 ALA B N 1
ATOM 4213 C CA . ALA B 1 290 ? -52.378 -90.940 -1.418 1.00 33.12 471 ALA B CA 1
ATOM 4214 C C . ALA B 1 290 ? -52.387 -89.569 -0.732 1.00 32.89 471 ALA B C 1
ATOM 4215 O O . ALA B 1 290 ? -52.796 -89.456 0.430 1.00 31.92 471 ALA B O 1
ATOM 4217 N N . VAL B 1 291 ? -51.921 -88.535 -1.433 1.00 33.55 472 VAL B N 1
ATOM 4218 C CA . VAL B 1 291 ? -51.844 -87.215 -0.834 1.00 32.53 472 VAL B CA 1
ATOM 4219 C C . VAL B 1 291 ? -52.755 -86.227 -1.568 1.00 32.21 472 VAL B C 1
ATOM 4220 O O . VAL B 1 291 ? -52.679 -86.064 -2.789 1.00 32.08 472 VAL B O 1
ATOM 4224 N N . VAL B 1 292 ? -53.667 -85.613 -0.828 1.00 30.87 473 VAL B N 1
ATOM 4225 C CA . VAL B 1 292 ? -54.556 -84.613 -1.415 1.00 31.14 473 VAL B CA 1
ATOM 4226 C C . VAL B 1 292 ? -54.052 -83.217 -1.018 1.00 30.15 473 VAL B C 1
ATOM 4227 O O . VAL B 1 292 ? -53.740 -82.975 0.146 1.00 29.54 473 VAL B O 1
ATOM 4231 N N . THR B 1 293 ? -53.902 -82.345 -2.013 1.00 30.35 474 THR B N 1
ATOM 4232 C CA . THR B 1 293 ? -53.468 -80.944 -1.812 1.00 31.77 474 THR B CA 1
ATOM 4233 C C . THR B 1 293 ? -54.679 -80.010 -1.817 1.00 32.02 474 THR B C 1
ATOM 4234 O O . THR B 1 293 ? -55.387 -79.897 -2.833 1.00 30.48 474 THR B O 1
ATOM 4238 N N . SER B 1 294 ? -54.926 -79.355 -0.676 1.00 33.69 475 SER B N 1
ATOM 4239 C CA . SER B 1 294 ? -56.043 -78.428 -0.547 1.00 33.43 475 SER B CA 1
ATOM 4240 C C . SER B 1 294 ? -55.632 -76.993 -0.157 1.00 34.72 475 SER B C 1
ATOM 4241 O O . SER B 1 294 ? -54.495 -76.733 0.197 1.00 33.80 475 SER B O 1
ATOM 4244 N N . SER B 1 295 ? -56.601 -76.092 -0.186 1.00 33.65 476 SER B N 1
ATOM 4245 C CA . SER B 1 295 ? -56.377 -74.710 0.209 1.00 37.42 476 SER B CA 1
ATOM 4246 C C . SER B 1 295 ? -57.653 -74.111 0.798 1.00 35.95 476 SER B C 1
ATOM 4247 O O . SER B 1 295 ? -58.754 -74.609 0.522 1.00 36.78 476 SER B O 1
ATOM 4250 N N . ASP B 1 296 ? -57.505 -73.125 1.692 1.00 35.10 477 ASP B N 1
ATOM 4251 C CA . ASP B 1 296 ? -58.665 -72.386 2.185 1.00 34.16 477 ASP B CA 1
ATOM 4252 C C . ASP B 1 296 ? -58.852 -71.090 1.388 1.00 34.21 477 ASP B C 1
ATOM 4253 O O . ASP B 1 296 ? -58.046 -70.773 0.505 1.00 35.44 477 ASP B O 1
ATOM 4258 N N . ALA B 1 297 ? -59.915 -70.354 1.680 1.00 34.19 478 ALA B N 1
ATOM 4259 C CA . ALA B 1 297 ? -60.222 -69.152 0.906 1.00 35.57 478 ALA B CA 1
ATOM 4260 C C . ALA B 1 297 ? -59.130 -68.075 1.025 1.00 36.01 478 ALA B C 1
ATOM 4261 O O . ALA B 1 297 ? -58.874 -67.340 0.061 1.00 36.90 478 ALA B O 1
ATOM 4263 N N . ALA B 1 298 ? -58.473 -68.001 2.183 1.00 35.39 479 ALA B N 1
ATOM 4264 C CA . ALA B 1 298 ? -57.326 -67.100 2.368 1.00 37.19 479 ALA B CA 1
ATOM 4265 C C . ALA B 1 298 ? -56.096 -67.491 1.553 1.00 36.34 479 ALA B C 1
ATOM 4266 O O . ALA B 1 298 ? -55.191 -66.697 1.403 1.00 34.86 479 ALA B O 1
ATOM 4268 N N . GLY B 1 299 ? -56.059 -68.704 1.009 1.00 35.92 480 GLY B N 1
ATOM 4269 C CA . GLY B 1 299 ? -54.917 -69.105 0.192 1.00 36.48 480 GLY B CA 1
ATOM 4270 C C . GLY B 1 299 ? -53.842 -69.944 0.875 1.00 36.99 480 GLY B C 1
ATOM 4271 O O . GLY B 1 299 ? -52.809 -70.247 0.285 1.00 37.05 480 GLY B O 1
ATOM 4272 N N . ASN B 1 300 ? -54.071 -70.335 2.120 1.00 36.38 481 ASN B N 1
ATOM 4273 C CA . ASN B 1 300 ? -53.152 -71.260 2.758 1.00 36.57 481 ASN B CA 1
ATOM 4274 C C . ASN B 1 300 ? -53.339 -72.604 2.082 1.00 36.16 481 ASN B C 1
ATOM 4275 O O . ASN B 1 300 ? -54.421 -72.879 1.569 1.00 36.00 481 ASN B O 1
ATOM 4280 N N . THR B 1 301 ? -52.316 -73.449 2.109 1.00 37.11 482 THR B N 1
ATOM 4281 C CA . THR B 1 301 ? -52.432 -74.781 1.530 1.00 38.53 482 THR B CA 1
ATOM 4282 C C . THR B 1 301 ? -52.117 -75.852 2.554 1.00 38.87 482 THR B C 1
ATOM 4283 O O . THR B 1 301 ? -51.440 -75.602 3.552 1.00 38.98 482 THR B O 1
ATOM 4287 N N . VAL B 1 302 ? -52.601 -77.059 2.283 1.00 36.96 483 VAL B N 1
ATOM 4288 C CA . VAL B 1 302 ? -52.411 -78.158 3.201 1.00 37.43 483 VAL B CA 1
ATOM 4289 C C . VAL B 1 302 ? -52.536 -79.470 2.455 1.00 36.16 483 VAL B C 1
ATOM 4290 O O . VAL B 1 302 ? -53.354 -79.616 1.535 1.00 36.12 483 VAL B O 1
ATOM 4294 N N . ASP B 1 303 ? -51.664 -80.396 2.838 1.00 36.82 484 ASP B N 1
ATOM 4295 C CA . ASP B 1 303 ? -51.680 -81.774 2.359 1.00 36.17 484 ASP B CA 1
ATOM 4296 C C . ASP B 1 303 ? -52.385 -82.708 3.345 1.00 34.84 484 ASP B C 1
ATOM 4297 O O . ASP B 1 303 ? -52.117 -82.657 4.549 1.00 35.48 484 ASP B O 1
ATOM 4302 N N . THR B 1 304 ? -53.298 -83.549 2.844 1.00 32.77 485 THR B N 1
ATOM 4303 C CA . THR B 1 304 ? -53.893 -84.589 3.681 1.00 32.05 485 THR B CA 1
ATOM 4304 C C . THR B 1 304 ? -53.450 -85.937 3.128 1.00 32.09 485 THR B C 1
ATOM 4305 O O . THR B 1 304 ? -53.495 -86.155 1.911 1.00 29.63 485 THR B O 1
ATOM 4309 N N . THR B 1 305 ? -53.012 -86.824 4.020 1.00 33.03 486 THR B N 1
ATOM 4310 C CA . THR B 1 305 ? -52.413 -88.098 3.615 1.00 33.72 486 THR B CA 1
ATOM 4311 C C . THR B 1 305 ? -53.248 -89.310 4.064 1.00 33.41 486 THR B C 1
ATOM 4312 O O . THR B 1 305 ? -53.697 -89.387 5.204 1.00 33.20 486 THR B O 1
ATOM 4316 N N . GLY B 1 306 ? -53.482 -90.237 3.145 1.00 33.58 487 GLY B N 1
ATOM 4317 C CA . GLY B 1 306 ? -54.023 -91.555 3.488 1.00 34.79 487 GLY B CA 1
ATOM 4318 C C . GLY B 1 306 ? -53.076 -92.642 2.990 1.00 36.03 487 GLY B C 1
ATOM 4319 O O . GLY B 1 306 ? -52.446 -92.462 1.946 1.00 38.99 487 GLY B O 1
ATOM 4320 N N . SER B 1 307 ? -52.946 -93.733 3.744 1.00 35.75 488 SER B N 1
ATOM 4321 C CA . SER B 1 307 ? -51.956 -94.787 3.471 1.00 37.36 488 SER B CA 1
ATOM 4322 C C . SER B 1 307 ? -52.608 -96.094 3.079 1.00 36.77 488 SER B C 1
ATOM 4323 O O . SER B 1 307 ? -53.697 -96.395 3.530 1.00 35.92 488 SER B O 1
ATOM 4326 N N . SER B 1 308 ? -51.936 -96.860 2.223 1.00 37.68 489 SER B N 1
ATOM 4327 C CA . SER B 1 308 ? -52.495 -98.102 1.684 1.00 35.66 489 SER B CA 1
ATOM 4328 C C . SER B 1 308 ? -51.448 -99.193 1.722 1.00 36.39 489 SER B C 1
ATOM 4329 O O . SER B 1 308 ? -50.261 -98.927 1.546 1.00 36.71 489 SER B O 1
ATOM 4332 N N . THR B 1 309 ? -51.901 -100.417 1.960 1.00 36.40 490 THR B N 1
ATOM 4333 C CA . THR B 1 309 ? -51.071 -101.598 1.871 1.00 39.09 490 THR B CA 1
ATOM 4334 C C . THR B 1 309 ? -51.852 -102.666 1.116 1.00 38.50 490 THR B C 1
ATOM 4335 O O . THR B 1 309 ? -53.074 -102.719 1.190 1.00 34.37 490 THR B O 1
ATOM 4339 N N . HIS B 1 310 ? -51.153 -103.504 0.367 1.00 40.00 491 HIS B N 1
ATOM 4340 C CA . HIS B 1 310 ? -51.788 -104.662 -0.219 1.00 39.21 491 HIS B CA 1
ATOM 4341 C C . HIS B 1 310 ? -50.732 -105.750 -0.336 1.00 38.63 491 HIS B C 1
ATOM 4342 O O . HIS B 1 310 ? -49.543 -105.502 -0.121 1.00 40.01 491 HIS B O 1
ATOM 4349 N N . THR B 1 311 ? -51.173 -106.955 -0.661 1.00 39.22 492 THR B N 1
ATOM 4350 C CA . THR B 1 311 ? -50.268 -108.067 -0.906 1.00 39.84 492 THR B CA 1
ATOM 4351 C C . THR B 1 311 ? -50.328 -108.514 -2.354 1.00 39.72 492 THR B C 1
ATOM 4352 O O . THR B 1 311 ? -51.239 -108.132 -3.100 1.00 39.35 492 THR B O 1
ATOM 4356 N N . VAL B 1 312 ? -49.343 -109.318 -2.736 1.00 40.33 493 VAL B N 1
ATOM 4357 C CA . VAL B 1 312 ? -49.149 -109.727 -4.108 1.00 43.49 493 VAL B CA 1
ATOM 4358 C C . VAL B 1 312 ? -49.046 -111.255 -4.059 1.00 46.78 493 VAL B C 1
ATOM 4359 O O . VAL B 1 312 ? -48.302 -111.810 -3.247 1.00 48.50 493 VAL B O 1
ATOM 4363 N N . ASP B 1 313 ? -49.773 -111.910 -4.957 1.00 48.78 494 ASP B N 1
ATOM 4364 C CA . ASP B 1 313 ? -49.812 -113.365 -5.055 1.00 54.62 494 ASP B CA 1
ATOM 4365 C C . ASP B 1 313 ? -49.808 -113.750 -6.520 1.00 59.38 494 ASP B C 1
ATOM 4366 O O . ASP B 1 313 ? -50.859 -113.883 -7.147 1.00 61.30 494 ASP B O 1
ATOM 4371 N N . LEU B 1 314 ? -48.613 -113.921 -7.067 1.00 63.73 495 LEU B N 1
ATOM 4372 C CA . LEU B 1 314 ? -48.493 -114.210 -8.484 1.00 73.13 495 LEU B CA 1
ATOM 4373 C C . LEU B 1 314 ? -48.600 -115.702 -8.803 1.00 84.16 495 LEU B C 1
ATOM 4374 O O . LEU B 1 314 ? -47.665 -116.293 -9.352 1.00 93.37 495 LEU B O 1
ATOM 4379 N N . GLU B 1 315 ? -49.744 -116.294 -8.454 1.00 85.88 496 GLU B N 1
ATOM 4380 C CA . GLU B 1 315 ? -50.120 -117.640 -8.905 1.00 98.23 496 GLU B CA 1
ATOM 4381 C C . GLU B 1 315 ? -51.530 -118.000 -8.451 1.00 100.31 496 GLU B C 1
ATOM 4382 O O . GLU B 1 315 ? -51.745 -118.378 -7.298 1.00 97.95 496 GLU B O 1
#

Secondary structure (DSSP, 8-state):
--SSPP-EEEEEPPTTTTTEE-HHHHTSEEEEEEEEEES--SEEEEEEEETTEEEEEE--TTSEEEEEEEHHHHHH-TTSEEEEEEEEE-TTS-EEEEEEEEE-EE-----EEEEE--SSTTSEE-TTGGGSEEEEEEEEEET--TT-EEEEEETTEEEEEE--TTSEEEEEEEHHHHHH--EEEEEEEEE-TTS-EEEEEEEEE-EE-------EEEE--SSTTSEE-HHHHHSEEEEEEEEESTT--TT-EEEEEETTEEEEEE--TTSEEEEEEEHHHHHH--EEEEEEEEE-TT--EEEEEEEEE-EE-/--SPP-EEEEEPPTTTTTEE-HHHHTSEEEEEEEEEES--SEEEEEEEETTEEEEEEPPTTSEEEEEEEHHHHHH-TTSEEEEEEEEE-SSS-EEEEEEEEE-EE-----EEEEE--SSTTSEEETTGGGSEEEEEEEEEET--TT-EEEEEETTEEEEEE--TTSEEEEEEEHHHHHH-SEEEEEEEEE-TTS-EEEEEEEEE-EEE------EEEE--SSTTSEEEHHHHHSEEEEEEEEESTT--TT-EEEEEETTEEEEEE--TTSEEEEEEEHHHHHH--EEEEEEEEE-TT--EEEEEEEEE-EEE--

Foldseek 3Di:
DLADAFDKDWDKAQFVNVLEQAQVNQQAKGKIKTFMDGDQFQKKKKWKAFLNDIDIDIADNRGMTMTIDHSVRCQNRVQQKIKMKMWTAHPSGHIYIDIDMYHGYYYHDFDKAKDKDAFPDPNEQEQVNLQDWTKIKTFMDGQFAFFWKKWKAFQNRIDIDTQHHVRMIIDIDHSNSCLVGFKIKMKTWDAGPVGHIYMYIDMGGGYYYYAFFAAAKEKDQFPPVNEQEPVNLQAKTKIKIFGDDTQADFFWKKWKQFQNDIWIDTQHPVRMTITIHRSVRCQVGFKIKIWTWGADPVGHIDIYIYIDGGYYD/DADAFDKDWEKAQFVNVQEQEQVLLQAKGKIKTFMDGDQFDKKKKWKAFLNDIDIDMADNRGMTMDIDRSVSQLNGDQQKMKMKMWTAHPVGHIHMDIYMYHGYYDHAFEKEWDKDAFPDVNEQEQVLLQHWTKIKTFMDGQFAFFWKKWKAFLNRIDIDTAHHVRMTIDIDRSNSCLVGFKIKMKTWDAGPVGHIYMYIDMGGGHYHHAFFAAAKEKDQFPPVNEQEQVLLQAKTKTKIFGDDTQADFFWKKWKQFQNDIWIWTQHPVRMTITIDRSNSCQVGFKIKIWTWGADPVGHIDIYIYMGGGYYHHD

Nearest PDB structures (foldseek):
  5irb-assembly2_B  TM=9.202E-01  e=1.604E-65  Marinomonas primoryensis
  4p99-assembly4_D  TM=7.476E-01  e=2.498E-46  Marinomonas primoryensis
  4kdw-assembly1_A  TM=1.006E+00  e=1.215E-17  Marinomonas primoryensis
  6x5v-assembly1_A  TM=5.784E-01  e=4.105E-14  Marinomonas primoryensis
  6x6q-assembly1_A  TM=5.731E-01  e=1.046E-13  Marinomonas primoryensis

Solvent-accessible surface area: 29428 Å² total; per-residue (Å²): 177,104,170,38,99,13,134,22,82,6,62,13,54,70,0,46,62,89,34,29,0,25,44,83,49,16,72,35,113,8,76,3,44,1,45,4,80,60,61,133,37,85,61,6,72,0,41,0,55,0,64,73,59,82,37,66,34,108,13,66,147,114,8,44,2,57,16,72,3,33,0,68,15,0,31,57,10,109,83,83,51,0,69,7,41,4,53,0,38,26,76,71,50,14,99,5,103,19,119,25,85,35,74,10,105,28,76,48,77,18,172,14,62,14,146,30,68,59,0,26,119,70,50,30,0,17,36,97,41,14,117,23,44,10,50,0,28,3,78,2,13,93,67,1,45,55,47,16,59,0,33,5,69,0,60,70,59,116,31,54,11,14,2,39,92,97,52,48,2,47,17,22,1,44,1,56,18,0,28,124,32,78,54,11,102,0,22,0,59,24,123,17,123,18,33,3,105,16,71,6,74,39,78,8,80,8,81,55,53,62,72,10,83,55,22,83,10,58,26,68,53,1,29,119,98,51,45,0,63,80,84,46,22,94,37,93,8,63,1,32,0,47,1,68,43,53,38,22,51,122,47,22,58,0,34,0,99,0,40,55,92,86,36,79,31,72,4,68,84,114,9,76,5,58,19,93,0,40,0,71,13,0,36,39,5,19,3,12,33,0,38,0,62,2,62,26,114,16,45,9,99,32,86,6,74,6,66,12,71,8,87,63,137,144,175,69,94,21,136,15,85,8,75,11,52,74,0,50,58,74,38,31,0,19,47,82,42,13,73,33,107,4,76,3,48,1,50,4,70,53,59,120,38,84,59,5,76,0,45,0,61,0,62,73,58,92,40,68,26,97,11,63,143,114,7,49,2,56,18,65,3,37,0,65,18,0,29,59,9,114,84,80,50,0,73,6,44,2,63,0,36,45,71,88,50,56,97,2,96,18,114,22,81,33,67,7,106,33,64,60,82,20,174,12,63,13,129,29,62,56,0,26,117,68,50,27,0,15,33,89,42,17,117,24,44,7,48,0,28,3,94,4,17,92,46,0,42,53,48,19,66,0,34,5,71,0,64,70,60,117,31,54,12,20,1,29,96,97,65,36,2,40,21,25,2,48,1,60,18,0,29,132,34,81,53,12,112,0,27,0,73,25,118,11,125,10,32,3,108,12,70,4,70,37,77,7,79,8,82,55,53,64,71,12,83,56,22,83,9,59,26,64,52,0,28,124,96,51,39,0,64,54,85,44,16,94,36,96,8,60,0,29,0,45,2,69,42,51,38,21,52,122,46,23,60,0,35,0,87,0,41,49,88,78,34,76,32,73,4,68,85,114,11,71,5,61,20,92,0,39,0,70,17,0,30,33,6,16,6,13,37,0,40,0,64,2,62,24,114,16,44,10,100,32,89,8,75,6,71,10,79,9,84,47,80,93,194

Sequence (627 aa):
LNQSPLLINLDIDPVTGDSVINAAEAGGTVTLTGVVNGDVFSSGVVTLVINGVTYSTNVNPNGTWSVSVAGSDLSADSDRIVDASVVVTNGAGQQGTADSTESFIVKTSSRATIRVNSITSDDVVNAEESNSTITVSGRVGLDASAGDTVSMTINGTLYTTVVLANKTWSVGVSGSDLAQDNSFQVSVTGQDSAGNPYAGTTTSTHTVDTSADAGTVTVNAITSDDVINASEAAGTVAVSGTATGGDIAEGDTVTLEINGETYTTTVDANGEEWSVDVAGSDLAADTAFDAVVTSSDAAGNTVDTTGSSTHTVDNQSPLLINLDIDPVTGDSVINAAEAGGTVTLTGVVNGDVFSSGVVTLVINGVTYSTNVNPNGTWSVSVAGSDLSADSDRIVDASVVVTNGAGQQGTADSTESFIVKTSSRATIRVNSITSDDVVNAEESNSTITVSGRRVGLDASAGDTVSMTINGTLYTTVVLANKTWSVGVSGSDLAQDNSFQVSVTGQDSAGNPYAGTTTSTHTVDTSADAGTVTVNAITSDDVINASEAAGTVAVSGTATGGDIAEGDTVTLEINGETYTTTVDANGEWSVDVAGSDLAADTAFDAVVTSSDAAGNTVDTTGSSTHTVDLE

Radius of gyration: 43.73 Å; Cα contacts (8 Å, |Δi|>4): 1690; chains: 2; bounding box: 55×146×41 Å

B-factor: mean 44.52, std 13.47, range [10.61, 135.9]

CATH classification: 2.60.40.10 (+2 more: 2.60.40.10, 2.60.40.10)

Organism: NCBI:txid178399